Protein 1V1A (pdb70)

Structure (mmCIF, N/CA/C/O backbone):
data_1V1A
#
_entry.id   1V1A
#
_cell.length_a   84.321
_cell.length_b   84.321
_cell.length_c   168.701
_cell.angle_alpha   90.00
_cell.angle_beta   90.00
_cell.angle_gamma   120.00
#
_symmetry.space_group_name_H-M   'P 63'
#
loop_
_entity.id
_entity.type
_entity.pdbx_description
1 polymer '2-KETO-3-DEOXYGLUCONATE KINASE'
2 non-polymer 2-KETO-3-DEOXYGLUCONATE
3 non-polymer "ADENOSINE-5'-DIPHOSPHATE"
4 water water
#
loop_
_atom_site.group_PDB
_atom_site.id
_atom_site.type_symbol
_atom_site.label_atom_id
_atom_site.label_alt_id
_atom_site.label_comp_id
_atom_site.label_asym_id
_atom_site.label_entity_id
_atom_site.label_seq_id
_atom_site.pdbx_PDB_ins_code
_atom_site.Cartn_x
_atom_site.Cartn_y
_atom_site.Cartn_z
_atom_site.occupancy
_atom_site.B_iso_or_equiv
_atom_site.auth_seq_id
_atom_site.auth_comp_id
_atom_site.auth_asym_id
_atom_site.auth_atom_id
_atom_site.pdbx_PDB_model_num
ATOM 1 N N . MET A 1 1 ? 40.537 66.319 31.152 1.00 72.76 1 MET A N 1
ATOM 2 C CA . MET A 1 1 ? 39.082 66.280 30.816 1.00 74.11 1 MET A CA 1
ATOM 3 C C . MET A 1 1 ? 38.696 64.914 30.244 1.00 70.87 1 MET A C 1
ATOM 4 O O . MET A 1 1 ? 39.442 64.321 29.458 1.00 64.56 1 MET A O 1
ATOM 9 N N . LEU A 1 2 ? 37.527 64.417 30.640 1.00 64.64 2 LEU A N 1
ATOM 10 C CA . LEU A 1 2 ? 37.049 63.124 30.154 1.00 57.34 2 LEU A CA 1
ATOM 11 C C . LEU A 1 2 ? 36.756 63.150 28.647 1.00 50.13 2 LEU A C 1
ATOM 12 O O . LEU A 1 2 ? 36.207 64.119 28.112 1.00 38.59 2 LEU A O 1
ATOM 17 N N . GLU A 1 3 ? 37.119 62.061 27.977 1.00 39.84 3 GLU A N 1
ATOM 18 C CA . GLU A 1 3 ? 36.932 61.935 26.543 1.00 34.04 3 GLU A CA 1
ATOM 19 C C . GLU A 1 3 ? 35.725 61.070 26.250 1.00 24.98 3 GLU A C 1
ATOM 20 O O . GLU A 1 3 ? 35.085 61.209 25.212 1.00 29.28 3 GLU A O 1
ATOM 26 N N . VAL A 1 4 ? 35.388 60.198 27.189 1.00 27.63 4 VAL A N 1
ATOM 27 C CA . VAL A 1 4 ? 34.249 59.300 27.005 1.00 21.16 4 VAL A CA 1
ATOM 28 C C . VAL A 1 4 ? 33.518 59.122 28.326 1.00 21.49 4 VAL A C 1
ATOM 29 O O . VAL A 1 4 ? 34.135 59.151 29.382 1.00 36.55 4 VAL A O 1
ATOM 33 N N . VAL A 1 5 ? 32.203 58.977 28.277 1.00 22.27 5 VAL A N 1
ATOM 34 C CA . VAL A 1 5 ? 31.447 58.727 29.501 1.00 30.11 5 VAL A CA 1
ATOM 35 C C . VAL A 1 5 ? 30.534 57.560 29.155 1.00 38.69 5 VAL A C 1
ATOM 36 O O . VAL A 1 5 ? 29.792 57.600 28.160 1.00 38.08 5 VAL A O 1
ATOM 40 N N . THR A 1 6 ? 30.613 56.504 29.956 1.00 34.93 6 THR A N 1
ATOM 41 C CA . THR A 1 6 ? 29.795 55.328 29.718 1.00 25.16 6 THR A CA 1
ATOM 42 C C . THR A 1 6 ? 28.786 55.219 30.842 1.00 11.15 6 THR A C 1
ATOM 43 O O . THR A 1 6 ? 28.999 55.760 31.927 1.00 19.72 6 THR A O 1
ATOM 47 N N . ALA A 1 7 ? 27.680 54.523 30.597 1.00 18.48 7 ALA A N 1
ATOM 48 C CA . ALA A 1 7 ? 26.670 54.392 31.635 1.00 22.07 7 ALA A CA 1
ATOM 49 C C . ALA A 1 7 ? 25.661 53.262 31.418 1.00 31.84 7 ALA A C 1
ATOM 50 O O . ALA A 1 7 ? 25.152 53.049 30.314 1.00 33.57 7 ALA A O 1
ATOM 52 N N . GLY A 1 8 ? 25.364 52.546 32.497 1.00 39.62 8 GLY A N 1
ATOM 53 C CA . GLY A 1 8 ? 24.416 51.448 32.427 1.00 34.62 8 GLY A CA 1
ATOM 54 C C . GLY A 1 8 ? 24.384 50.701 33.744 1.00 38.93 8 GLY A C 1
ATOM 55 O O . GLY A 1 8 ? 24.705 51.272 34.790 1.00 40.00 8 GLY A O 1
ATOM 56 N N . GLU A 1 9 ? 24.000 49.429 33.698 1.00 29.13 9 GLU A N 1
ATOM 57 C CA . GLU A 1 9 ? 23.945 48.612 34.900 1.00 37.87 9 GLU A CA 1
ATOM 58 C C . GLU A 1 9 ? 25.186 47.731 35.093 1.00 50.65 9 GLU A C 1
ATOM 59 O O . GLU A 1 9 ? 25.510 46.901 34.236 1.00 49.89 9 GLU A O 1
ATOM 65 N N . PRO A 1 10 ? 25.915 47.922 36.212 1.00 54.06 10 PRO A N 1
ATOM 66 C CA . PRO A 1 10 ? 27.101 47.095 36.454 1.00 46.87 10 PRO A CA 1
ATOM 67 C C . PRO A 1 10 ? 26.591 45.689 36.786 1.00 48.35 10 PRO A C 1
ATOM 68 O O . PRO A 1 10 ? 25.457 45.527 37.240 1.00 49.25 10 PRO A O 1
ATOM 72 N N . LEU A 1 11 ? 27.411 44.673 36.553 1.00 47.91 11 LEU A N 1
ATOM 73 C CA . LEU A 1 11 ? 26.991 43.307 36.839 1.00 44.33 11 LEU A CA 1
ATOM 74 C C . LEU A 1 11 ? 28.133 42.413 37.301 1.00 35.42 11 LEU A C 1
ATOM 75 O O . LEU A 1 11 ? 29.298 42.680 37.029 1.00 30.01 11 LEU A O 1
ATOM 80 N N . VAL A 1 12 ? 27.790 41.354 38.017 1.00 35.03 12 VAL A N 1
ATOM 81 C CA . VAL A 1 12 ? 28.793 40.393 38.431 1.00 28.41 12 VAL A CA 1
ATOM 82 C C . VAL A 1 12 ? 28.466 39.119 37.675 1.00 22.82 12 VAL A C 1
ATOM 83 O O . VAL A 1 12 ? 27.343 38.605 37.748 1.00 31.26 12 VAL A O 1
ATOM 87 N N . ALA A 1 13 ? 29.451 38.623 36.942 1.00 10.14 13 ALA A N 1
ATOM 88 C CA . ALA A 1 13 ? 29.302 37.412 36.153 1.00 18.65 13 ALA A CA 1
ATOM 89 C C . ALA A 1 13 ? 29.881 36.197 36.868 1.00 22.28 13 ALA A C 1
ATOM 90 O O . ALA A 1 13 ? 30.968 36.271 37.424 1.00 25.93 13 ALA A O 1
ATOM 92 N N . LEU A 1 14 ? 29.151 35.083 36.844 1.00 32.09 14 LEU A N 1
ATOM 93 C CA . LEU A 1 14 ? 29.593 33.828 37.461 1.00 20.54 14 LEU A CA 1
ATOM 94 C C . LEU A 1 14 ? 29.854 32.840 36.325 1.00 31.18 14 LEU A C 1
ATOM 95 O O . LEU A 1 14 ? 28.984 32.628 35.478 1.00 35.87 14 LEU A O 1
ATOM 100 N N . VAL A 1 15 ? 31.038 32.231 36.302 1.00 30.07 15 VAL A N 1
ATOM 101 C CA . VAL A 1 15 ? 31.384 31.325 35.207 1.00 22.21 15 VAL A CA 1
ATOM 102 C C . VAL A 1 15 ? 32.024 29.982 35.575 1.00 23.35 15 VAL A C 1
ATOM 103 O O . VAL A 1 15 ? 32.976 29.936 36.363 1.00 28.01 15 VAL A O 1
ATOM 107 N N . PRO A 1 16 ? 31.522 28.870 34.996 1.00 17.32 16 PRO A N 1
ATOM 108 C CA . PRO A 1 16 ? 32.117 27.561 35.305 1.00 20.57 16 PRO A CA 1
ATOM 109 C C . PRO A 1 16 ? 33.537 27.672 34.764 1.00 21.73 16 PRO A C 1
ATOM 110 O O . PRO A 1 16 ? 33.790 28.445 33.839 1.00 29.11 16 PRO A O 1
ATOM 114 N N . GLN A 1 17 ? 34.473 26.929 35.324 1.00 28.73 17 GLN A N 1
ATOM 115 C CA . GLN A 1 17 ? 35.841 27.023 34.841 1.00 33.01 17 GLN A CA 1
ATOM 116 C C . GLN A 1 17 ? 36.034 26.457 33.437 1.00 37.49 17 GLN A C 1
ATOM 117 O O . GLN A 1 17 ? 36.989 26.820 32.751 1.00 49.09 17 GLN A O 1
ATOM 123 N N . GLU A 1 18 ? 35.136 25.570 33.012 1.00 40.14 18 GLU A N 1
ATOM 124 C CA . GLU A 1 18 ? 35.201 25.004 31.664 1.00 34.88 18 GLU A CA 1
ATOM 125 C C . GLU A 1 18 ? 33.797 24.692 31.162 1.00 29.08 18 GLU A C 1
ATOM 126 O O . GLU A 1 18 ? 32.827 24.767 31.906 1.00 28.13 18 GLU A O 1
ATOM 132 N N . PRO A 1 19 ? 33.671 24.339 29.883 1.00 28.33 19 PRO A N 1
ATOM 133 C CA . PRO A 1 19 ? 32.362 24.026 29.306 1.00 26.66 19 PRO A CA 1
ATOM 134 C C . PRO A 1 19 ? 31.615 22.903 30.002 1.00 22.43 19 PRO A C 1
ATOM 135 O O . PRO A 1 19 ? 32.202 22.101 30.734 1.00 22.70 19 PRO A O 1
ATOM 139 N N . GLY A 1 20 ? 30.311 22.867 29.756 1.00 16.49 20 GLY A N 1
ATOM 140 C CA . GLY A 1 20 ? 29.458 21.856 30.343 1.00 17.21 20 GLY A CA 1
ATOM 141 C C . GLY A 1 20 ? 28.205 22.499 30.896 1.00 34.52 20 GLY A C 1
ATOM 142 O O . GLY A 1 20 ? 28.065 23.728 30.894 1.00 20.32 20 GLY A O 1
ATOM 143 N N . HIS A 1 21 ? 27.289 21.659 31.363 1.00 46.38 21 HIS A N 1
ATOM 144 C CA . HIS A 1 21 ? 26.040 22.135 31.935 1.00 50.76 21 HIS A CA 1
ATOM 145 C C . HIS A 1 21 ? 26.319 22.657 33.322 1.00 39.74 21 HIS A C 1
ATOM 146 O O . HIS A 1 21 ? 26.999 22.022 34.116 1.00 40.18 21 HIS A O 1
ATOM 153 N N . LEU A 1 22 ? 25.775 23.824 33.599 1.00 35.25 22 LEU A N 1
ATOM 154 C CA . LEU A 1 22 ? 25.944 24.454 34.881 1.00 40.51 22 LEU A CA 1
ATOM 155 C C . LEU A 1 22 ? 25.494 23.558 36.040 1.00 36.23 22 LEU A C 1
ATOM 156 O O . LEU A 1 22 ? 26.156 23.506 37.074 1.00 38.18 22 LEU A O 1
ATOM 161 N N . ARG A 1 23 ? 24.390 22.836 35.864 1.00 33.44 23 ARG A N 1
ATOM 162 C CA . ARG A 1 23 ? 23.857 21.991 36.936 1.00 21.15 23 ARG A CA 1
ATOM 163 C C . ARG A 1 23 ? 24.879 21.089 37.585 1.00 20.52 23 ARG A C 1
ATOM 164 O O . ARG A 1 23 ? 24.714 20.682 38.737 1.00 38.99 23 ARG A O 1
ATOM 172 N N . GLY A 1 24 ? 25.937 20.774 36.848 1.00 21.76 24 GLY A N 1
ATOM 173 C CA . GLY A 1 24 ? 26.968 19.904 37.382 1.00 26.58 24 GLY A CA 1
ATOM 174 C C . GLY A 1 24 ? 28.191 20.615 37.922 1.00 28.41 24 GLY A C 1
ATOM 175 O O . GLY A 1 24 ? 29.052 19.988 38.535 1.00 27.90 24 GLY A O 1
ATOM 176 N N . LYS A 1 25 ? 28.267 21.923 37.702 1.00 27.13 25 LYS A N 1
ATOM 177 C CA . LYS A 1 25 ? 29.404 22.715 38.162 1.00 28.49 25 LYS A CA 1
ATOM 178 C C . LYS A 1 25 ? 29.381 22.880 39.686 1.00 39.00 25 LYS A C 1
ATOM 179 O O . LYS A 1 25 ? 28.317 23.113 40.273 1.00 35.53 25 LYS A O 1
ATOM 185 N N . ARG A 1 26 ? 30.549 22.736 40.321 1.00 30.41 26 ARG A N 1
ATOM 186 C CA . ARG A 1 26 ? 30.667 22.854 41.775 1.00 24.82 26 ARG A CA 1
ATOM 187 C C . ARG A 1 26 ? 31.425 24.116 42.174 1.00 27.76 26 ARG A C 1
ATOM 188 O O . ARG A 1 26 ? 31.458 24.474 43.353 1.00 28.55 26 ARG A O 1
ATOM 196 N N . LEU A 1 27 ? 32.042 24.767 41.188 1.00 24.28 27 LEU A N 1
ATOM 197 C CA . LEU A 1 27 ? 32.820 25.992 41.399 1.00 24.60 27 LEU A CA 1
ATOM 198 C C . LEU A 1 27 ? 32.442 27.034 40.355 1.00 16.81 27 LEU A C 1
ATOM 199 O O . LEU A 1 27 ? 32.144 26.691 39.214 1.00 12.20 27 LEU A O 1
ATOM 204 N N . LEU A 1 28 ? 32.482 28.308 40.737 1.00 18.66 28 LEU A N 1
ATOM 205 C CA . LEU A 1 28 ? 32.157 29.379 39.809 1.00 16.24 28 LEU A CA 1
ATOM 206 C C . LEU A 1 28 ? 33.178 30.484 39.884 1.00 24.56 28 LEU A C 1
ATOM 207 O O . LEU A 1 28 ? 33.517 30.926 40.971 1.00 21.63 28 LEU A O 1
ATOM 212 N N . GLU A 1 29 ? 33.671 30.918 38.729 1.00 22.23 29 GLU A N 1
ATOM 213 C CA . GLU A 1 29 ? 34.620 32.022 38.690 1.00 37.58 29 GLU A CA 1
ATOM 214 C C . GLU A 1 29 ? 33.802 33.315 38.774 1.00 32.15 29 GLU A C 1
ATOM 215 O O . GLU A 1 29 ? 32.724 33.409 38.191 1.00 34.29 29 GLU A O 1
ATOM 221 N N . VAL A 1 30 ? 34.323 34.297 39.506 1.00 30.57 30 VAL A N 1
ATOM 222 C CA . VAL A 1 30 ? 33.662 35.594 39.718 1.00 10.01 30 V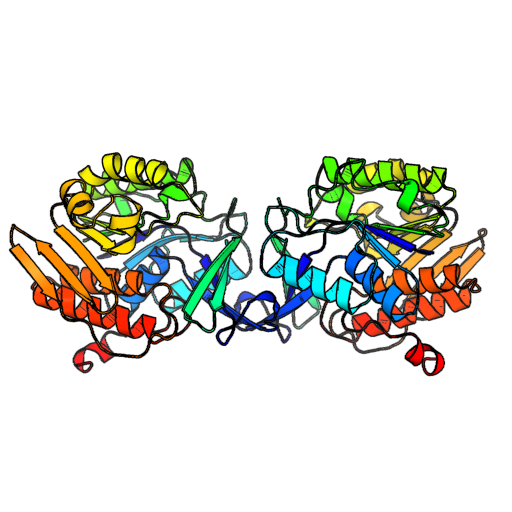AL A CA 1
ATOM 223 C C . VAL A 1 30 ? 34.320 36.696 38.893 1.00 21.49 30 VAL A C 1
ATOM 224 O O . VAL A 1 30 ? 35.523 36.926 39.013 1.00 33.17 30 VAL A O 1
ATOM 228 N N . TYR A 1 31 ? 33.531 37.384 38.066 1.00 27.97 31 TYR A N 1
ATOM 229 C CA . TYR A 1 31 ? 34.039 38.470 37.228 1.00 25.21 31 TYR A CA 1
ATOM 230 C C . TYR A 1 31 ? 33.170 39.734 37.282 1.00 34.71 31 TYR A C 1
ATOM 231 O O . TYR A 1 31 ? 31.966 39.685 37.580 1.00 27.03 31 TYR A O 1
ATOM 240 N N . VAL A 1 32 ? 33.800 40.868 36.994 1.00 29.22 32 VAL A N 1
ATOM 241 C CA . VAL A 1 32 ? 33.111 42.148 36.975 1.00 34.95 32 VAL A CA 1
ATOM 242 C C . VAL A 1 32 ? 32.703 42.374 35.520 1.00 34.38 32 VAL A C 1
ATOM 243 O O . VAL A 1 32 ? 33.557 42.408 34.622 1.00 25.90 32 VAL A O 1
ATOM 247 N N . GLY A 1 33 ? 31.396 42.512 35.306 1.00 25.81 33 GLY A N 1
ATOM 248 C CA . GLY A 1 33 ? 30.865 42.699 33.971 1.00 32.55 33 GLY A CA 1
ATOM 249 C C . GLY A 1 33 ? 30.034 43.954 33.776 1.00 39.04 33 GLY A C 1
ATOM 250 O O . GLY A 1 33 ? 30.243 44.969 34.438 1.00 40.16 33 GLY A O 1
ATOM 251 N N . GLY A 1 34 ? 29.072 43.869 32.867 1.00 35.48 34 GLY A N 1
ATOM 252 C CA . GLY A 1 34 ? 28.241 45.011 32.558 1.00 22.47 34 GLY A CA 1
ATOM 253 C C . GLY A 1 34 ? 28.789 45.538 31.247 1.00 24.42 34 GLY A C 1
ATOM 254 O O . GLY A 1 34 ? 29.973 45.870 31.154 1.00 21.16 34 GLY A O 1
ATOM 255 N N . ALA A 1 35 ? 27.936 45.600 30.232 1.00 9.80 35 ALA A N 1
ATOM 256 C CA . ALA A 1 35 ? 28.330 46.052 28.907 1.00 4.98 35 ALA A CA 1
ATOM 257 C C . ALA A 1 35 ? 29.117 47.361 28.909 1.00 15.39 35 ALA A C 1
ATOM 258 O O . ALA A 1 35 ? 30.233 47.433 28.376 1.00 23.20 35 ALA A O 1
ATOM 260 N N . GLU A 1 36 ? 28.535 48.393 29.516 1.00 25.23 36 GLU A N 1
ATOM 261 C CA . GLU A 1 36 ? 29.156 49.716 29.577 1.00 27.57 36 GLU A CA 1
ATOM 262 C C . GLU A 1 36 ? 30.379 49.728 30.489 1.00 35.47 36 GLU A C 1
ATOM 263 O O . GLU A 1 36 ? 31.292 50.543 30.310 1.00 36.15 36 GLU A O 1
ATOM 269 N N . VAL A 1 37 ? 30.389 48.827 31.471 1.00 37.89 37 VAL A N 1
ATOM 270 C CA . VAL A 1 37 ? 31.522 48.701 32.390 1.00 28.30 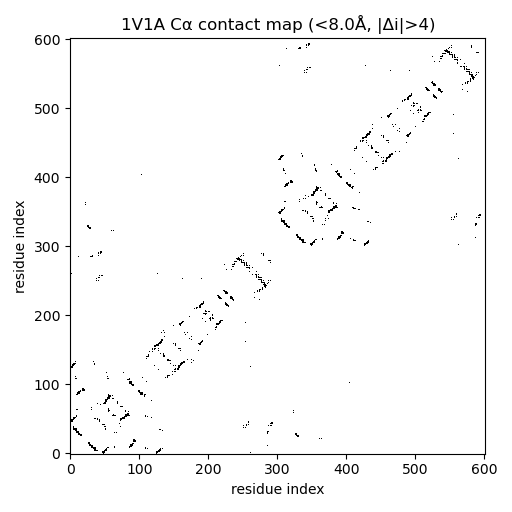37 VAL A CA 1
ATOM 271 C C . VAL A 1 37 ? 32.676 48.111 31.587 1.00 29.33 37 VAL A C 1
ATOM 272 O O . VAL A 1 37 ? 33.821 48.561 31.688 1.00 22.32 37 VAL A O 1
ATOM 276 N N . ASN A 1 38 ? 32.366 47.092 30.791 1.00 21.76 38 ASN A N 1
ATOM 277 C CA . ASN A 1 38 ? 33.380 46.463 29.958 1.00 25.88 38 ASN A CA 1
ATOM 278 C C . ASN A 1 38 ? 33.982 47.513 29.035 1.00 26.60 38 A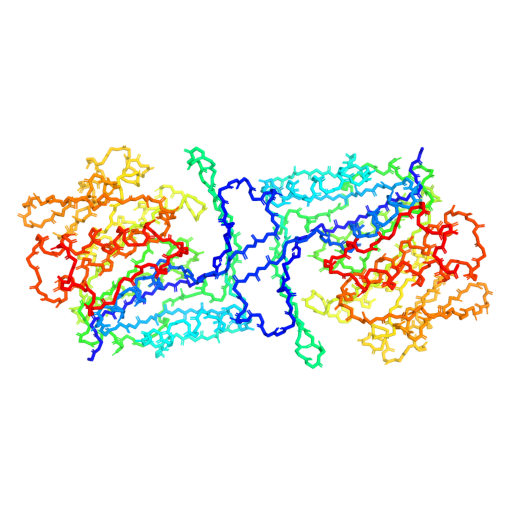SN A C 1
ATOM 279 O O . ASN A 1 38 ? 35.210 47.619 28.924 1.00 22.53 38 ASN A O 1
ATOM 284 N N . VAL A 1 39 ? 33.120 48.293 28.376 1.00 25.80 39 VAL A N 1
ATOM 285 C CA . VAL A 1 39 ? 33.595 49.338 27.460 1.00 24.75 39 VAL A CA 1
ATOM 286 C C . VAL A 1 39 ? 34.486 50.317 28.217 1.00 29.39 39 VAL A C 1
ATOM 287 O O . VAL A 1 39 ? 35.572 50.690 27.749 1.00 39.33 39 VAL A O 1
ATOM 291 N N . ALA A 1 40 ? 34.019 50.721 29.395 1.00 24.01 40 ALA A N 1
ATOM 292 C CA . ALA A 1 40 ? 34.742 51.672 30.224 1.00 12.95 40 ALA A CA 1
ATOM 293 C C . ALA A 1 40 ? 36.135 51.199 30.640 1.00 25.96 40 ALA A C 1
ATOM 294 O O . ALA A 1 40 ? 37.100 51.964 30.563 1.00 16.83 40 ALA A O 1
ATOM 296 N N . VAL A 1 41 ? 36.259 49.952 31.082 1.00 22.42 41 VAL A N 1
ATOM 297 C CA . VAL A 1 41 ? 37.575 49.457 31.476 1.00 34.95 41 VAL A CA 1
ATOM 298 C C . VAL A 1 41 ? 38.514 49.467 30.268 1.00 39.93 41 VAL A C 1
ATOM 299 O O . VAL A 1 41 ? 39.614 50.023 30.314 1.00 37.56 41 VAL A O 1
ATOM 303 N N . ALA A 1 42 ? 38.062 48.829 29.190 1.00 40.64 42 ALA A N 1
ATOM 304 C CA . ALA A 1 42 ? 38.831 48.740 27.958 1.00 31.37 42 ALA A CA 1
ATOM 305 C C . ALA A 1 42 ? 39.442 50.092 27.644 1.00 20.66 42 ALA A C 1
ATOM 306 O O . ALA A 1 42 ? 40.654 50.208 27.473 1.00 28.27 42 ALA A O 1
ATOM 308 N N . LEU A 1 43 ? 38.600 51.119 27.578 1.00 34.60 43 LEU A N 1
ATOM 309 C CA . LEU A 1 43 ? 39.082 52.475 27.288 1.00 43.02 43 LEU A CA 1
ATOM 310 C C . LEU A 1 43 ? 40.084 52.932 28.342 1.00 36.51 43 LEU A C 1
ATOM 311 O O . LEU A 1 43 ? 41.122 53.502 28.004 1.00 28.62 43 LEU A O 1
ATOM 316 N N . ALA A 1 44 ? 39.767 52.666 29.611 1.00 34.73 44 ALA A N 1
ATOM 317 C CA . ALA A 1 44 ? 40.637 53.029 30.725 1.00 30.84 44 ALA A CA 1
ATOM 318 C C . ALA A 1 44 ? 42.026 52.427 30.525 1.00 33.24 44 ALA A C 1
ATOM 319 O O . ALA A 1 44 ? 43.035 53.083 30.789 1.00 39.73 44 ALA A O 1
ATOM 321 N N . ARG A 1 45 ? 42.076 51.182 30.055 1.00 29.02 45 ARG A N 1
ATOM 322 C CA . ARG A 1 45 ? 43.353 50.505 29.840 1.00 30.66 45 ARG A CA 1
ATOM 323 C C . ARG A 1 45 ? 44.086 51.033 28.614 1.00 34.92 45 ARG A C 1
ATOM 324 O O . ARG A 1 45 ? 45.307 50.854 28.473 1.00 35.65 45 ARG A O 1
ATOM 332 N N . LEU A 1 46 ? 43.339 51.693 27.737 1.00 37.55 46 LEU A N 1
ATOM 333 C CA . LEU A 1 46 ? 43.899 52.235 26.512 1.00 38.34 46 LEU A CA 1
ATOM 334 C C . LEU A 1 46 ? 44.437 53.664 26.632 1.00 37.32 46 LEU A C 1
ATOM 335 O O . LEU A 1 46 ? 45.018 54.194 25.682 1.00 33.80 46 LEU A O 1
ATOM 340 N N . GLY A 1 47 ? 44.256 54.279 27.799 1.00 34.00 47 GLY A N 1
ATOM 341 C CA . GLY A 1 47 ? 44.760 55.630 28.007 1.00 33.27 47 GLY A CA 1
ATOM 342 C C . GLY A 1 47 ? 43.720 56.712 27.792 1.00 35.89 47 GLY A C 1
ATOM 343 O O . GLY A 1 47 ? 43.980 57.894 28.006 1.00 37.98 47 GLY A O 1
ATOM 344 N N . VAL A 1 48 ? 42.540 56.303 27.348 1.00 31.80 48 VAL A N 1
ATOM 345 C CA . VAL A 1 48 ? 41.450 57.229 27.116 1.00 22.14 48 VAL A CA 1
ATOM 346 C C . VAL A 1 48 ? 40.806 57.555 28.466 1.00 27.18 48 VAL A C 1
ATOM 347 O O . VAL A 1 48 ? 40.582 56.670 29.286 1.00 38.97 48 VAL A O 1
ATOM 351 N N . LYS A 1 49 ? 40.522 58.829 28.703 1.00 31.28 49 LYS A N 1
ATOM 352 C CA . LYS A 1 49 ? 39.905 59.251 29.953 1.00 28.44 49 LYS A CA 1
ATOM 353 C C . LYS A 1 49 ? 38.412 58.910 29.898 1.00 32.54 49 LYS A C 1
ATOM 354 O O . LYS A 1 49 ? 37.655 59.509 29.132 1.00 26.63 49 LYS A O 1
ATOM 360 N N . VAL A 1 50 ? 37.985 57.944 30.705 1.00 24.23 50 VAL A N 1
ATOM 361 C CA . VAL A 1 50 ? 36.585 57.536 30.674 1.00 35.52 50 VAL A CA 1
ATOM 362 C C . VAL A 1 50 ? 35.877 57.561 32.014 1.00 30.43 50 VAL A C 1
ATOM 363 O O . VAL A 1 50 ? 36.457 57.294 33.065 1.00 34.51 50 VAL A O 1
ATOM 367 N N . GLY A 1 51 ? 34.605 57.913 31.962 1.00 21.01 51 GLY A N 1
ATOM 368 C CA . GLY A 1 51 ? 33.828 57.977 33.173 1.00 26.08 51 GLY A CA 1
ATOM 369 C C . GLY A 1 51 ? 32.646 57.038 33.080 1.00 35.65 51 GLY A C 1
ATOM 370 O O . GLY A 1 51 ? 31.997 56.912 32.022 1.00 25.47 51 GLY A O 1
ATOM 371 N N . PHE A 1 52 ? 32.365 56.359 34.185 1.00 13.87 52 PHE A N 1
ATOM 372 C CA . PHE A 1 52 ? 31.244 55.440 34.197 1.00 23.21 52 PHE A CA 1
ATOM 373 C C . PHE A 1 52 ? 30.236 56.015 35.161 1.00 22.41 52 PHE A C 1
ATOM 374 O O . PHE A 1 52 ? 30.595 56.540 36.213 1.00 30.87 52 PHE A O 1
ATOM 382 N N . VAL A 1 53 ? 28.972 55.936 34.787 1.00 27.93 53 VAL A N 1
ATOM 383 C CA . VAL A 1 53 ? 27.916 56.438 35.630 1.00 24.71 53 VAL A CA 1
ATOM 384 C C . VAL A 1 53 ? 26.990 55.267 35.961 1.00 31.25 53 VAL A C 1
ATOM 385 O O . VAL A 1 53 ? 26.416 54.649 35.061 1.00 32.51 53 VAL A O 1
ATOM 389 N N . GLY A 1 54 ? 26.867 54.948 37.249 1.00 29.54 54 GLY A N 1
ATOM 390 C CA . GLY A 1 54 ? 26.005 53.846 37.643 1.00 34.90 54 GLY A CA 1
ATOM 391 C C . GLY A 1 54 ? 25.858 53.624 39.140 1.00 44.83 54 GLY A C 1
ATOM 392 O O . GLY A 1 54 ? 26.461 54.335 39.947 1.00 46.83 54 GLY A O 1
ATOM 393 N N . ARG A 1 55 ? 25.055 52.627 39.514 1.00 49.42 55 ARG A N 1
ATOM 394 C CA . ARG A 1 55 ? 24.827 52.311 40.923 1.00 58.23 55 ARG A CA 1
ATOM 395 C C . ARG A 1 55 ? 24.933 50.823 41.258 1.00 59.71 55 ARG A C 1
ATOM 396 O O . ARG A 1 55 ? 24.390 49.956 40.563 1.00 55.72 55 ARG A O 1
ATOM 404 N N . VAL A 1 56 ? 25.642 50.544 42.343 1.00 57.15 56 VAL A N 1
ATOM 405 C CA . VAL A 1 56 ? 25.811 49.190 42.832 1.00 49.81 56 VAL A CA 1
ATOM 406 C C . VAL A 1 56 ? 25.146 49.222 44.197 1.00 50.95 56 VAL A C 1
ATOM 407 O O . VAL A 1 56 ? 25.186 50.249 44.869 1.00 53.96 56 VAL A O 1
ATOM 411 N N . GLY A 1 57 ? 24.518 48.122 44.601 1.00 45.44 57 GLY A N 1
ATOM 412 C CA . GLY A 1 57 ? 23.887 48.099 45.907 1.00 39.51 57 GLY A CA 1
ATOM 413 C C . GLY A 1 57 ? 24.920 48.351 46.994 1.00 39.33 57 GLY A C 1
ATOM 414 O O . GLY A 1 57 ? 26.101 48.531 46.704 1.00 32.03 57 GLY A O 1
ATOM 415 N N . GLU A 1 58 ? 24.486 48.391 48.248 1.00 47.66 58 GLU A N 1
ATOM 416 C CA . GLU A 1 58 ? 25.412 48.597 49.361 1.00 53.22 58 GLU A CA 1
ATOM 417 C C . GLU A 1 58 ? 25.714 47.213 49.939 1.00 58.86 58 GLU A C 1
ATOM 418 O O . GLU A 1 58 ? 25.284 46.867 51.041 1.00 58.43 58 GLU A O 1
ATOM 424 N N . ASP A 1 59 ? 26.449 46.424 49.157 1.00 54.98 59 ASP A N 1
ATOM 425 C CA . ASP A 1 59 ? 26.821 45.070 49.529 1.00 43.79 59 ASP A CA 1
ATOM 426 C C . ASP A 1 59 ? 28.241 44.715 49.082 1.00 31.51 59 ASP A C 1
ATOM 427 O O . ASP A 1 59 ? 28.963 45.548 48.538 1.00 18.83 59 ASP A O 1
ATOM 432 N N . GLU A 1 60 ? 28.631 43.464 49.299 1.00 36.84 60 GLU A N 1
ATOM 433 C CA . GLU A 1 60 ? 29.975 43.020 48.957 1.00 34.80 60 GLU A CA 1
ATOM 434 C C . GLU A 1 60 ? 30.345 43.003 47.483 1.00 38.39 60 GLU A C 1
ATOM 435 O O . GLU A 1 60 ? 31.457 43.398 47.124 1.00 34.94 60 GLU A O 1
ATOM 441 N N . LEU A 1 61 ? 29.436 42.548 46.627 1.00 33.63 61 LEU A N 1
ATOM 442 C CA . LEU A 1 61 ? 29.723 42.527 45.193 1.00 36.72 61 LEU A CA 1
ATOM 443 C C . LEU A 1 61 ? 29.778 43.958 44.637 1.00 39.53 61 LEU A C 1
ATOM 444 O O . LEU A 1 61 ? 30.611 44.256 43.766 1.00 27.12 61 LEU A O 1
ATOM 449 N N . GLY A 1 62 ? 28.898 44.833 45.142 1.00 31.07 62 GLY A N 1
ATOM 450 C CA . GLY A 1 62 ? 28.882 46.220 44.696 1.00 28.87 62 GLY A CA 1
ATOM 451 C C . GLY A 1 62 ? 30.253 46.819 44.970 1.00 33.81 62 GLY A C 1
ATOM 452 O O . GLY A 1 62 ? 30.826 47.551 44.153 1.00 31.76 62 GLY A O 1
ATOM 453 N N . ALA A 1 63 ? 30.792 46.484 46.137 1.00 38.07 63 ALA A N 1
ATOM 454 C CA . ALA A 1 63 ? 32.112 46.951 46.536 1.00 33.55 63 ALA A CA 1
ATOM 455 C C . ALA A 1 63 ? 33.160 46.395 45.564 1.00 37.65 63 ALA A C 1
ATOM 456 O O . ALA A 1 63 ? 34.160 47.055 45.262 1.00 31.77 63 ALA A O 1
ATOM 458 N N . MET A 1 64 ? 32.917 45.178 45.074 1.00 35.89 64 MET A N 1
ATOM 459 C CA . MET A 1 64 ? 33.821 44.521 44.128 1.00 34.35 64 MET A CA 1
ATOM 460 C C . MET A 1 64 ? 33.794 45.190 42.766 1.00 31.11 64 MET A C 1
ATOM 461 O O . MET A 1 64 ? 34.808 45.228 42.047 1.00 14.73 64 MET A O 1
ATOM 466 N N . VAL A 1 65 ? 32.614 45.682 42.405 1.00 30.42 65 VAL A N 1
ATOM 467 C CA . VAL A 1 65 ? 32.432 46.396 41.145 1.00 38.40 65 VAL A CA 1
ATOM 468 C C . VAL A 1 65 ? 33.208 47.694 41.316 1.00 40.91 65 VAL A C 1
ATOM 469 O O . VAL A 1 65 ? 34.049 48.057 40.484 1.00 43.41 65 VAL A O 1
ATOM 473 N N . GLU A 1 66 ? 32.929 48.373 42.424 1.00 31.04 66 GLU A N 1
ATOM 474 C CA . GLU A 1 66 ? 33.574 49.631 42.721 1.00 28.00 66 GLU A CA 1
ATOM 475 C C . GLU A 1 66 ? 35.098 49.512 42.770 1.00 38.76 66 GLU A C 1
ATOM 476 O O . GLU A 1 66 ? 35.814 50.369 42.233 1.00 31.34 66 GLU A O 1
ATOM 482 N N . GLU A 1 67 ? 35.599 48.451 43.403 1.00 42.78 67 GLU A N 1
ATOM 483 C CA . GLU A 1 67 ? 37.047 48.263 43.505 1.00 42.14 67 GLU A CA 1
ATOM 484 C C . GLU A 1 67 ? 37.705 47.939 42.172 1.00 39.33 67 GLU A C 1
ATOM 485 O O . GLU A 1 67 ? 38.868 48.302 41.956 1.00 24.99 67 GLU A O 1
ATOM 491 N N . ARG A 1 68 ? 36.990 47.254 41.277 1.00 33.73 68 ARG A N 1
ATOM 492 C CA . ARG A 1 68 ? 37.577 46.965 39.970 1.00 38.36 68 ARG A CA 1
ATOM 493 C C . ARG A 1 68 ? 37.656 48.264 39.187 1.00 32.50 68 ARG A C 1
ATOM 494 O O . ARG A 1 68 ? 38.676 48.570 38.569 1.00 15.84 68 ARG A O 1
ATOM 502 N N . LEU A 1 69 ? 36.564 49.026 39.223 1.00 33.71 69 LEU A N 1
ATOM 503 C CA . LEU A 1 69 ? 36.502 50.317 38.536 1.00 31.45 69 LEU A CA 1
ATOM 504 C C . LEU A 1 69 ? 37.661 51.204 38.970 1.00 37.02 69 LEU A C 1
ATOM 505 O O . LEU A 1 69 ? 38.378 51.770 38.137 1.00 30.59 69 LEU A O 1
ATOM 510 N N . ARG A 1 70 ? 37.844 51.325 40.280 1.00 35.87 70 ARG A N 1
ATOM 511 C CA . ARG A 1 70 ? 38.914 52.159 40.791 1.00 32.32 70 ARG A CA 1
ATOM 512 C C . ARG A 1 70 ? 40.254 51.601 40.346 1.00 31.04 70 ARG A C 1
ATOM 513 O O . ARG A 1 70 ? 41.142 52.338 39.926 1.00 36.17 70 ARG A O 1
ATOM 521 N N . ALA A 1 71 ? 40.401 50.289 40.425 1.00 34.30 71 ALA A N 1
ATOM 522 C CA . ALA A 1 71 ? 41.649 49.668 40.027 1.00 35.60 71 ALA A CA 1
ATOM 523 C C . ALA A 1 71 ? 42.032 50.082 38.612 1.00 46.17 71 ALA A C 1
ATOM 524 O O . ALA A 1 71 ? 43.197 50.389 38.352 1.00 45.22 71 ALA A O 1
ATOM 526 N N . GLU A 1 72 ? 41.058 50.107 37.702 1.00 44.34 72 GLU A N 1
ATOM 527 C CA . GLU A 1 72 ? 41.327 50.460 36.305 1.00 39.69 72 GLU A CA 1
ATOM 528 C C . GLU A 1 72 ? 41.596 51.951 36.098 1.00 45.23 72 GLU A C 1
ATOM 529 O O . GLU A 1 72 ? 42.497 52.345 35.344 1.00 31.56 72 GLU A O 1
ATOM 535 N N . GLY A 1 73 ? 40.826 52.783 36.787 1.00 38.03 73 GLY A N 1
ATOM 536 C CA . GLY A 1 73 ? 41.015 54.211 36.648 1.00 34.01 73 GLY A CA 1
ATOM 537 C C . GLY A 1 73 ? 39.806 54.889 36.044 1.00 31.31 73 GLY A C 1
ATOM 538 O O . GLY A 1 73 ? 39.905 56.013 35.565 1.00 24.04 73 GLY A O 1
ATOM 539 N N . VAL A 1 74 ? 38.670 54.197 36.059 1.00 37.50 74 VAL A N 1
ATOM 540 C CA . VAL A 1 74 ? 37.410 54.733 35.535 1.00 33.50 74 VAL A CA 1
ATOM 541 C C . VAL A 1 74 ? 36.867 55.731 36.576 1.00 39.12 74 VAL A C 1
ATOM 542 O O . VAL A 1 74 ? 36.685 55.377 37.750 1.00 39.42 74 VAL A O 1
ATOM 546 N N . ASP A 1 75 ? 36.630 56.972 36.144 1.00 34.77 75 ASP A N 1
ATOM 547 C CA . ASP A 1 75 ? 36.114 58.026 37.014 1.00 15.73 75 ASP A CA 1
ATOM 548 C C . ASP A 1 75 ? 34.740 57.638 37.520 1.00 28.99 75 ASP A C 1
ATOM 549 O O . ASP A 1 75 ? 33.826 57.391 36.728 1.00 41.83 75 ASP A O 1
ATOM 554 N N . LEU A 1 76 ? 34.584 57.577 38.840 1.00 42.02 76 LEU A N 1
ATOM 555 C CA . LEU A 1 76 ? 33.298 57.186 39.427 1.00 42.85 76 LEU A CA 1
ATOM 556 C C . LEU A 1 76 ? 32.573 58.363 40.043 1.00 39.80 76 LEU A C 1
ATOM 557 O O . LEU A 1 76 ? 31.699 58.178 40.890 1.00 39.41 76 LEU A O 1
ATOM 562 N N . THR A 1 77 ? 32.946 59.567 39.614 1.00 33.33 77 THR A N 1
ATOM 563 C CA . THR A 1 77 ? 32.350 60.793 40.115 1.00 33.91 77 THR A CA 1
ATOM 564 C C . THR A 1 77 ? 30.856 60.615 40.320 1.00 35.07 77 THR A C 1
ATOM 565 O O . THR A 1 77 ? 30.322 60.938 41.383 1.00 29.52 77 THR A O 1
ATOM 569 N N . HIS A 1 78 ? 30.198 60.065 39.304 1.00 30.98 78 HIS A N 1
ATOM 570 C CA . HIS A 1 78 ? 28.764 59.834 39.342 1.00 32.09 78 HIS A CA 1
ATOM 571 C C . HIS A 1 78 ? 28.372 58.359 39.521 1.00 35.27 78 HIS A C 1
ATOM 572 O O . HIS A 1 78 ? 27.244 57.970 39.217 1.00 29.63 78 HIS A O 1
ATOM 579 N N . PHE A 1 79 ? 29.315 57.547 40.001 1.00 43.20 79 PHE A N 1
ATOM 580 C CA . PHE A 1 79 ? 29.074 56.130 40.284 1.00 47.39 79 PHE A CA 1
ATOM 581 C C . PHE A 1 79 ? 29.185 55.977 41.786 1.00 56.91 79 PHE A C 1
ATOM 582 O O . PHE A 1 79 ? 30.157 56.446 42.392 1.00 42.43 79 PHE A O 1
ATOM 590 N N . ARG A 1 80 ? 28.213 55.304 42.392 1.00 63.67 80 ARG A N 1
ATOM 591 C CA . ARG A 1 80 ? 28.260 55.130 43.828 1.00 67.39 80 ARG A CA 1
ATOM 592 C C . ARG A 1 80 ? 27.298 54.066 44.333 1.00 64.38 80 ARG A C 1
ATOM 593 O O . ARG A 1 80 ? 26.288 53.765 43.691 1.00 45.48 80 ARG A O 1
ATOM 601 N N . ARG A 1 81 ? 27.651 53.493 45.484 1.00 70.93 81 ARG A N 1
ATOM 602 C CA . ARG A 1 81 ? 26.864 52.458 46.141 1.00 70.84 81 ARG A CA 1
ATOM 603 C C . ARG A 1 81 ? 25.646 53.097 46.773 1.00 63.60 81 ARG A C 1
ATOM 604 O O . ARG A 1 81 ? 25.749 54.096 47.486 1.00 67.01 81 ARG A O 1
ATOM 612 N N . ALA A 1 82 ? 24.488 52.515 46.500 1.00 55.35 82 ALA A N 1
ATOM 613 C CA . ALA A 1 82 ? 23.240 53.018 47.040 1.00 53.23 82 ALA A CA 1
ATOM 614 C C . ALA A 1 82 ? 22.428 51.840 47.538 1.00 48.39 82 ALA A C 1
ATOM 615 O O . ALA A 1 82 ? 22.513 50.751 46.986 1.00 47.50 82 ALA A O 1
ATOM 617 N N . PRO A 1 83 ? 21.633 52.044 48.599 1.00 55.94 83 PRO A N 1
ATOM 618 C CA . PRO A 1 83 ? 20.812 50.964 49.145 1.00 52.89 83 PRO A CA 1
ATOM 619 C C . PRO A 1 83 ? 20.355 50.005 48.058 1.00 51.35 83 PRO A C 1
ATOM 620 O O . PRO A 1 83 ? 20.163 50.403 46.910 1.00 48.77 83 PRO A O 1
ATOM 624 N N . GLY A 1 84 ? 20.187 48.742 48.430 1.00 54.80 84 GLY A N 1
ATOM 625 C CA . GLY A 1 84 ? 19.769 47.734 47.472 1.00 52.04 84 GLY A CA 1
ATOM 626 C C . GLY A 1 84 ? 20.918 46.794 47.150 1.00 49.83 84 GLY A C 1
ATOM 627 O O . GLY A 1 84 ? 22.011 46.911 47.718 1.00 37.89 84 GLY A O 1
ATOM 628 N N . PHE A 1 85 ? 20.686 45.871 46.222 1.00 48.51 85 PHE A N 1
ATOM 629 C CA . PHE A 1 85 ? 21.714 44.905 45.863 1.00 36.87 85 PHE A CA 1
ATOM 630 C C . PHE A 1 85 ? 22.289 45.090 44.480 1.00 42.36 85 PHE A C 1
ATOM 631 O O . PHE A 1 85 ? 21.702 45.749 43.622 1.00 50.62 85 PHE A O 1
ATOM 639 N N . THR A 1 86 ? 23.457 44.497 44.275 1.00 37.63 86 THR A N 1
ATOM 640 C CA . THR A 1 86 ? 24.122 44.552 42.988 1.00 33.43 86 THR A CA 1
ATOM 641 C C . THR A 1 86 ? 23.619 43.324 42.215 1.00 37.07 86 THR A C 1
ATOM 642 O O . THR A 1 86 ? 23.551 42.223 42.764 1.00 42.10 86 THR A O 1
ATOM 646 N N . GLY A 1 87 ? 23.240 43.520 40.956 1.00 40.63 87 GLY A N 1
ATOM 647 C CA . GLY A 1 87 ? 22.747 42.415 40.153 1.00 37.61 87 GLY A CA 1
ATOM 648 C C . GLY A 1 87 ? 23.864 41.493 39.713 1.00 32.45 87 GLY A C 1
ATOM 649 O O . GLY A 1 87 ? 25.017 41.915 39.560 1.00 25.44 87 GLY A O 1
ATOM 650 N N . LEU A 1 88 ? 23.524 40.227 39.510 1.00 28.72 88 LEU A N 1
ATOM 651 C CA . LEU A 1 88 ? 24.518 39.251 39.091 1.00 39.07 88 LEU A CA 1
ATOM 652 C C . LEU A 1 88 ? 23.896 38.281 38.097 1.00 47.94 88 LEU A C 1
ATOM 653 O O . LEU A 1 88 ? 22.673 38.112 38.074 1.00 41.72 88 LEU A O 1
ATOM 658 N N . TYR A 1 89 ? 24.733 37.641 37.280 1.00 46.34 89 TYR A N 1
ATOM 659 C CA . TYR A 1 89 ? 24.231 36.674 36.305 1.00 35.04 89 TYR A CA 1
ATOM 660 C C . TYR A 1 89 ? 25.177 35.503 36.119 1.00 35.62 89 TYR A C 1
ATOM 661 O O . TYR A 1 89 ? 26.396 35.673 36.170 1.00 28.43 89 TYR A O 1
ATOM 670 N N . LEU A 1 90 ? 24.603 34.317 35.917 1.00 33.72 90 LEU A N 1
ATOM 671 C CA . LEU A 1 90 ? 25.386 33.112 35.697 1.00 37.00 90 LEU A CA 1
ATOM 672 C C . LEU A 1 90 ? 25.526 32.864 34.198 1.00 46.24 90 LEU A C 1
ATOM 673 O O . LEU A 1 90 ? 24.798 33.446 33.395 1.00 53.21 90 LEU A O 1
ATOM 678 N N . ARG A 1 91 ? 26.463 31.996 33.828 1.00 48.65 91 ARG A N 1
ATOM 679 C CA . ARG A 1 91 ? 26.765 31.739 32.426 1.00 41.73 91 ARG A CA 1
ATOM 680 C C . ARG A 1 91 ? 27.093 30.283 32.164 1.00 35.29 91 ARG A C 1
ATOM 681 O O . ARG A 1 91 ? 27.958 29.713 32.821 1.00 36.55 91 ARG A O 1
ATOM 689 N N . GLU A 1 92 ? 26.420 29.700 31.179 1.00 32.88 92 GLU A N 1
ATOM 690 C CA . GLU A 1 92 ? 26.620 28.300 30.808 1.00 32.15 92 GLU A CA 1
ATOM 691 C C . GLU A 1 92 ? 27.129 28.197 29.358 1.00 35.50 92 GLU A C 1
ATOM 692 O O . GLU A 1 92 ? 26.501 28.722 28.444 1.00 34.17 92 GLU A O 1
ATOM 698 N N . TYR A 1 93 ? 28.271 27.551 29.138 1.00 41.68 93 TYR A N 1
ATOM 699 C CA . TYR A 1 93 ? 28.759 27.374 27.769 1.00 41.46 93 TYR A CA 1
ATOM 700 C C . TYR A 1 93 ? 28.921 25.893 27.473 1.00 43.64 93 TYR A C 1
ATOM 701 O O . TYR A 1 93 ? 29.902 25.274 27.883 1.00 55.01 93 TYR A O 1
ATOM 710 N N . LEU A 1 94 ? 27.942 25.336 26.762 1.00 42.80 94 LEU A N 1
ATOM 711 C CA . LEU A 1 94 ? 27.903 23.909 26.427 1.00 56.22 94 LEU A CA 1
ATOM 712 C C . LEU A 1 94 ? 28.973 23.299 25.520 1.00 67.12 94 LEU A C 1
ATOM 713 O O . LEU A 1 94 ? 29.488 23.958 24.615 1.00 66.65 94 LEU A O 1
ATOM 718 N N . PRO A 1 95 ? 29.298 22.005 25.752 1.00 76.39 95 PRO A N 1
ATOM 719 C CA . PRO A 1 95 ? 30.300 21.247 24.994 1.00 75.59 95 PRO A CA 1
ATOM 720 C C . PRO A 1 95 ? 30.276 21.523 23.497 1.00 77.50 95 PRO A C 1
ATOM 721 O O . PRO A 1 95 ? 31.328 21.709 22.887 1.00 81.02 95 PRO A O 1
ATOM 725 N N . LEU A 1 96 ? 29.081 21.560 22.912 1.00 75.48 96 LEU A N 1
ATOM 726 C CA . LEU A 1 96 ? 28.951 21.803 21.481 1.00 72.21 96 LEU A CA 1
ATOM 727 C C . LEU A 1 96 ? 28.720 23.264 21.119 1.00 71.74 96 LEU A C 1
ATOM 728 O O . LEU A 1 96 ? 28.001 23.579 20.170 1.00 67.69 96 LEU A O 1
ATOM 733 N N . GLY A 1 97 ? 29.333 24.152 21.890 1.00 78.61 97 GLY A N 1
ATOM 734 C CA . GLY A 1 97 ? 29.217 25.570 21.617 1.00 84.66 97 GLY A CA 1
ATOM 735 C C . GLY A 1 97 ? 28.139 26.370 22.323 1.00 86.43 97 GLY A C 1
ATOM 736 O O . GLY A 1 97 ? 28.373 26.934 23.393 1.00 87.77 97 GLY A O 1
ATOM 737 N N . GLN A 1 98 ? 26.955 26.420 21.720 1.00 88.11 98 GLN A N 1
ATOM 738 C CA . GLN A 1 98 ? 25.850 27.198 22.258 1.00 92.33 98 GLN A CA 1
ATOM 739 C C . GLN A 1 98 ? 25.574 27.015 23.746 1.00 89.15 98 GLN A C 1
ATOM 740 O O . GLN A 1 98 ? 25.447 25.892 24.238 1.00 94.03 98 GLN A O 1
ATOM 746 N N . GLY A 1 99 ? 25.485 28.141 24.452 1.00 76.41 99 GLY A N 1
ATOM 747 C CA . GLY A 1 99 ? 25.226 28.117 25.877 1.00 69.85 99 GLY A CA 1
ATOM 748 C C . GLY A 1 99 ? 24.097 29.049 26.269 1.00 66.95 99 GLY A C 1
ATOM 749 O O . GLY A 1 99 ? 23.575 29.785 25.432 1.00 70.08 99 GLY A O 1
ATOM 750 N N . ARG A 1 100 ? 23.734 29.027 27.550 1.00 62.69 100 ARG A N 1
ATOM 751 C CA . ARG A 1 100 ? 22.645 29.853 28.073 1.00 45.91 100 ARG A CA 1
ATOM 752 C C . ARG A 1 100 ? 23.049 30.769 29.240 1.00 43.62 100 ARG A C 1
ATOM 753 O O . ARG A 1 100 ? 24.070 30.547 29.901 1.00 33.18 100 ARG A O 1
ATOM 761 N N . VAL A 1 101 ? 22.241 31.800 29.486 1.00 44.69 101 VAL A N 1
ATOM 762 C CA . VAL A 1 101 ? 22.499 32.765 30.566 1.00 44.81 101 VAL A CA 1
ATOM 763 C C . VAL A 1 101 ? 21.319 32.883 31.527 1.00 42.12 101 VAL A C 1
ATOM 764 O O . VAL A 1 101 ? 20.164 32.702 31.134 1.00 39.16 101 VAL A O 1
ATOM 768 N N . PHE A 1 102 ? 21.613 33.199 32.786 1.00 37.56 102 PHE A N 1
ATOM 769 C CA . PHE A 1 102 ? 20.567 33.334 33.792 1.00 31.59 102 PHE A CA 1
ATOM 770 C C . PHE A 1 102 ? 20.770 34.562 34.674 1.00 30.91 102 PHE A C 1
ATOM 771 O O . PHE A 1 102 ? 21.733 34.626 35.435 1.00 24.02 102 PHE A O 1
ATOM 779 N N . TYR A 1 103 ? 19.850 35.524 34.580 1.00 36.52 103 TYR A N 1
ATOM 780 C CA . TYR A 1 103 ? 19.931 36.767 35.360 1.00 41.79 103 TYR A CA 1
ATOM 781 C C . TYR A 1 103 ? 19.315 36.731 36.766 1.00 38.79 103 TYR A C 1
ATOM 782 O O . TYR A 1 103 ? 18.372 35.981 37.040 1.00 31.81 103 TYR A O 1
ATOM 791 N N . TYR A 1 104 ? 19.875 37.582 37.627 1.00 33.08 104 TYR A N 1
ATOM 792 C CA . TYR A 1 104 ? 19.483 37.786 39.022 1.00 32.40 104 TYR A CA 1
ATOM 793 C C . TYR A 1 104 ? 19.806 39.260 39.187 1.00 24.68 104 TYR A C 1
ATOM 794 O O . TYR A 1 104 ? 20.755 39.634 39.880 1.00 28.50 104 TYR A O 1
ATOM 803 N N . ARG A 1 105 ? 19.011 40.093 38.524 1.00 38.06 105 ARG A N 1
ATOM 804 C CA . ARG A 1 105 ? 19.234 41.532 38.529 1.00 40.34 105 ARG A CA 1
ATOM 805 C C . ARG A 1 105 ? 17.949 42.352 38.645 1.00 51.72 105 ARG A C 1
ATOM 806 O O . ARG A 1 105 ? 18.004 43.561 38.890 1.00 51.64 105 ARG A O 1
ATOM 814 N N . LYS A 1 106 ? 16.800 41.707 38.456 1.00 46.44 106 LYS A N 1
ATOM 815 C CA . LYS A 1 106 ? 15.533 42.420 38.528 1.00 45.35 106 LYS A CA 1
ATOM 816 C C . LYS A 1 106 ? 15.291 43.022 39.911 1.00 51.94 106 LYS A C 1
ATOM 817 O O . LYS A 1 106 ? 15.208 42.303 40.915 1.00 58.57 106 LYS A O 1
ATOM 823 N N . GLY A 1 107 ? 15.184 44.349 39.951 1.00 48.53 107 GLY A N 1
ATOM 824 C CA . GLY A 1 107 ? 14.948 45.049 41.200 1.00 49.18 107 GLY A CA 1
ATOM 825 C C . GLY A 1 107 ? 16.239 45.468 41.873 1.00 52.80 107 GLY A C 1
ATOM 826 O O . GLY A 1 107 ? 16.252 45.913 43.020 1.00 53.43 107 GLY A O 1
ATOM 827 N N . SER A 1 108 ? 17.337 45.324 41.144 1.00 51.12 108 SER A N 1
ATOM 828 C CA . SER A 1 108 ? 18.649 45.669 41.661 1.00 44.23 108 SER A CA 1
ATOM 829 C C . SER A 1 108 ? 18.803 47.167 41.842 1.00 45.52 108 SER A C 1
ATOM 830 O O . SER A 1 108 ? 17.960 47.949 41.403 1.00 41.77 108 SER A O 1
ATOM 833 N N . ALA A 1 109 ? 19.900 47.556 42.480 1.00 46.05 109 ALA A N 1
ATOM 834 C CA . ALA A 1 109 ? 20.196 48.956 42.726 1.00 49.50 109 ALA A CA 1
ATOM 835 C C . ALA A 1 109 ? 20.619 49.659 41.436 1.00 55.33 109 ALA A C 1
ATOM 836 O O . ALA A 1 109 ? 20.426 50.868 41.278 1.00 52.99 109 ALA A O 1
ATOM 838 N N . GLY A 1 110 ? 21.191 48.895 40.511 1.00 58.87 110 GLY A N 1
ATOM 839 C CA . GLY A 1 110 ? 21.642 49.474 39.257 1.00 60.89 110 GLY A CA 1
ATOM 840 C C . GLY A 1 110 ? 20.569 49.726 38.210 1.00 60.96 110 GLY A C 1
ATOM 841 O O . GLY A 1 110 ? 20.689 50.670 37.418 1.00 53.85 110 GLY A O 1
ATOM 842 N N . SER A 1 111 ? 19.525 48.896 38.205 1.00 57.91 111 SER A N 1
ATOM 843 C CA . SER A 1 111 ? 18.440 49.017 37.232 1.00 48.72 111 SER A CA 1
ATOM 844 C C . SER A 1 111 ? 17.461 50.121 37.589 1.00 51.09 111 SER A C 1
ATOM 845 O O . SER A 1 111 ? 16.327 50.149 37.101 1.00 36.25 111 SER A O 1
ATOM 848 N N . ALA A 1 112 ? 17.901 51.020 38.457 1.00 57.04 112 ALA A N 1
ATOM 849 C CA . ALA A 1 112 ? 17.080 52.136 38.881 1.00 59.87 112 ALA A CA 1
ATOM 850 C C . ALA A 1 112 ? 17.264 53.229 37.843 1.00 61.03 112 ALA A C 1
ATOM 851 O O . ALA A 1 112 ? 16.289 53.746 37.286 1.00 68.74 112 ALA A O 1
ATOM 853 N N . LEU A 1 113 ? 18.527 53.555 37.583 1.00 53.20 113 LEU A N 1
ATOM 854 C CA . LEU A 1 113 ? 18.900 54.575 36.609 1.00 55.56 113 LEU A CA 1
ATOM 855 C C . LEU A 1 113 ? 17.746 55.312 35.911 1.00 53.97 113 LEU A C 1
ATOM 856 O O . LEU A 1 113 ? 17.166 54.819 34.940 1.00 54.70 113 LEU A O 1
ATOM 861 N N . ALA A 1 114 ? 17.424 56.502 36.404 1.00 47.65 114 ALA A N 1
ATOM 862 C CA . ALA A 1 114 ? 16.362 57.297 35.812 1.00 44.50 114 ALA A CA 1
ATOM 863 C C . ALA A 1 114 ? 16.935 58.659 35.433 1.00 45.26 114 ALA A C 1
ATOM 864 O O . ALA A 1 114 ? 18.083 58.970 35.775 1.00 38.46 114 ALA A O 1
ATOM 866 N N . PRO A 1 115 ? 16.149 59.489 34.719 1.00 42.60 115 PRO A N 1
ATOM 867 C CA . PRO A 1 115 ? 16.587 60.823 34.289 1.00 42.35 115 PRO A CA 1
ATOM 868 C C . PRO A 1 115 ? 17.181 61.693 35.397 1.00 43.80 115 PRO A C 1
ATOM 869 O O . PRO A 1 115 ? 16.717 61.668 36.533 1.00 42.64 115 PRO A O 1
ATOM 873 N N . GLY A 1 116 ? 18.215 62.459 35.053 1.00 45.91 116 GLY A N 1
ATOM 874 C CA . GLY A 1 116 ? 18.861 63.306 36.035 1.00 46.42 116 GLY A CA 1
ATOM 875 C C . GLY A 1 116 ? 19.654 62.444 36.991 1.00 59.22 116 GLY A C 1
ATOM 876 O O . GLY A 1 116 ? 19.916 62.835 38.131 1.00 63.05 116 GLY A O 1
ATOM 877 N N . ALA A 1 117 ? 20.029 61.255 36.521 1.00 62.26 117 ALA A N 1
ATOM 878 C CA . ALA A 1 117 ? 20.796 60.313 37.328 1.00 58.77 117 ALA A CA 1
ATOM 879 C C . ALA A 1 117 ? 22.113 60.947 37.743 1.00 56.82 117 ALA A C 1
ATOM 880 O O . ALA A 1 117 ? 22.615 60.706 38.839 1.00 59.98 117 ALA A O 1
ATOM 882 N N . PHE A 1 118 ? 22.670 61.764 36.857 1.00 52.54 118 PHE A N 1
ATOM 883 C CA . PHE A 1 118 ? 23.922 62.444 37.137 1.00 44.02 118 PHE A CA 1
ATOM 884 C C . PHE A 1 118 ? 23.777 63.886 36.681 1.00 45.25 118 PHE A C 1
ATOM 885 O O . PHE A 1 118 ? 22.807 64.236 36.008 1.00 38.46 118 PHE A O 1
ATOM 893 N N . ASP A 1 119 ? 24.729 64.726 37.066 1.00 52.40 119 ASP A N 1
ATOM 894 C CA . ASP A 1 119 ? 24.692 66.122 36.667 1.00 56.43 119 ASP A CA 1
ATOM 895 C C . ASP A 1 119 ? 25.237 66.204 35.241 1.00 59.57 119 ASP A C 1
ATOM 896 O O . ASP A 1 119 ? 26.419 65.926 34.997 1.00 61.69 119 ASP A O 1
ATOM 901 N N . PRO A 1 120 ? 24.373 66.580 34.278 1.00 52.10 120 PRO A N 1
ATOM 902 C CA . PRO A 1 120 ? 24.681 66.722 32.853 1.00 42.21 120 PRO A CA 1
ATOM 903 C C . PRO A 1 120 ? 25.962 67.485 32.549 1.00 42.33 120 PRO A C 1
ATOM 904 O O . PRO A 1 120 ? 26.700 67.125 31.632 1.00 47.03 120 PRO A O 1
ATOM 908 N N . ASP A 1 121 ? 26.221 68.540 33.313 1.00 34.05 121 ASP A N 1
ATOM 909 C CA . ASP A 1 121 ? 27.413 69.348 33.102 1.00 48.06 121 ASP A CA 1
ATOM 910 C C . ASP A 1 121 ? 28.650 68.472 33.016 1.00 51.21 121 ASP A C 1
ATOM 911 O O . ASP A 1 121 ? 29.714 68.919 32.564 1.00 44.40 121 ASP A O 1
ATOM 916 N N . TYR A 1 122 ? 28.485 67.222 33.447 1.00 51.84 122 TYR A N 1
ATOM 917 C CA . TYR A 1 122 ? 29.541 66.210 33.436 1.00 54.13 122 TYR A CA 1
ATOM 918 C C . TYR A 1 122 ? 30.028 66.005 31.991 1.00 53.95 122 TYR A C 1
ATOM 919 O O . TYR A 1 122 ? 31.231 66.013 31.708 1.00 43.66 122 TYR A O 1
ATOM 928 N N . LEU A 1 123 ? 29.061 65.849 31.090 1.00 56.65 123 LEU A N 1
ATOM 929 C CA . LEU A 1 123 ? 29.284 65.628 29.662 1.00 51.54 123 LEU A CA 1
ATOM 930 C C . LEU A 1 123 ? 29.969 66.768 28.921 1.00 54.20 123 LEU A C 1
ATOM 931 O O . LEU A 1 123 ? 30.274 66.641 27.731 1.00 42.42 123 LEU A O 1
ATOM 936 N N . GLU A 1 124 ? 30.200 67.881 29.609 1.00 61.40 124 GLU A N 1
ATOM 937 C CA . GLU A 1 124 ? 30.813 69.033 28.965 1.00 66.45 124 GLU A CA 1
ATOM 938 C C . GLU A 1 124 ? 32.221 68.794 28.422 1.00 62.59 124 GLU A C 1
ATOM 939 O O . GLU A 1 124 ? 33.161 68.536 29.176 1.00 61.88 124 GLU A O 1
ATOM 945 N N . GLY A 1 125 ? 32.351 68.891 27.101 1.00 60.51 125 GLY A N 1
ATOM 946 C CA . GLY A 1 125 ? 33.636 68.707 26.455 1.00 51.39 125 GLY A CA 1
ATOM 947 C C . GLY A 1 125 ? 33.963 67.256 26.200 1.00 44.65 125 GLY A C 1
ATOM 948 O O . GLY A 1 125 ? 35.045 66.928 25.720 1.00 44.88 125 GLY A O 1
ATOM 949 N N . VAL A 1 126 ? 33.016 66.384 26.519 1.00 42.86 126 VAL A N 1
ATOM 950 C CA . VAL A 1 126 ? 33.196 64.948 26.346 1.00 38.38 126 VAL A CA 1
ATOM 951 C C . VAL A 1 126 ? 32.979 64.480 24.900 1.00 39.32 126 VAL A C 1
ATOM 952 O O . VAL A 1 126 ? 31.898 64.656 24.324 1.00 29.75 126 VAL A O 1
ATOM 956 N N . ARG A 1 127 ? 34.026 63.883 24.327 1.00 38.55 127 ARG A N 1
ATOM 957 C CA . ARG A 1 127 ? 33.995 63.368 22.956 1.00 46.19 127 ARG A CA 1
ATOM 958 C C . ARG A 1 127 ? 32.802 62.448 22.715 1.00 47.77 127 ARG A C 1
ATOM 959 O O . ARG A 1 127 ? 32.101 62.581 21.705 1.00 48.87 127 ARG A O 1
ATOM 967 N N . PHE A 1 128 ? 32.577 61.504 23.626 1.00 33.34 128 PHE A N 1
ATOM 968 C CA . PHE A 1 128 ? 31.474 60.577 23.436 1.00 27.87 128 PHE A CA 1
ATOM 969 C C . PHE A 1 128 ? 30.668 60.225 24.668 1.00 17.99 128 PHE A C 1
ATOM 970 O O . PHE A 1 128 ? 31.143 60.321 25.793 1.00 31.80 128 PHE A O 1
ATOM 978 N N . LEU A 1 129 ? 29.432 59.809 24.429 1.00 21.81 129 LEU A N 1
ATOM 979 C CA . LEU A 1 129 ? 28.530 59.353 25.481 1.00 34.61 129 LEU A CA 1
ATOM 980 C C . LEU A 1 129 ? 28.108 57.952 25.032 1.00 39.02 129 LEU A C 1
ATOM 981 O O . LEU A 1 129 ? 27.345 57.810 24.077 1.00 30.78 129 LEU A O 1
ATOM 986 N N . HIS A 1 130 ? 28.605 56.916 25.703 1.00 41.65 130 HIS A N 1
ATOM 987 C CA . HIS A 1 130 ? 28.252 55.568 25.298 1.00 28.21 130 HIS A CA 1
ATOM 988 C C . HIS A 1 130 ? 27.114 54.933 26.089 1.00 31.85 130 HIS A C 1
ATOM 989 O O . HIS A 1 130 ? 27.039 55.030 27.321 1.00 19.30 130 HIS A O 1
ATOM 996 N N . LEU A 1 131 ? 26.224 54.278 25.355 1.00 24.12 131 LEU A N 1
ATOM 997 C CA . LEU A 1 131 ? 25.095 53.597 25.956 1.00 27.61 131 LEU A CA 1
ATOM 998 C C . LEU A 1 131 ? 24.959 52.255 25.278 1.00 23.97 131 LEU A C 1
ATOM 999 O O . LEU A 1 131 ? 25.680 51.955 24.336 1.00 34.53 131 LEU A O 1
ATOM 1004 N N . SER A 1 132 ? 24.040 51.443 25.763 1.00 25.82 132 SER A N 1
ATOM 1005 C CA . SER A 1 132 ? 23.842 50.126 25.191 1.00 32.33 132 SER A CA 1
ATOM 1006 C C . SER A 1 132 ? 22.361 49.805 25.262 1.00 27.55 132 SER A C 1
ATOM 1007 O O . SER A 1 132 ? 21.684 50.179 26.216 1.00 30.67 132 SER A O 1
ATOM 1010 N N . GLY A 1 133 ? 21.861 49.114 24.249 1.00 25.14 133 GLY A N 1
ATOM 1011 C CA . GLY A 1 133 ? 20.456 48.764 24.227 1.00 33.96 133 GLY A CA 1
ATOM 1012 C C . GLY A 1 133 ? 20.022 47.936 25.420 1.00 42.25 133 GLY A C 1
ATOM 1013 O O . GLY A 1 133 ? 18.845 47.584 25.551 1.00 49.39 133 GLY A O 1
ATOM 1014 N N . ILE A 1 134 ? 20.963 47.616 26.298 1.00 42.28 134 ILE A N 1
ATOM 1015 C CA . ILE A 1 134 ? 20.643 46.825 27.478 1.00 47.39 134 ILE A CA 1
ATOM 1016 C C . ILE A 1 134 ? 19.994 47.734 28.518 1.00 41.61 134 ILE A C 1
ATOM 1017 O O . ILE A 1 134 ? 18.967 47.390 29.115 1.00 36.18 134 ILE A O 1
ATOM 1022 N N . THR A 1 135 ? 20.585 48.911 28.702 1.00 34.49 135 THR A N 1
ATOM 1023 C CA . THR A 1 135 ? 20.109 49.880 29.680 1.00 30.78 135 THR A CA 1
ATOM 1024 C C . THR A 1 135 ? 18.597 50.204 29.677 1.00 37.60 135 THR A C 1
ATOM 1025 O O . THR A 1 135 ? 17.922 50.035 30.700 1.00 40.54 135 THR A O 1
ATOM 1029 N N . PRO A 1 136 ? 18.048 50.679 28.541 1.00 28.63 136 PRO A N 1
ATOM 1030 C CA . PRO A 1 136 ? 16.622 51.015 28.440 1.00 33.32 136 PRO A CA 1
ATOM 1031 C C . PRO A 1 136 ? 15.686 49.817 28.525 1.00 33.65 136 PRO A C 1
ATOM 1032 O O . PRO A 1 136 ? 14.471 49.966 28.647 1.00 33.22 136 PRO A O 1
ATOM 1036 N N . ALA A 1 137 ? 16.260 48.626 28.458 1.00 45.16 137 ALA A N 1
ATOM 1037 C CA . ALA A 1 137 ? 15.477 47.399 28.527 1.00 47.38 137 ALA A CA 1
ATOM 1038 C C . ALA A 1 137 ? 15.228 46.994 29.965 1.00 50.04 137 ALA A C 1
ATOM 1039 O O . ALA A 1 137 ? 14.346 46.179 30.239 1.00 50.29 137 ALA A O 1
ATOM 1041 N N . LEU A 1 138 ? 15.998 47.571 30.883 1.00 40.64 138 LEU A N 1
ATOM 1042 C CA . LEU A 1 138 ? 15.885 47.212 32.289 1.00 42.61 138 LEU A CA 1
ATOM 1043 C C . LEU A 1 138 ? 14.661 47.762 33.031 1.00 53.42 138 LEU A C 1
ATOM 1044 O O . LEU A 1 138 ? 14.203 47.153 33.998 1.00 56.19 138 LEU A O 1
ATOM 1049 N N . SER A 1 139 ? 14.125 48.899 32.594 1.00 54.41 139 SER A N 1
ATOM 1050 C CA . SER A 1 139 ? 12.934 49.455 33.236 1.00 50.84 139 SER A CA 1
ATOM 1051 C C . SER A 1 139 ? 12.543 50.776 32.614 1.00 55.26 139 SER A C 1
ATOM 1052 O O . SER A 1 139 ? 13.378 51.459 32.022 1.00 58.66 139 SER A O 1
ATOM 1055 N N . PRO A 1 140 ? 11.260 51.154 32.736 1.00 54.13 140 PRO A N 1
ATOM 1056 C CA . PRO A 1 140 ? 10.776 52.418 32.173 1.00 51.96 140 PRO A CA 1
ATOM 1057 C C . PRO A 1 140 ? 11.614 53.562 32.725 1.00 42.66 140 PRO A C 1
ATOM 1058 O O . PRO A 1 140 ? 11.856 54.553 32.046 1.00 42.17 140 PRO A O 1
ATOM 1062 N N . GLU A 1 141 ? 12.057 53.393 33.968 1.00 47.80 141 GLU A N 1
ATOM 1063 C CA . GLU A 1 141 ? 12.891 54.372 34.661 1.00 45.34 141 GLU A CA 1
ATOM 1064 C C . GLU A 1 141 ? 14.221 54.520 33.937 1.00 47.11 141 GLU A C 1
ATOM 1065 O O . GLU A 1 141 ? 14.707 55.631 33.735 1.00 38.92 141 GLU A O 1
ATOM 1071 N N . ALA A 1 142 ? 14.802 53.383 33.558 1.00 50.43 142 ALA A N 1
ATOM 1072 C CA . ALA A 1 142 ? 16.078 53.345 32.848 1.00 49.13 142 ALA A CA 1
ATOM 1073 C C . ALA A 1 142 ? 15.915 53.699 31.373 1.00 46.89 142 ALA A C 1
ATOM 1074 O O . ALA A 1 142 ? 16.799 54.315 30.770 1.00 42.46 142 ALA A O 1
ATOM 1076 N N . ARG A 1 143 ? 14.787 53.301 30.794 1.00 47.23 143 ARG A N 1
ATOM 1077 C CA . ARG A 1 143 ? 14.518 53.589 29.392 1.00 48.06 143 ARG A CA 1
ATOM 1078 C C . ARG A 1 143 ? 14.528 55.092 29.180 1.00 47.35 143 ARG A C 1
ATOM 1079 O O . ARG A 1 143 ? 15.079 55.590 28.190 1.00 50.84 143 ARG A O 1
ATOM 1087 N N . ALA A 1 144 ? 13.919 55.813 30.120 1.00 43.50 144 ALA A N 1
ATOM 1088 C CA . ALA A 1 144 ? 13.857 57.270 30.043 1.00 44.86 144 ALA A CA 1
ATOM 1089 C C . ALA A 1 144 ? 15.250 57.870 30.229 1.00 45.35 144 ALA A C 1
ATOM 1090 O O . ALA A 1 144 ? 15.640 58.794 29.507 1.00 48.86 144 ALA A O 1
ATOM 1092 N N . PHE A 1 145 ? 15.994 57.333 31.194 1.00 45.40 145 PHE A N 1
ATOM 1093 C CA . PHE A 1 145 ? 17.345 57.806 31.470 1.00 33.43 145 PHE A CA 1
ATOM 1094 C C . PHE A 1 145 ? 18.125 57.851 30.171 1.00 39.69 145 PHE A C 1
ATOM 1095 O O . PHE A 1 145 ? 18.759 58.853 29.836 1.00 40.23 145 PHE A O 1
ATOM 1103 N N . SER A 1 146 ? 18.082 56.735 29.454 1.00 41.04 146 SER A N 1
ATOM 1104 C CA . SER A 1 146 ? 18.774 56.601 28.185 1.00 37.85 146 SER A CA 1
ATOM 1105 C C . SER A 1 146 ? 18.461 57.810 27.322 1.00 38.34 146 SER A C 1
ATOM 1106 O O . SER A 1 146 ? 19.359 58.553 26.929 1.00 40.85 146 SER A O 1
ATOM 1109 N N . LEU A 1 147 ? 17.177 58.011 27.047 1.00 38.50 147 LEU A N 1
ATOM 1110 C CA . LEU A 1 147 ? 16.726 59.134 26.227 1.00 36.85 147 LEU A CA 1
ATOM 1111 C C . LEU A 1 147 ? 17.248 60.471 26.742 1.00 36.31 147 LEU A C 1
ATOM 1112 O O . LEU A 1 147 ? 17.879 61.214 25.988 1.00 40.47 147 LEU A O 1
ATOM 1117 N N . TRP A 1 148 ? 16.985 60.768 28.020 1.00 32.05 148 TRP A N 1
ATOM 1118 C CA . TRP A 1 148 ? 17.442 62.007 28.655 1.00 32.16 148 TRP A CA 1
ATOM 1119 C C . TRP A 1 148 ? 18.942 62.141 28.496 1.00 31.36 148 TRP A C 1
ATOM 1120 O O . TRP A 1 148 ? 19.458 63.188 28.121 1.00 35.84 148 TRP A O 1
ATOM 1131 N N . ALA A 1 149 ? 19.636 61.054 28.799 1.00 35.11 149 ALA A N 1
ATOM 1132 C CA . ALA A 1 149 ? 21.083 61.003 28.722 1.00 35.16 149 ALA A CA 1
ATOM 1133 C C . ALA A 1 149 ? 21.665 61.569 27.430 1.00 34.70 149 ALA A C 1
ATOM 1134 O O . ALA A 1 149 ? 22.445 62.516 27.465 1.00 46.14 149 ALA A O 1
ATOM 1136 N N . MET A 1 150 ? 21.291 60.983 26.294 1.00 43.60 150 MET A N 1
ATOM 1137 C CA . MET A 1 150 ? 21.814 61.411 24.991 1.00 51.71 150 MET A CA 1
ATOM 1138 C C . MET A 1 150 ? 21.324 62.769 24.515 1.00 48.63 150 MET A C 1
ATOM 1139 O O . MET A 1 150 ? 22.012 63.458 23.763 1.00 48.34 150 MET A O 1
ATOM 1144 N N . GLU A 1 151 ? 20.128 63.140 24.953 1.00 53.10 151 GLU A N 1
ATOM 1145 C CA . GLU A 1 151 ? 19.535 64.428 24.617 1.00 52.31 151 GLU A CA 1
ATOM 1146 C C . GLU A 1 151 ? 20.361 65.507 25.332 1.00 52.33 151 GLU A C 1
ATOM 1147 O O . GLU A 1 151 ? 20.521 66.635 24.849 1.00 40.74 151 GLU A O 1
ATOM 1153 N N . GLU A 1 152 ? 20.904 65.123 26.484 1.00 50.98 152 GLU A N 1
ATOM 1154 C CA . GLU A 1 152 ? 21.724 66.000 27.308 1.00 46.43 152 GLU A CA 1
ATOM 1155 C C . GLU A 1 152 ? 23.162 66.097 26.788 1.00 45.71 152 GLU A C 1
ATOM 1156 O O . GLU A 1 152 ? 23.847 67.100 26.999 1.00 43.94 152 GLU A O 1
ATOM 1162 N N . ALA A 1 153 ? 23.624 65.042 26.124 1.00 58.18 153 ALA A N 1
ATOM 1163 C CA . ALA A 1 153 ? 24.973 65.022 25.559 1.00 56.49 153 ALA A CA 1
ATOM 1164 C C . ALA A 1 153 ? 24.900 65.728 24.217 1.00 55.20 153 ALA A C 1
ATOM 1165 O O . ALA A 1 153 ? 25.794 66.482 23.843 1.00 47.34 153 ALA A O 1
ATOM 1167 N N . LYS A 1 154 ? 23.825 65.461 23.485 1.00 56.15 154 LYS A N 1
ATOM 1168 C CA . LYS A 1 154 ? 23.635 66.098 22.198 1.00 60.38 154 LYS A CA 1
ATOM 1169 C C . LYS A 1 154 ? 23.615 67.596 22.452 1.00 54.85 154 LYS A C 1
ATOM 1170 O O . LYS A 1 154 ? 24.219 68.371 21.718 1.00 50.96 154 LYS A O 1
ATOM 1176 N N . ARG A 1 155 ? 22.922 67.983 23.516 1.00 50.13 155 ARG A N 1
ATOM 1177 C CA . ARG A 1 155 ? 22.802 69.377 23.892 1.00 45.75 155 ARG A CA 1
ATOM 1178 C C . ARG A 1 155 ? 24.159 69.937 24.290 1.00 46.10 155 ARG A C 1
ATOM 1179 O O . ARG A 1 155 ? 24.328 71.152 24.386 1.00 46.69 155 ARG A O 1
ATOM 1187 N N . ARG A 1 156 ? 25.130 69.058 24.524 1.00 46.97 156 ARG A N 1
ATOM 1188 C CA . ARG A 1 156 ? 26.469 69.500 24.931 1.00 43.76 156 ARG A CA 1
ATOM 1189 C C . ARG A 1 156 ? 27.482 69.339 23.803 1.00 40.63 156 ARG A C 1
ATOM 1190 O O . ARG A 1 156 ? 28.674 69.596 23.983 1.00 28.88 156 ARG A O 1
ATOM 1198 N N . GLY A 1 157 ? 26.993 68.919 22.639 1.00 47.14 157 GLY A N 1
ATOM 1199 C CA . GLY A 1 157 ? 27.858 68.721 21.492 1.00 45.67 157 GLY A CA 1
ATOM 1200 C C . GLY A 1 157 ? 28.651 67.439 21.635 1.00 51.92 157 GLY A C 1
ATOM 1201 O O . GLY A 1 157 ? 29.699 67.268 21.006 1.00 52.30 157 GLY A O 1
ATOM 1202 N N . VAL A 1 158 ? 28.157 66.533 22.472 1.00 49.68 158 VAL A N 1
ATOM 1203 C CA . VAL A 1 158 ? 28.837 65.264 22.686 1.00 42.03 158 VAL A CA 1
ATOM 1204 C C . VAL A 1 158 ? 28.272 64.209 21.750 1.00 37.96 158 VAL A C 1
ATOM 1205 O O . VAL A 1 158 ? 27.068 64.145 21.546 1.00 35.93 158 VAL A O 1
ATOM 1209 N N . ARG A 1 159 ? 29.156 63.397 21.175 1.00 47.04 159 ARG A N 1
ATOM 1210 C CA . ARG A 1 159 ? 28.774 62.317 20.266 1.00 44.69 159 ARG A CA 1
ATOM 1211 C C . ARG A 1 159 ? 28.090 61.209 21.078 1.00 39.52 159 ARG A C 1
ATOM 1212 O O . ARG A 1 159 ? 28.568 60.844 22.149 1.00 49.23 159 ARG A O 1
ATOM 1220 N N . VAL A 1 160 ? 26.981 60.681 20.566 1.00 30.80 160 VAL A N 1
ATOM 1221 C CA . VAL A 1 160 ? 26.207 59.635 21.252 1.00 29.88 160 VAL A CA 1
ATOM 1222 C C . VAL A 1 160 ? 26.378 58.264 20.620 1.00 23.98 160 VAL A C 1
ATOM 1223 O O . VAL A 1 160 ? 25.857 58.021 19.535 1.00 35.13 160 VAL A O 1
ATOM 1227 N N . SER A 1 161 ? 27.094 57.366 21.296 1.00 27.26 161 SER A N 1
ATOM 1228 C CA . SER A 1 161 ? 27.319 56.015 20.770 1.00 20.25 161 SER A CA 1
ATOM 1229 C C . SER A 1 161 ? 26.416 54.982 21.427 1.00 27.06 161 SER A C 1
ATOM 1230 O O . SER A 1 161 ? 26.303 54.924 22.649 1.00 35.51 161 SER A O 1
ATOM 1233 N N . LEU A 1 162 ? 25.784 54.151 20.611 1.00 25.12 162 LEU A N 1
ATOM 1234 C CA . LEU A 1 162 ? 24.879 53.148 21.132 1.00 24.37 162 LEU A CA 1
ATOM 1235 C C . LEU A 1 162 ? 25.114 51.790 20.497 1.00 32.38 162 LEU A C 1
ATOM 1236 O O . LEU A 1 162 ? 25.266 51.684 19.276 1.00 31.53 162 LEU A O 1
ATOM 1241 N N . ASP A 1 163 ? 25.131 50.762 21.349 1.00 26.73 163 ASP A N 1
ATOM 1242 C CA . ASP A 1 163 ? 25.337 49.382 20.940 1.00 27.10 163 ASP A CA 1
ATOM 1243 C C . ASP A 1 163 ? 24.052 48.622 21.258 1.00 22.08 163 ASP A C 1
ATOM 1244 O O . ASP A 1 163 ? 23.701 48.399 22.409 1.00 20.81 163 ASP A O 1
ATOM 1249 N N . VAL A 1 164 ? 23.332 48.247 20.218 1.00 30.80 164 VAL A N 1
ATOM 1250 C CA . VAL A 1 164 ? 22.088 47.539 20.402 1.00 31.53 164 VAL A CA 1
ATOM 1251 C C . VAL A 1 164 ? 22.118 46.533 21.541 1.00 34.87 164 VAL A C 1
ATOM 1252 O O . VAL A 1 164 ? 21.241 46.548 22.403 1.00 32.92 164 VAL A O 1
ATOM 1256 N N . ASN A 1 165 ? 23.133 45.676 21.565 1.00 37.38 165 ASN A N 1
ATOM 1257 C CA . ASN A 1 165 ? 23.212 44.671 22.613 1.00 32.06 165 ASN A CA 1
ATOM 1258 C C . ASN A 1 165 ? 21.800 44.270 23.014 1.00 31.51 165 ASN A C 1
ATOM 1259 O O . ASN A 1 165 ? 21.368 44.514 24.136 1.00 31.73 165 ASN A O 1
ATOM 1264 N N . TYR A 1 166 ? 21.067 43.684 22.075 1.00 36.12 166 TYR A N 1
ATOM 1265 C CA . TYR A 1 166 ? 19.705 43.246 22.361 1.00 52.11 166 TYR A CA 1
ATOM 1266 C C . TYR A 1 166 ? 19.712 41.917 23.113 1.00 54.23 166 TYR A C 1
ATOM 1267 O O . TYR A 1 166 ? 20.395 40.965 22.722 1.00 57.69 166 TYR A O 1
ATOM 1276 N N . ARG A 1 167 ? 18.945 41.863 24.196 1.00 56.35 167 ARG A N 1
ATOM 1277 C CA . ARG A 1 167 ? 18.843 40.659 25.009 1.00 55.02 167 ARG A CA 1
ATOM 1278 C C . ARG A 1 167 ? 17.372 40.269 25.123 1.00 55.38 167 ARG A C 1
ATOM 1279 O O . ARG A 1 167 ? 16.580 40.964 25.759 1.00 50.01 167 ARG A O 1
ATOM 1287 N N . GLN A 1 168 ? 17.015 39.157 24.492 1.00 56.81 168 GLN A N 1
ATOM 1288 C CA . GLN A 1 168 ? 15.645 38.666 24.495 1.00 63.39 168 GLN A CA 1
ATOM 1289 C C . GLN A 1 168 ? 15.050 38.429 25.877 1.00 66.32 168 GLN A C 1
ATOM 1290 O O . GLN A 1 168 ? 13.850 38.614 26.082 1.00 68.72 168 GLN A O 1
ATOM 1296 N N . THR A 1 169 ? 15.882 38.004 26.822 1.00 64.97 169 THR A N 1
ATOM 1297 C CA . THR A 1 169 ? 15.415 37.748 28.178 1.00 55.75 169 THR A CA 1
ATOM 1298 C C . THR A 1 169 ? 14.834 39.014 28.776 1.00 53.39 169 THR A C 1
ATOM 1299 O O . THR A 1 169 ? 13.922 38.956 29.596 1.00 53.25 169 THR A O 1
ATOM 1303 N N . LEU A 1 170 ? 15.366 40.156 28.347 1.00 55.95 170 LEU A N 1
ATOM 1304 C CA . LEU A 1 170 ? 14.934 41.457 28.852 1.00 54.67 170 LEU A CA 1
ATOM 1305 C C . LEU A 1 170 ? 13.656 42.011 28.224 1.00 52.19 170 LEU A C 1
ATOM 1306 O O . LEU A 1 170 ? 12.686 42.300 28.927 1.00 50.93 170 LEU A O 1
ATOM 1311 N N . TRP A 1 171 ? 13.659 42.178 26.908 1.00 52.58 171 TRP A N 1
ATOM 1312 C CA . TRP A 1 171 ? 12.485 42.690 26.212 1.00 56.04 171 TRP A CA 1
ATOM 1313 C C . TRP A 1 171 ? 12.347 42.059 24.836 1.00 58.90 171 TRP A C 1
ATOM 1314 O O . TRP A 1 171 ? 13.295 41.464 24.325 1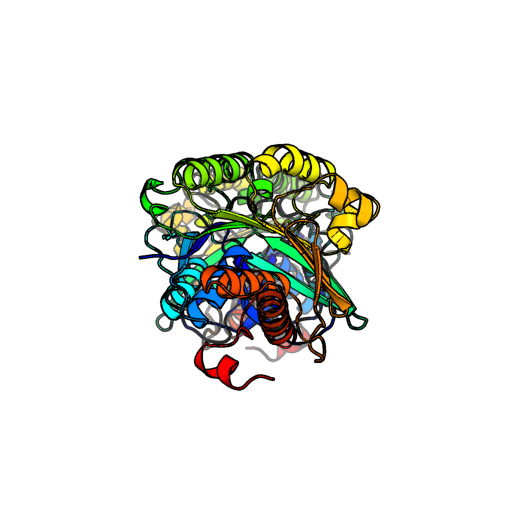.00 59.72 171 TRP A O 1
ATOM 1325 N N . SER A 1 172 ? 11.165 42.190 24.243 1.00 61.70 172 SER A N 1
ATOM 1326 C CA . SER A 1 172 ? 10.897 41.609 22.931 1.00 62.81 172 SER A CA 1
ATOM 1327 C C . SER A 1 172 ? 11.531 42.416 21.812 1.00 55.60 172 SER A C 1
ATOM 1328 O O . SER A 1 172 ? 11.904 43.575 22.005 1.00 55.95 172 SER A O 1
ATOM 1331 N N . PRO A 1 173 ? 11.660 41.808 20.619 1.00 51.81 173 PRO A N 1
ATOM 1332 C CA . PRO A 1 173 ? 12.253 42.502 19.474 1.00 42.89 173 PRO A CA 1
ATOM 1333 C C . PRO A 1 173 ? 11.463 43.780 19.245 1.00 49.00 173 PRO A C 1
ATOM 1334 O O . PRO A 1 173 ? 12.033 44.837 18.978 1.00 50.06 173 PRO A O 1
ATOM 1338 N N . GLU A 1 174 ? 10.141 43.668 19.363 1.00 50.00 174 GLU A N 1
ATOM 1339 C CA . GLU A 1 174 ? 9.241 44.804 19.189 1.00 52.27 174 GLU A CA 1
ATOM 1340 C C . GLU A 1 174 ? 9.608 45.874 20.210 1.00 57.00 174 GLU A C 1
ATOM 1341 O O . GLU A 1 174 ? 9.959 46.998 19.838 1.00 55.25 174 GLU A O 1
ATOM 1347 N N . GLU A 1 175 ? 9.535 45.510 21.493 1.00 52.20 175 GLU A N 1
ATOM 1348 C CA . GLU A 1 175 ? 9.871 46.421 22.587 1.00 51.07 175 GLU A CA 1
ATOM 1349 C C . GLU A 1 175 ? 11.236 47.060 22.332 1.00 49.23 175 GLU A C 1
ATOM 1350 O O . GLU A 1 175 ? 11.500 48.182 22.764 1.00 44.37 175 GLU A O 1
ATOM 1356 N N . ALA A 1 176 ? 12.095 46.323 21.630 1.00 49.19 176 ALA A N 1
ATOM 1357 C CA . ALA A 1 176 ? 13.438 46.776 21.284 1.00 51.63 176 ALA A CA 1
ATOM 1358 C C . ALA A 1 176 ? 13.407 47.688 20.061 1.00 51.25 176 ALA A C 1
ATOM 1359 O O . ALA A 1 176 ? 13.969 48.784 20.091 1.00 45.38 176 ALA A O 1
ATOM 1361 N N . ARG A 1 177 ? 12.763 47.225 18.986 1.00 49.03 177 ARG A N 1
ATOM 1362 C CA . ARG A 1 177 ? 12.647 48.014 17.761 1.00 50.19 177 ARG A CA 1
ATOM 1363 C C . ARG A 1 177 ? 12.088 49.357 18.145 1.00 55.64 177 ARG A C 1
ATOM 1364 O O . ARG A 1 177 ? 12.621 50.398 17.761 1.00 66.37 177 ARG A O 1
ATOM 1372 N N . GLY A 1 178 ? 10.996 49.317 18.904 1.00 54.13 178 GLY A N 1
ATOM 1373 C CA . GLY A 1 178 ? 10.352 50.536 19.353 1.00 50.12 178 GLY A CA 1
ATOM 1374 C C . GLY A 1 178 ? 11.352 51.504 19.950 1.00 55.75 178 GLY A C 1
ATOM 1375 O O . GLY A 1 178 ? 11.432 52.664 19.536 1.00 59.55 178 GLY A O 1
ATOM 1376 N N . PHE A 1 179 ? 12.134 51.031 20.916 1.00 56.94 179 PHE A N 1
ATOM 1377 C CA . PHE A 1 179 ? 13.121 51.893 21.547 1.00 53.67 179 PHE A CA 1
ATOM 1378 C C . PHE A 1 179 ? 14.141 52.413 20.532 1.00 49.71 179 PHE A C 1
ATOM 1379 O O . PHE A 1 179 ? 14.667 53.524 20.657 1.00 40.43 179 PHE A O 1
ATOM 1387 N N . LEU A 1 180 ? 14.418 51.599 19.526 1.00 49.24 180 LEU A N 1
ATOM 1388 C CA . LEU A 1 180 ? 15.374 51.958 18.496 1.00 51.34 180 LEU A CA 1
ATOM 1389 C C . LEU A 1 180 ? 14.903 53.098 17.595 1.00 55.71 180 LEU A C 1
ATOM 1390 O O . LEU A 1 180 ? 15.660 54.040 17.328 1.00 49.90 180 LEU A O 1
ATOM 1395 N N . GLU A 1 181 ? 13.656 53.012 17.130 1.00 64.59 181 GLU A N 1
ATOM 1396 C CA . GLU A 1 181 ? 13.093 54.035 16.245 1.00 69.60 181 GLU A CA 1
ATOM 1397 C C . GLU A 1 181 ? 13.074 55.410 16.905 1.00 65.03 181 GLU A C 1
ATOM 1398 O O . GLU A 1 181 ? 13.294 56.430 16.244 1.00 65.28 181 GLU A O 1
ATOM 1404 N N . ARG A 1 182 ? 12.823 55.419 18.212 1.00 56.08 182 ARG A N 1
ATOM 1405 C CA . ARG A 1 182 ? 12.759 56.642 18.998 1.00 35.01 182 ARG A CA 1
ATOM 1406 C C . ARG A 1 182 ? 14.115 57.149 19.457 1.00 40.15 182 ARG A C 1
ATOM 1407 O O . ARG A 1 182 ? 14.300 58.353 19.669 1.00 35.34 182 ARG A O 1
ATOM 1415 N N . ALA A 1 183 ? 15.057 56.227 19.625 1.00 37.78 183 ALA A N 1
ATOM 1416 C CA . ALA A 1 183 ? 16.399 56.579 20.072 1.00 37.32 183 ALA A CA 1
ATOM 1417 C C . ALA A 1 183 ? 17.251 57.085 18.920 1.00 37.86 183 ALA A C 1
ATOM 1418 O O . ALA A 1 183 ? 17.845 58.161 19.001 1.00 38.38 183 ALA A O 1
ATOM 1420 N N . LEU A 1 184 ? 17.268 56.301 17.842 1.00 40.15 184 LEU A N 1
ATOM 1421 C CA . LEU A 1 184 ? 18.055 56.562 16.629 1.00 42.26 184 LEU A CA 1
ATOM 1422 C C . LEU A 1 184 ? 18.335 58.009 16.211 1.00 46.75 184 LEU A C 1
ATOM 1423 O O . LEU A 1 184 ? 19.450 58.334 15.793 1.00 45.22 184 LEU A O 1
ATOM 1428 N N . PRO A 1 185 ? 17.329 58.893 16.287 1.00 53.63 185 PRO A N 1
ATOM 1429 C CA . PRO A 1 185 ? 17.580 60.282 15.892 1.00 46.48 185 PRO A CA 1
ATOM 1430 C C . PRO A 1 185 ? 18.701 60.925 16.705 1.00 50.89 185 PRO A C 1
ATOM 1431 O O . PRO A 1 185 ? 19.395 61.828 16.225 1.00 53.79 185 PRO A O 1
ATOM 1435 N N . GLY A 1 186 ? 18.878 60.450 17.935 1.00 47.67 186 GLY A N 1
ATOM 1436 C CA . GLY A 1 186 ? 19.910 61.007 18.791 1.00 44.27 186 GLY A CA 1
ATOM 1437 C C . GLY A 1 186 ? 21.252 60.316 18.669 1.00 42.13 186 GLY A C 1
ATOM 1438 O O . GLY A 1 186 ? 22.245 60.776 19.248 1.00 30.62 186 GLY A O 1
ATOM 1439 N N . VAL A 1 187 ? 21.284 59.229 17.895 1.00 38.29 187 VAL A N 1
ATOM 1440 C CA . VAL A 1 187 ? 22.492 58.418 17.697 1.00 32.16 187 VAL A CA 1
ATOM 1441 C C . VAL A 1 187 ? 23.381 58.784 16.512 1.00 40.07 187 VAL A C 1
ATOM 1442 O O . VAL A 1 187 ? 22.905 58.880 15.375 1.00 42.83 187 VAL A O 1
ATOM 1446 N N . ASP A 1 188 ? 24.677 58.949 16.785 1.00 42.68 188 ASP A N 1
ATOM 1447 C CA . ASP A 1 188 ? 25.666 59.293 15.761 1.00 41.13 188 ASP A CA 1
ATOM 1448 C C . ASP A 1 188 ? 26.404 58.056 15.269 1.00 42.51 188 ASP A C 1
ATOM 1449 O O . ASP A 1 188 ? 26.700 57.934 14.082 1.00 43.74 188 ASP A O 1
ATOM 1454 N N . LEU A 1 189 ? 26.714 57.151 16.195 1.00 42.58 189 LEU A N 1
ATOM 1455 C CA . LEU A 1 189 ? 27.425 55.911 15.879 1.00 32.09 189 LEU A CA 1
ATOM 1456 C C . LEU A 1 189 ? 26.628 54.726 16.398 1.00 33.87 189 LEU A C 1
ATOM 1457 O O . LEU A 1 189 ? 26.181 54.723 17.541 1.00 37.67 189 LEU A O 1
ATOM 1462 N N . LEU A 1 190 ? 26.456 53.717 15.556 1.00 29.77 190 LEU A N 1
ATOM 1463 C CA . LEU A 1 190 ? 25.680 52.560 15.939 1.00 21.17 190 LEU A CA 1
ATOM 1464 C C . LEU A 1 190 ? 26.460 51.269 15.742 1.00 26.59 190 LEU A C 1
ATOM 1465 O O . LEU A 1 190 ? 27.041 51.064 14.680 1.00 27.17 190 LEU A O 1
ATOM 1470 N N . PHE A 1 191 ? 26.493 50.412 16.768 1.00 21.77 191 PHE A N 1
ATOM 1471 C CA . PHE A 1 191 ? 27.175 49.116 16.665 1.00 24.98 191 PHE A CA 1
ATOM 1472 C C . PHE A 1 191 ? 26.101 48.042 16.635 1.00 23.11 191 PHE A C 1
ATOM 1473 O O . PHE A 1 191 ? 25.149 48.082 17.413 1.00 32.27 191 PHE A O 1
ATOM 1481 N N . LEU A 1 192 ? 26.253 47.076 15.743 1.00 41.35 192 LEU A N 1
ATOM 1482 C CA . LEU A 1 192 ? 25.265 46.019 15.628 1.00 46.14 192 LEU A CA 1
ATOM 1483 C C . LEU A 1 192 ? 25.924 44.703 15.247 1.00 45.87 192 LEU A C 1
ATOM 1484 O O . LEU A 1 192 ? 26.933 44.698 14.551 1.00 45.87 192 LEU A O 1
ATOM 1489 N N . SER A 1 193 ? 25.363 43.593 15.719 1.00 52.15 193 SER A N 1
ATOM 1490 C CA . SER A 1 193 ? 25.892 42.273 15.384 1.00 49.25 193 SER A CA 1
ATOM 1491 C C . SER A 1 193 ? 24.886 41.592 14.469 1.00 51.89 193 SER A C 1
ATOM 1492 O O . SER A 1 193 ? 23.724 41.426 14.829 1.00 53.29 193 SER A O 1
ATOM 1495 N N . GLU A 1 194 ? 25.339 41.211 13.282 1.00 57.33 194 GLU A N 1
ATOM 1496 C CA . GLU A 1 194 ? 24.487 40.548 12.306 1.00 64.39 194 GLU A CA 1
ATOM 1497 C C . GLU A 1 194 ? 23.271 39.843 12.929 1.00 70.29 194 GLU A C 1
ATOM 1498 O O . GLU A 1 194 ? 22.132 40.097 12.533 1.00 79.93 194 GLU A O 1
ATOM 1504 N N . GLU A 1 195 ? 23.510 38.966 13.903 1.00 73.94 195 GLU A N 1
ATOM 1505 C CA . GLU A 1 195 ? 22.428 38.220 14.557 1.00 76.48 195 GLU A CA 1
ATOM 1506 C C . GLU A 1 195 ? 21.269 39.115 14.952 1.00 71.34 195 GLU A C 1
ATOM 1507 O O . GLU A 1 195 ? 20.138 38.941 14.491 1.00 66.32 195 GLU A O 1
ATOM 1513 N N . GLU A 1 196 ? 21.582 40.061 15.833 1.00 69.51 196 GLU A N 1
ATOM 1514 C CA . GLU A 1 196 ? 20.625 41.029 16.358 1.00 74.34 196 GLU A CA 1
ATOM 1515 C C . GLU A 1 196 ? 19.850 41.733 15.246 1.00 73.90 196 GLU A C 1
ATOM 1516 O O . GLU A 1 196 ? 18.671 42.060 15.400 1.00 71.84 196 GLU A O 1
ATOM 1522 N N . ALA A 1 197 ? 20.525 41.971 14.128 1.00 70.31 197 ALA A N 1
ATOM 1523 C CA . ALA A 1 197 ? 19.906 42.632 12.995 1.00 69.23 197 ALA A CA 1
ATOM 1524 C C . ALA A 1 197 ? 18.885 41.712 12.344 1.00 73.01 197 ALA A C 1
ATOM 1525 O O . ALA A 1 197 ? 17.800 42.151 11.963 1.00 71.28 197 ALA A O 1
ATOM 1527 N N . GLU A 1 198 ? 19.241 40.435 12.224 1.00 77.72 198 GLU A N 1
ATOM 1528 C CA . GLU A 1 198 ? 18.365 39.443 11.611 1.00 85.42 198 GLU A CA 1
ATOM 1529 C C . GLU A 1 198 ? 17.273 38.998 12.568 1.00 87.24 198 GLU A C 1
ATOM 1530 O O . GLU A 1 198 ? 16.165 38.649 12.155 1.00 92.80 198 GLU A O 1
ATOM 1536 N N . LEU A 1 199 ? 17.594 39.019 13.853 1.00 85.63 199 LEU A N 1
ATOM 1537 C CA . LEU A 1 199 ? 16.656 38.613 14.886 1.00 80.04 199 LEU A CA 1
ATOM 1538 C C . LEU A 1 199 ? 15.690 39.755 15.207 1.00 76.07 199 LEU A C 1
ATOM 1539 O O . LEU A 1 199 ? 14.696 39.569 15.913 1.00 73.75 199 LEU A O 1
ATOM 1544 N N . LEU A 1 200 ? 15.984 40.935 14.671 1.00 72.33 200 LEU A N 1
ATOM 1545 C CA . LEU A 1 200 ? 15.155 42.109 14.908 1.00 72.16 200 LEU A CA 1
ATOM 1546 C C . LEU A 1 200 ? 14.647 42.744 13.627 1.00 74.87 200 LEU A C 1
ATOM 1547 O O . LEU A 1 200 ? 13.588 43.363 13.620 1.00 80.99 200 LEU A O 1
ATOM 1552 N N . PHE A 1 201 ? 15.412 42.610 12.549 1.00 75.40 201 PHE A N 1
ATOM 1553 C CA . PHE A 1 201 ? 15.020 43.195 11.277 1.00 79.93 201 PHE A CA 1
ATOM 1554 C C . PHE A 1 201 ? 15.056 42.224 10.105 1.00 81.01 201 PHE A C 1
ATOM 1555 O O . PHE A 1 201 ? 15.413 42.598 8.985 1.00 79.22 201 PHE A O 1
ATOM 1563 N N . GLY A 1 202 ? 14.674 40.980 10.376 1.00 82.58 202 GLY A N 1
ATOM 1564 C CA . GLY A 1 202 ? 14.641 39.956 9.347 1.00 88.61 202 GLY A CA 1
ATOM 1565 C C . GLY A 1 202 ? 15.978 39.598 8.723 1.00 89.37 202 GLY A C 1
ATOM 1566 O O . GLY A 1 202 ? 16.480 38.485 8.896 1.00 92.96 202 GLY A O 1
ATOM 1567 N N . ARG A 1 203 ? 16.546 40.540 7.979 1.00 85.25 203 ARG A N 1
ATOM 1568 C CA . ARG A 1 203 ? 17.824 40.331 7.324 1.00 74.07 203 ARG A CA 1
ATOM 1569 C C . ARG A 1 203 ? 18.686 41.551 7.581 1.00 71.62 203 ARG A C 1
ATOM 1570 O O . ARG A 1 203 ? 18.190 42.676 7.681 1.00 78.80 203 ARG A O 1
ATOM 1578 N N . VAL A 1 204 ? 19.983 41.316 7.676 1.00 67.07 204 VAL A N 1
ATOM 1579 C CA . VAL A 1 204 ? 20.938 42.377 7.932 1.00 66.43 204 VAL A CA 1
ATOM 1580 C C . VAL A 1 204 ? 20.623 43.645 7.148 1.00 74.13 204 VAL A C 1
ATOM 1581 O O . VAL A 1 204 ? 20.463 44.718 7.725 1.00 77.54 204 VAL A O 1
ATOM 1585 N N . GLU A 1 205 ? 20.527 43.509 5.829 1.00 81.18 205 GLU A N 1
ATOM 1586 C CA . GLU A 1 205 ? 20.249 44.643 4.953 1.00 85.46 205 GLU A CA 1
ATOM 1587 C C . GLU A 1 205 ? 19.069 45.489 5.397 1.00 84.10 205 GLU A C 1
ATOM 1588 O O . GLU A 1 205 ? 19.129 46.718 5.337 1.00 81.61 205 GLU A O 1
ATOM 1594 N N . GLU A 1 206 ? 17.985 44.840 5.811 1.00 81.48 206 GLU A N 1
ATOM 1595 C CA . GLU A 1 206 ? 16.817 45.588 6.246 1.00 80.42 206 GLU A CA 1
ATOM 1596 C C . GLU A 1 206 ? 17.167 46.435 7.453 1.00 82.24 206 GLU A C 1
ATOM 1597 O O . GLU A 1 206 ? 16.949 47.649 7.458 1.00 90.13 206 GLU A O 1
ATOM 1603 N N . ALA A 1 207 ? 17.713 45.787 8.474 1.00 76.23 207 ALA A N 1
ATOM 1604 C CA . ALA A 1 207 ? 18.110 46.475 9.695 1.00 72.82 207 ALA A CA 1
ATOM 1605 C C . ALA A 1 207 ? 18.913 47.729 9.365 1.00 71.05 207 ALA A C 1
ATOM 1606 O O . ALA A 1 207 ? 18.678 48.796 9.934 1.00 73.82 207 ALA A O 1
ATOM 1608 N N . LEU A 1 208 ? 19.858 47.588 8.440 1.00 65.52 208 LEU A N 1
ATOM 1609 C CA . LEU A 1 208 ? 20.715 48.697 8.028 1.00 61.57 208 LEU A CA 1
ATOM 1610 C C . LEU A 1 208 ? 19.924 49.865 7.461 1.00 66.31 208 LEU A C 1
ATOM 1611 O O . LEU A 1 208 ? 20.265 51.020 7.705 1.00 70.89 208 LEU A O 1
ATOM 1616 N N . ARG A 1 209 ? 18.868 49.567 6.707 1.00 70.10 209 ARG A N 1
ATOM 1617 C CA . ARG A 1 209 ? 18.039 50.614 6.121 1.00 72.94 209 ARG A CA 1
ATOM 1618 C C . ARG A 1 209 ? 17.309 51.377 7.215 1.00 68.90 209 ARG A C 1
ATOM 1619 O O . ARG A 1 209 ? 17.343 52.609 7.256 1.00 67.21 209 ARG A O 1
ATOM 1627 N N . ALA A 1 210 ? 16.667 50.636 8.110 1.00 63.03 210 ALA A N 1
ATOM 1628 C CA . ALA A 1 210 ? 15.929 51.236 9.217 1.00 69.17 210 ALA A CA 1
ATOM 1629 C C . ALA A 1 210 ? 16.811 52.078 10.152 1.00 69.79 210 ALA A C 1
ATOM 1630 O O . ALA A 1 210 ? 16.480 53.222 10.475 1.00 75.49 210 ALA A O 1
ATOM 1632 N N . LEU A 1 211 ? 17.934 51.510 10.578 1.00 62.39 211 LEU A N 1
ATOM 1633 C CA . LEU A 1 211 ? 18.845 52.193 11.492 1.00 61.60 211 LEU A CA 1
ATOM 1634 C C . LEU A 1 211 ? 19.934 52.992 10.782 1.00 66.84 211 LEU A C 1
ATOM 1635 O O . LEU A 1 211 ? 21.116 52.826 11.080 1.00 69.96 211 LEU A O 1
ATOM 1640 N N . SER A 1 212 ? 19.549 53.864 9.855 1.00 74.46 212 SER A N 1
ATOM 1641 C CA . SER A 1 212 ? 20.533 54.664 9.121 1.00 73.29 212 SER A CA 1
ATOM 1642 C C . SER A 1 212 ? 21.061 55.862 9.908 1.00 68.32 212 SER A C 1
ATOM 1643 O O . SER A 1 212 ? 20.630 57.000 9.698 1.00 76.69 212 SER A O 1
ATOM 1646 N N . ALA A 1 213 ? 21.998 55.595 10.813 1.00 55.29 213 ALA A N 1
ATOM 1647 C CA . ALA A 1 213 ? 22.608 56.638 11.624 1.00 42.73 213 ALA A CA 1
ATOM 1648 C C . ALA A 1 213 ? 23.839 57.119 10.865 1.00 44.81 213 ALA A C 1
ATOM 1649 O O . ALA A 1 213 ? 24.340 56.410 9.989 1.00 47.64 213 ALA A O 1
ATOM 1651 N N . PRO A 1 214 ? 24.342 58.332 11.180 1.00 43.48 214 PRO A N 1
ATOM 1652 C CA . PRO A 1 214 ? 25.526 58.892 10.510 1.00 34.44 214 PRO A CA 1
ATOM 1653 C C . PRO A 1 214 ? 26.622 57.850 10.253 1.00 39.13 214 PRO A C 1
ATOM 1654 O O . PRO A 1 214 ? 27.069 57.666 9.108 1.00 36.87 214 PRO A O 1
ATOM 1658 N N . GLU A 1 215 ? 27.053 57.190 11.331 1.00 45.53 215 GLU A N 1
ATOM 1659 C CA . GLU A 1 215 ? 28.059 56.130 11.270 1.00 40.27 215 GLU A CA 1
ATOM 1660 C C . GLU A 1 215 ? 27.467 54.885 11.921 1.00 31.85 215 GLU A C 1
ATOM 1661 O O . GLU A 1 215 ? 26.910 54.935 13.013 1.00 38.90 215 GLU A O 1
ATOM 1667 N N . VAL A 1 216 ? 27.577 53.773 11.218 1.00 33.45 216 VAL A N 1
ATOM 1668 C CA . VAL A 1 216 ? 27.053 52.512 11.688 1.00 35.60 216 VAL A CA 1
ATOM 1669 C C . VAL A 1 216 ? 28.096 51.430 11.467 1.00 40.19 216 VAL A C 1
ATOM 1670 O O . VAL A 1 216 ? 28.737 51.392 10.423 1.00 42.62 216 VAL A O 1
ATOM 1674 N N . VAL A 1 217 ? 28.283 50.565 12.458 1.00 44.81 217 VAL A N 1
ATOM 1675 C CA . VAL A 1 217 ? 29.253 49.487 12.327 1.00 35.86 217 VAL A CA 1
ATOM 1676 C C . VAL A 1 217 ? 28.576 48.154 12.556 1.00 29.18 217 VAL A C 1
ATOM 1677 O O . VAL A 1 217 ? 27.789 47.986 13.486 1.00 35.96 217 VAL A O 1
ATOM 1681 N N . LEU A 1 218 ? 28.881 47.205 11.687 1.00 40.70 218 LEU A N 1
ATOM 1682 C CA . LEU A 1 218 ? 28.283 45.890 11.774 1.00 41.88 218 LEU A CA 1
ATOM 1683 C C . LEU A 1 218 ? 29.298 44.831 12.152 1.00 41.16 218 LEU A C 1
ATOM 1684 O O . LEU A 1 218 ? 30.167 44.485 11.366 1.00 39.01 218 LEU A O 1
ATOM 1689 N N . LYS A 1 219 ? 29.186 44.340 13.378 1.00 45.48 219 LYS A N 1
ATOM 1690 C CA . LYS A 1 219 ? 30.057 43.290 13.866 1.00 50.18 219 LYS A CA 1
ATOM 1691 C C . LYS A 1 219 ? 29.546 42.009 13.198 1.00 57.60 219 LYS A C 1
ATOM 1692 O O . LYS A 1 219 ? 28.382 41.629 13.354 1.00 54.90 219 LYS A O 1
ATOM 1698 N N . ARG A 1 220 ? 30.413 41.358 12.433 1.00 62.56 220 ARG A N 1
ATOM 1699 C CA . ARG A 1 220 ? 30.040 40.134 11.742 1.00 63.39 220 ARG A CA 1
ATOM 1700 C C . ARG A 1 220 ? 30.813 38.975 12.361 1.00 67.70 220 ARG A C 1
ATOM 1701 O O . ARG A 1 220 ? 31.306 38.093 11.659 1.00 69.78 220 ARG A O 1
ATOM 1709 N N . GLY A 1 221 ? 30.899 38.978 13.689 1.00 71.86 221 GLY A N 1
ATOM 1710 C CA . GLY A 1 221 ? 31.627 37.931 14.379 1.00 81.83 221 GLY A CA 1
ATOM 1711 C C . GLY A 1 221 ? 33.063 37.896 13.891 1.00 91.70 221 GLY A C 1
ATOM 1712 O O . GLY A 1 221 ? 33.592 38.909 13.423 1.00 95.03 221 GLY A O 1
ATOM 1713 N N . ALA A 1 222 ? 33.700 36.735 13.989 1.00 92.36 222 ALA A N 1
ATOM 1714 C CA . ALA A 1 222 ? 35.080 36.603 13.542 1.00 92.88 222 ALA A CA 1
ATOM 1715 C C . ALA A 1 222 ? 35.175 36.772 12.025 1.00 96.84 222 ALA A C 1
ATOM 1716 O O . ALA A 1 222 ? 36.272 36.783 11.465 1.00 101.37 222 ALA A O 1
ATOM 1718 N N . LYS A 1 223 ? 34.023 36.910 11.368 1.00 95.74 223 LYS A N 1
ATOM 1719 C CA . LYS A 1 223 ? 33.963 37.080 9.916 1.00 93.05 223 LYS A CA 1
ATOM 1720 C C . LYS A 1 223 ? 34.184 38.546 9.531 1.00 97.21 223 LYS A C 1
ATOM 1721 O O . LYS A 1 223 ? 33.818 38.969 8.430 1.00 96.91 223 LYS A O 1
ATOM 1727 N N . GLY A 1 224 ? 34.769 39.318 10.447 1.00 98.88 224 GLY A N 1
ATOM 1728 C CA . GLY A 1 224 ? 35.042 40.723 10.181 1.00 94.82 224 GLY A CA 1
ATOM 1729 C C . GLY A 1 224 ? 34.038 41.739 10.706 1.00 88.45 224 GLY A C 1
ATOM 1730 O O . GLY A 1 224 ? 33.545 41.626 11.833 1.00 82.91 224 GLY A O 1
ATOM 1731 N N . ALA A 1 225 ? 33.751 42.743 9.877 1.00 78.81 225 ALA A N 1
ATOM 1732 C CA . ALA A 1 225 ? 32.812 43.811 10.211 1.00 66.55 225 ALA A CA 1
ATOM 1733 C C . ALA A 1 225 ? 32.894 44.945 9.182 1.00 59.17 225 ALA A C 1
ATOM 1734 O O . ALA A 1 225 ? 33.978 45.293 8.706 1.00 48.77 225 ALA A O 1
ATOM 1736 N N . TRP A 1 226 ? 31.746 45.509 8.823 1.00 55.42 226 TRP A N 1
ATOM 1737 C CA . TRP A 1 226 ? 31.734 46.609 7.872 1.00 55.74 226 TRP A CA 1
ATOM 1738 C C . TRP A 1 226 ? 31.435 47.891 8.602 1.00 50.34 226 TRP A C 1
ATOM 1739 O O . TRP A 1 226 ? 30.572 47.914 9.473 1.00 45.85 226 TRP A O 1
ATOM 1750 N N . ALA A 1 227 ? 32.155 48.950 8.245 1.00 45.73 227 ALA A N 1
ATOM 1751 C CA . ALA A 1 227 ? 31.944 50.268 8.827 1.00 44.16 227 ALA A CA 1
ATOM 1752 C C . ALA A 1 227 ? 31.347 51.147 7.720 1.00 53.27 227 ALA A C 1
ATOM 1753 O O . ALA A 1 227 ? 31.930 51.290 6.643 1.00 60.97 227 ALA A O 1
ATOM 1755 N N . PHE A 1 228 ? 30.181 51.725 7.993 1.00 53.20 228 PHE A N 1
ATOM 1756 C CA . PHE A 1 228 ? 29.470 52.572 7.041 1.00 50.12 228 PHE A CA 1
ATOM 1757 C C . PHE A 1 228 ? 29.564 54.070 7.338 1.00 56.22 228 PHE A C 1
ATOM 1758 O O . PHE A 1 228 ? 28.717 54.625 8.032 1.00 59.37 228 PHE A O 1
ATOM 1766 N N . VAL A 1 229 ? 30.581 54.728 6.794 1.00 56.36 229 VAL A N 1
ATOM 1767 C CA . VAL A 1 229 ? 30.752 56.158 7.021 1.00 61.75 229 VAL A CA 1
ATOM 1768 C C . VAL A 1 229 ? 30.770 56.937 5.712 1.00 64.91 229 VAL A C 1
ATOM 1769 O O . VAL A 1 229 ? 31.523 56.608 4.796 1.00 64.74 229 VAL A O 1
ATOM 1773 N N . ASP A 1 230 ? 29.947 57.977 5.628 1.00 69.60 230 ASP A N 1
ATOM 1774 C CA . ASP A 1 230 ? 29.900 58.805 4.428 1.00 70.59 230 ASP A CA 1
ATOM 1775 C C . ASP A 1 230 ? 29.777 57.972 3.162 1.00 64.16 230 ASP A C 1
ATOM 1776 O O . ASP A 1 230 ? 30.744 57.836 2.410 1.00 51.43 230 ASP A O 1
ATOM 1781 N N . GLY A 1 231 ? 28.587 57.415 2.946 1.00 62.13 231 GLY A N 1
ATOM 1782 C CA . GLY A 1 231 ? 28.314 56.601 1.771 1.00 56.69 231 GLY A CA 1
ATOM 1783 C C . GLY A 1 231 ? 29.321 55.512 1.457 1.00 52.65 231 GLY A C 1
ATOM 1784 O O . GLY A 1 231 ? 29.068 54.632 0.631 1.00 54.51 231 GLY A O 1
ATOM 1785 N N . ARG A 1 232 ? 30.461 55.566 2.130 1.00 48.19 232 ARG A N 1
ATOM 1786 C CA . ARG A 1 232 ? 31.540 54.612 1.932 1.00 51.82 232 ARG A CA 1
ATOM 1787 C C . ARG A 1 232 ? 31.329 53.399 2.825 1.00 49.96 232 ARG A C 1
ATOM 1788 O O . ARG A 1 232 ? 30.714 53.501 3.882 1.00 56.93 232 ARG A O 1
ATOM 1796 N N . ARG A 1 233 ? 31.814 52.244 2.396 1.00 48.74 233 ARG A N 1
ATOM 1797 C CA . ARG A 1 233 ? 31.668 51.056 3.218 1.00 55.14 233 ARG A CA 1
ATOM 1798 C C . ARG A 1 233 ? 32.973 50.290 3.391 1.00 63.35 233 ARG A C 1
ATOM 1799 O O . ARG A 1 233 ? 33.300 49.412 2.582 1.00 67.44 233 ARG A O 1
ATOM 1807 N N . VAL A 1 234 ? 33.709 50.612 4.452 1.00 59.22 234 VAL A N 1
ATOM 1808 C CA . VAL A 1 234 ? 34.968 49.934 4.721 1.00 53.53 234 VAL A CA 1
ATOM 1809 C C . VAL A 1 234 ? 34.701 48.599 5.413 1.00 51.15 234 VAL A C 1
ATOM 1810 O O . VAL A 1 234 ? 33.902 48.506 6.341 1.00 50.78 234 VAL A O 1
ATOM 1814 N N . GLU A 1 235 ? 35.379 47.566 4.937 1.00 59.80 235 GLU A N 1
ATOM 1815 C CA . GLU A 1 235 ? 35.240 46.220 5.474 1.00 68.17 235 GLU A CA 1
ATOM 1816 C C . GLU A 1 235 ? 36.540 45.897 6.216 1.00 71.41 235 GLU A C 1
ATOM 1817 O O . GLU A 1 235 ? 37.626 46.024 5.648 1.00 72.28 235 GLU A O 1
ATOM 1823 N N . GLY A 1 236 ? 36.435 45.495 7.482 1.00 73.36 236 GLY A N 1
ATOM 1824 C CA . GLY A 1 236 ? 37.632 45.203 8.263 1.00 75.25 236 GLY A CA 1
ATOM 1825 C C . GLY A 1 236 ? 37.869 43.750 8.633 1.00 75.00 236 GLY A C 1
ATOM 1826 O O . GLY A 1 236 ? 37.030 43.110 9.267 1.00 73.85 236 GLY A O 1
ATOM 1827 N N . SER A 1 237 ? 39.034 43.234 8.255 1.00 77.37 237 SER A N 1
ATOM 1828 C CA . SER A 1 237 ? 39.384 41.848 8.533 1.00 80.14 237 SER A CA 1
ATOM 1829 C C . SER A 1 237 ? 39.493 41.563 10.024 1.00 85.61 237 SER A C 1
ATOM 1830 O O . SER A 1 237 ? 39.986 42.392 10.794 1.00 85.13 237 SER A O 1
ATOM 1833 N N . ALA A 1 238 ? 39.040 40.375 10.417 1.00 90.51 238 ALA A N 1
ATOM 1834 C CA . ALA A 1 238 ? 39.064 39.950 11.815 1.00 96.92 238 ALA A CA 1
ATOM 1835 C C . ALA A 1 238 ? 40.336 39.182 12.200 1.00 96.73 238 ALA A C 1
ATOM 1836 O O . ALA A 1 238 ? 40.956 38.520 11.364 1.00 102.33 238 ALA A O 1
ATOM 1838 N N . PHE A 1 239 ? 40.719 39.282 13.472 1.00 89.98 239 PHE A N 1
ATOM 1839 C CA . PHE A 1 239 ? 41.900 38.589 13.982 1.00 88.09 239 PHE A CA 1
ATOM 1840 C C . PHE A 1 239 ? 41.566 37.125 14.287 1.00 92.18 239 PHE A C 1
ATOM 1841 O O . PHE A 1 239 ? 40.433 36.802 14.662 1.00 93.58 239 PHE A O 1
ATOM 1849 N N . ALA A 1 240 ? 42.561 36.250 14.133 1.00 93.90 240 ALA A N 1
ATOM 1850 C CA . ALA A 1 240 ? 42.375 34.816 14.345 1.00 90.28 240 ALA A CA 1
ATOM 1851 C C . ALA A 1 240 ? 42.928 34.258 15.652 1.00 86.93 240 ALA A C 1
ATOM 1852 O O . ALA A 1 240 ? 44.120 34.363 15.943 1.00 81.41 240 ALA A O 1
ATOM 1854 N N . VAL A 1 241 ? 42.036 33.650 16.424 1.00 85.89 241 VAL A N 1
ATOM 1855 C CA . VAL A 1 241 ? 42.372 33.042 17.702 1.00 85.28 241 VAL A CA 1
ATOM 1856 C C . VAL A 1 241 ? 41.205 32.114 18.022 1.00 89.69 241 VAL A C 1
ATOM 1857 O O . VAL A 1 241 ? 40.163 32.194 17.368 1.00 92.09 241 VAL A O 1
ATOM 1861 N N . GLU A 1 242 ? 41.369 31.235 19.008 1.00 94.46 242 GLU A N 1
ATOM 1862 C CA . GLU A 1 242 ? 40.303 30.297 19.359 1.00 98.20 242 GLU A CA 1
ATOM 1863 C C . GLU A 1 242 ? 39.320 30.874 20.387 1.00 93.99 242 GLU A C 1
ATOM 1864 O O . GLU A 1 242 ? 39.710 31.356 21.457 1.00 82.50 242 GLU A O 1
ATOM 1870 N N . ALA A 1 243 ? 38.038 30.811 20.039 1.00 89.55 243 ALA A N 1
ATOM 1871 C CA . ALA A 1 243 ? 36.963 31.334 20.872 1.00 82.63 243 ALA A CA 1
ATOM 1872 C C . ALA A 1 243 ? 36.935 30.796 22.297 1.00 77.09 243 ALA A C 1
ATOM 1873 O O . ALA A 1 243 ? 36.294 29.783 22.573 1.00 82.57 243 ALA A O 1
ATOM 1875 N N . VAL A 1 244 ? 37.624 31.483 23.202 1.00 68.81 244 VAL A N 1
ATOM 1876 C CA . VAL A 1 244 ? 37.651 31.081 24.607 1.00 66.42 244 VAL A CA 1
ATOM 1877 C C . VAL A 1 244 ? 36.287 31.401 25.244 1.00 69.29 244 VAL A C 1
ATOM 1878 O O . VAL A 1 244 ? 35.402 30.535 25.321 1.00 66.69 244 VAL A O 1
ATOM 1882 N N . ASP A 1 245 ? 36.135 32.643 25.703 1.00 65.55 245 ASP A N 1
ATOM 1883 C CA . ASP A 1 245 ? 34.891 33.126 26.305 1.00 59.51 245 ASP A CA 1
ATOM 1884 C C . ASP A 1 245 ? 34.604 34.431 25.573 1.00 47.11 245 ASP A C 1
ATOM 1885 O O . ASP A 1 245 ? 35.210 35.466 25.864 1.00 49.74 245 ASP A O 1
ATOM 1890 N N . PRO A 1 246 ? 33.692 34.381 24.589 1.00 35.43 246 PRO A N 1
ATOM 1891 C CA . PRO A 1 246 ? 33.263 35.498 23.746 1.00 35.22 246 PRO A CA 1
ATOM 1892 C C . PRO A 1 246 ? 32.351 36.525 24.400 1.00 28.11 246 PRO A C 1
ATOM 1893 O O . PRO A 1 246 ? 32.077 37.572 23.816 1.00 40.85 246 PRO A O 1
ATOM 1897 N N . VAL A 1 247 ? 31.867 36.232 25.600 1.00 36.07 247 VAL A N 1
ATOM 1898 C CA . VAL A 1 247 ? 31.017 37.194 26.280 1.00 28.12 247 VAL A CA 1
ATOM 1899 C C . VAL A 1 247 ? 31.766 38.520 26.266 1.00 36.56 247 VAL A C 1
ATOM 1900 O O . VAL A 1 247 ? 33.001 38.553 26.387 1.00 32.10 247 VAL A O 1
ATOM 1904 N N . GLY A 1 248 ? 31.019 39.599 26.067 1.00 29.94 248 GLY A N 1
ATOM 1905 C CA . GLY A 1 248 ? 31.615 40.920 26.041 1.00 28.49 248 GLY A CA 1
ATOM 1906 C C . GLY A 1 248 ? 32.669 41.183 24.989 1.00 33.40 248 GLY A C 1
ATOM 1907 O O . GLY A 1 248 ? 33.417 42.153 25.101 1.00 32.48 248 GLY A O 1
ATOM 1908 N N . ALA A 1 249 ? 32.751 40.338 23.967 1.00 39.19 249 ALA A N 1
ATOM 1909 C CA . ALA A 1 249 ? 33.746 40.563 22.922 1.00 36.93 249 ALA A CA 1
ATOM 1910 C C . ALA A 1 249 ? 33.332 41.789 22.123 1.00 39.96 249 ALA A C 1
ATOM 1911 O O . ALA A 1 249 ? 34.169 42.466 21.520 1.00 38.90 249 ALA A O 1
ATOM 1913 N N . GLY A 1 250 ? 32.025 42.061 22.124 1.00 40.41 250 GLY A N 1
ATOM 1914 C CA . GLY A 1 250 ? 31.486 43.216 21.420 1.00 33.19 250 GLY A CA 1
ATOM 1915 C C . GLY A 1 250 ? 31.782 44.537 22.121 1.00 27.62 250 GLY A C 1
ATOM 1916 O O . GLY A 1 250 ? 32.025 45.559 21.476 1.00 28.29 250 GLY A O 1
ATOM 1917 N N . ASP A 1 251 ? 31.752 44.526 23.448 1.00 26.60 251 ASP A N 1
ATOM 1918 C CA . ASP A 1 251 ? 32.037 45.730 24.210 1.00 16.68 251 ASP A CA 1
ATOM 1919 C C . ASP A 1 251 ? 33.485 46.112 24.003 1.00 24.43 251 ASP A C 1
ATOM 1920 O O . ASP A 1 251 ? 33.823 47.295 23.929 1.00 29.02 251 ASP A O 1
ATOM 1925 N N . ALA A 1 252 ? 34.348 45.104 23.923 1.00 30.18 252 ALA A N 1
ATOM 1926 C CA . ALA A 1 252 ? 35.773 45.335 23.693 1.00 33.99 252 ALA A CA 1
ATOM 1927 C C . ALA A 1 252 ? 35.906 45.949 22.297 1.00 35.04 252 ALA A C 1
ATOM 1928 O O . ALA A 1 252 ? 36.706 46.871 22.055 1.00 25.51 252 ALA A O 1
ATOM 1930 N N . PHE A 1 253 ? 35.107 45.415 21.378 1.00 32.49 253 PHE A N 1
ATOM 1931 C CA . PHE A 1 253 ? 35.100 45.899 20.013 1.00 31.77 253 PHE A CA 1
ATOM 1932 C C . PHE A 1 253 ? 34.761 47.391 20.047 1.00 27.80 253 PHE A C 1
ATOM 1933 O O . PHE A 1 253 ? 35.600 48.225 19.706 1.00 23.43 253 PHE A O 1
ATOM 1941 N N . ALA A 1 254 ? 33.539 47.711 20.478 1.00 26.49 254 ALA A N 1
ATOM 1942 C CA . ALA A 1 254 ? 33.054 49.098 20.572 1.00 23.86 254 ALA A CA 1
ATOM 1943 C C . ALA A 1 254 ? 34.082 50.041 21.185 1.00 24.44 254 ALA A C 1
ATOM 1944 O O . ALA A 1 254 ? 34.344 51.108 20.643 1.00 41.52 254 ALA A O 1
ATOM 1946 N N . ALA A 1 255 ? 34.679 49.640 22.302 1.00 30.60 255 ALA A N 1
ATOM 1947 C CA . ALA A 1 255 ? 35.682 50.462 22.980 1.00 19.22 255 ALA A CA 1
ATOM 1948 C C . ALA A 1 255 ? 36.912 50.760 22.121 1.00 26.44 255 ALA A C 1
ATOM 1949 O O . ALA A 1 255 ? 37.465 51.854 22.180 1.00 36.76 255 ALA A O 1
ATOM 1951 N N . GLY A 1 256 ? 37.357 49.779 21.344 1.00 34.30 256 GLY A N 1
ATOM 1952 C CA . GLY A 1 256 ? 38.515 49.980 20.489 1.00 28.77 256 GLY A CA 1
ATOM 1953 C C . GLY A 1 256 ? 38.156 50.899 19.330 1.00 31.80 256 GLY A C 1
ATOM 1954 O O . GLY A 1 256 ? 38.961 51.719 18.881 1.00 18.52 256 GLY A O 1
ATOM 1955 N N . TYR A 1 257 ? 36.935 50.763 18.831 1.00 29.68 257 TYR A N 1
ATOM 1956 C CA . TYR A 1 257 ? 36.494 51.611 17.741 1.00 30.43 257 TYR A CA 1
ATOM 1957 C C . TYR A 1 257 ? 36.482 53.037 18.270 1.00 31.08 257 TYR A C 1
ATOM 1958 O O . TYR A 1 257 ? 37.095 53.933 17.699 1.00 43.11 257 TYR A O 1
ATOM 1967 N N . LEU A 1 258 ? 35.786 53.229 19.385 1.00 36.21 258 LEU A N 1
ATOM 1968 C CA . LEU A 1 258 ? 35.680 54.531 20.019 1.00 25.79 258 LEU A CA 1
ATOM 1969 C C . LEU A 1 258 ? 37.052 55.154 20.293 1.00 38.42 258 LEU A C 1
ATOM 1970 O O . LEU A 1 258 ? 37.265 56.336 20.022 1.00 36.72 258 LEU A O 1
ATOM 1975 N N . ALA A 1 259 ? 37.979 54.368 20.833 1.00 29.54 259 ALA A N 1
ATOM 1976 C CA . ALA A 1 259 ? 39.307 54.892 21.127 1.00 30.48 259 ALA A CA 1
ATOM 1977 C C . ALA A 1 259 ? 39.922 55.438 19.857 1.00 30.40 259 ALA A C 1
ATOM 1978 O O . ALA A 1 259 ? 40.359 56.576 19.830 1.00 26.42 259 ALA A O 1
ATOM 1980 N N . GLY A 1 260 ? 39.952 54.625 18.803 1.00 37.77 260 GLY A N 1
ATOM 1981 C CA . GLY A 1 260 ? 40.523 55.074 17.542 1.00 45.73 260 GLY A CA 1
ATOM 1982 C C . GLY A 1 260 ? 39.857 56.358 17.077 1.00 45.61 260 GLY A C 1
ATOM 1983 O O . GLY A 1 260 ? 40.527 57.297 16.635 1.00 31.05 260 GLY A O 1
ATOM 1984 N N . ALA A 1 261 ? 38.529 56.386 17.179 1.00 44.78 261 ALA A N 1
ATOM 1985 C CA . ALA A 1 261 ? 37.742 57.551 16.804 1.00 43.73 261 ALA A CA 1
ATOM 1986 C C . ALA A 1 261 ? 38.279 58.709 17.624 1.00 54.80 261 ALA A C 1
ATOM 1987 O O . ALA A 1 261 ? 38.858 59.647 17.082 1.00 60.85 261 ALA A O 1
ATOM 1989 N N . VAL A 1 262 ? 38.094 58.622 18.941 1.00 59.75 262 VAL A N 1
ATOM 1990 C CA . VAL A 1 262 ? 38.572 59.640 19.869 1.00 53.17 262 VAL A CA 1
ATOM 1991 C C . VAL A 1 262 ? 40.013 60.038 19.534 1.00 54.15 262 VAL A C 1
ATOM 1992 O O . VAL A 1 262 ? 40.425 61.165 19.794 1.00 52.68 262 VAL A O 1
ATOM 1996 N N . TRP A 1 263 ? 40.776 59.116 18.952 1.00 61.33 263 TRP A N 1
ATOM 1997 C CA . TRP A 1 263 ? 42.157 59.406 18.583 1.00 64.02 263 TRP A CA 1
ATOM 1998 C C . TRP A 1 263 ? 42.272 59.993 17.177 1.00 71.68 263 TRP A C 1
ATOM 1999 O O . TRP A 1 263 ? 43.381 60.221 16.687 1.00 78.53 263 TRP A O 1
ATOM 2010 N N . GLY A 1 264 ? 41.124 60.227 16.537 1.00 71.62 264 GLY A N 1
ATOM 2011 C CA . GLY A 1 264 ? 41.082 60.812 15.201 1.00 65.67 264 GLY A CA 1
ATOM 2012 C C . GLY A 1 264 ? 41.781 60.042 14.096 1.00 65.04 264 GLY A C 1
ATOM 2013 O O . GLY A 1 264 ? 42.519 60.618 13.294 1.00 66.59 264 GLY A O 1
ATOM 2014 N N . LEU A 1 265 ? 41.533 58.738 14.042 1.00 64.16 265 LEU A N 1
ATOM 2015 C CA . LEU A 1 265 ? 42.155 57.880 13.043 1.00 49.36 265 LEU A CA 1
ATOM 2016 C C . LEU A 1 265 ? 41.205 57.505 11.914 1.00 43.41 265 LEU A C 1
ATOM 2017 O O . LEU A 1 265 ? 39.988 57.689 12.019 1.00 54.75 265 LEU A O 1
ATOM 2022 N N . PRO A 1 266 ? 41.756 56.970 10.814 1.00 38.82 266 PRO A N 1
ATOM 2023 C CA . PRO A 1 266 ? 40.973 56.563 9.648 1.00 31.23 266 PRO A CA 1
ATOM 2024 C C . PRO A 1 266 ? 40.001 55.455 10.018 1.00 42.14 266 PRO A C 1
ATOM 2025 O O . PRO A 1 266 ? 40.177 54.782 11.037 1.00 47.46 266 PRO A O 1
ATOM 2029 N N . VAL A 1 267 ? 38.987 55.251 9.186 1.00 39.60 267 VAL A N 1
ATOM 2030 C CA . VAL A 1 267 ? 38.018 54.193 9.445 1.00 46.01 267 VAL A CA 1
ATOM 2031 C C . VAL A 1 267 ? 38.710 52.830 9.433 1.00 49.22 267 VAL A C 1
ATOM 2032 O O . VAL A 1 267 ? 38.326 51.923 10.168 1.00 56.56 267 VAL A O 1
ATOM 2036 N N . GLU A 1 268 ? 39.729 52.698 8.591 1.00 49.31 268 GLU A N 1
ATOM 2037 C CA . GLU A 1 268 ? 40.476 51.453 8.450 1.00 48.63 268 GLU A CA 1
ATOM 2038 C C . GLU A 1 268 ? 41.259 51.081 9.703 1.00 49.80 268 GLU A C 1
ATOM 2039 O O . GLU A 1 268 ? 41.554 49.906 9.938 1.00 44.86 268 GLU A O 1
ATOM 2045 N N . GLU A 1 269 ? 41.614 52.082 10.497 1.00 46.97 269 GLU A N 1
ATOM 2046 C CA . GLU A 1 269 ? 42.363 51.830 11.717 1.00 49.12 269 GLU A CA 1
ATOM 2047 C C . GLU A 1 269 ? 41.405 51.556 12.873 1.00 46.29 269 GLU A C 1
ATOM 2048 O O . GLU A 1 269 ? 41.670 50.710 13.720 1.00 46.60 269 GLU A O 1
ATOM 2054 N N . ARG A 1 270 ? 40.280 52.261 12.905 1.00 46.44 270 ARG A N 1
ATOM 2055 C CA . ARG A 1 270 ? 39.299 52.029 13.956 1.00 40.07 270 ARG A CA 1
ATOM 2056 C C . ARG A 1 270 ? 38.827 50.581 13.877 1.00 37.23 270 ARG A C 1
ATOM 2057 O O . ARG A 1 270 ? 38.697 49.912 14.894 1.00 43.58 270 ARG A O 1
ATOM 2065 N N . LEU A 1 271 ? 38.568 50.098 12.667 1.00 32.78 271 LEU A N 1
ATOM 2066 C CA . LEU A 1 271 ? 38.119 48.721 12.498 1.00 32.11 271 LEU A CA 1
ATOM 2067 C C . LEU A 1 271 ? 39.187 47.721 12.907 1.00 36.53 271 LEU A C 1
ATOM 2068 O O . LEU A 1 271 ? 38.861 46.676 13.465 1.00 46.68 271 LEU A O 1
ATOM 2073 N N . ARG A 1 272 ? 40.455 48.024 12.629 1.00 34.61 272 ARG A N 1
ATOM 2074 C CA . ARG A 1 272 ? 41.545 47.115 13.004 1.00 37.45 272 ARG A CA 1
ATOM 2075 C C . ARG A 1 272 ? 41.632 47.094 14.535 1.00 38.50 272 ARG A C 1
ATOM 2076 O O . ARG A 1 272 ? 41.634 46.032 15.165 1.00 42.33 272 ARG A O 1
ATOM 2084 N N . LEU A 1 273 ? 41.699 48.288 15.118 1.00 30.31 273 LEU A N 1
ATOM 2085 C CA . LEU A 1 273 ? 41.766 48.472 16.561 1.00 29.03 273 LEU A CA 1
ATOM 2086 C C . LEU A 1 273 ? 40.572 47.770 17.200 1.00 28.19 273 LEU A C 1
ATOM 2087 O O . LEU A 1 273 ? 40.730 46.979 18.129 1.00 32.08 273 LEU A O 1
ATOM 2092 N N . ALA A 1 274 ? 39.378 48.062 16.691 1.00 26.26 274 ALA A N 1
ATOM 2093 C CA . ALA A 1 274 ? 38.150 47.455 17.203 1.00 40.13 274 ALA A CA 1
ATOM 2094 C C . ALA A 1 274 ? 38.195 45.922 17.114 1.00 40.35 274 ALA A C 1
ATOM 2095 O O . ALA A 1 274 ? 37.782 45.237 18.051 1.00 50.59 274 ALA A O 1
ATOM 2097 N N . ASN A 1 275 ? 38.693 45.394 15.993 1.00 42.52 275 ASN A N 1
ATOM 2098 C CA . ASN A 1 275 ? 38.810 43.945 15.786 1.00 34.44 275 ASN A CA 1
ATOM 2099 C C . ASN A 1 275 ? 39.853 43.329 16.720 1.00 33.21 275 ASN A C 1
ATOM 2100 O O . ASN A 1 275 ? 39.681 42.216 17.206 1.00 33.38 275 ASN A O 1
ATOM 2105 N N . LEU A 1 276 ? 40.940 44.051 16.962 1.00 24.71 276 LEU A N 1
ATOM 2106 C CA . LEU A 1 276 ? 41.989 43.553 17.839 1.00 31.75 276 LEU A CA 1
ATOM 2107 C C . LEU A 1 276 ? 41.501 43.399 19.278 1.00 35.43 276 LEU A C 1
ATOM 2108 O O . LEU A 1 276 ? 41.704 42.366 19.914 1.00 30.22 276 LEU A O 1
ATOM 2113 N N . LEU A 1 277 ? 40.876 44.454 19.785 1.00 37.25 277 LEU A N 1
ATOM 2114 C CA . LEU A 1 277 ? 40.338 44.474 21.134 1.00 31.24 277 LEU A CA 1
ATOM 2115 C C . LEU A 1 277 ? 39.376 43.319 21.321 1.00 34.53 277 LEU A C 1
ATOM 2116 O O . LEU A 1 277 ? 39.530 42.518 22.251 1.00 42.10 277 LEU A O 1
ATOM 2121 N N . GLY A 1 278 ? 38.389 43.238 20.429 1.00 28.33 278 GLY A N 1
ATOM 2122 C CA . GLY A 1 278 ? 37.389 42.181 20.503 1.00 38.62 278 GLY A CA 1
ATOM 2123 C C . GLY A 1 278 ? 37.936 40.764 20.579 1.00 39.55 278 GLY A C 1
ATOM 2124 O O . GLY A 1 278 ? 37.484 39.958 21.399 1.00 48.34 278 GLY A O 1
ATOM 2125 N N . ALA A 1 279 ? 38.910 40.464 19.725 1.00 38.35 279 ALA A N 1
ATOM 2126 C CA . ALA A 1 279 ? 39.529 39.147 19.693 1.00 40.36 279 ALA A CA 1
ATOM 2127 C C . ALA A 1 279 ? 40.285 38.873 20.996 1.00 43.48 279 ALA A C 1
ATOM 2128 O O . ALA A 1 279 ? 40.210 37.775 21.551 1.00 50.63 279 ALA A O 1
ATOM 2130 N N . SER A 1 280 ? 41.013 39.869 21.487 1.00 39.22 280 SER A N 1
ATOM 2131 C CA . SER A 1 280 ? 41.773 39.686 22.715 1.00 34.38 280 SER A CA 1
ATOM 2132 C C . SER A 1 280 ? 40.842 39.305 23.850 1.00 26.51 280 SER A C 1
ATOM 2133 O O . SER A 1 280 ? 41.170 38.458 24.671 1.00 15.83 280 SER A O 1
ATOM 2136 N N . VAL A 1 281 ? 39.668 39.919 23.903 1.00 12.65 281 VAL A N 1
ATOM 2137 C CA . VAL A 1 281 ? 38.749 39.568 24.969 1.00 10.28 281 VAL A CA 1
ATOM 2138 C C . VAL A 1 281 ? 38.145 38.194 24.714 1.00 19.38 281 VAL A C 1
ATOM 2139 O O . VAL A 1 281 ? 38.139 37.344 25.603 1.00 25.12 281 VAL A O 1
ATOM 2143 N N . ALA A 1 282 ? 37.648 37.953 23.505 1.00 20.71 282 ALA A N 1
ATOM 2144 C CA . ALA A 1 282 ? 37.064 36.640 23.223 1.00 26.08 282 ALA A CA 1
ATOM 2145 C C . ALA A 1 282 ? 38.054 35.493 23.478 1.00 25.73 282 ALA A C 1
ATOM 2146 O O . ALA A 1 282 ? 37.645 34.352 23.685 1.00 33.09 282 ALA A O 1
ATOM 2148 N N . ALA A 1 283 ? 39.349 35.797 23.469 1.00 20.48 283 ALA A N 1
ATOM 2149 C CA . ALA A 1 283 ? 40.374 34.788 23.718 1.00 20.18 283 ALA A CA 1
ATOM 2150 C C . ALA A 1 283 ? 40.630 34.660 25.215 1.00 29.94 283 ALA A C 1
ATOM 2151 O O . ALA A 1 283 ? 41.455 33.849 25.644 1.00 27.81 283 ALA A O 1
ATOM 2153 N N . SER A 1 284 ? 39.901 35.455 26.000 1.00 32.86 284 SER A N 1
ATOM 2154 C CA . SER A 1 284 ? 40.055 35.489 27.454 1.00 31.75 284 SER A CA 1
ATOM 2155 C C . SER A 1 284 ? 38.767 35.180 28.201 1.00 34.50 284 SER A C 1
ATOM 2156 O O . SER A 1 284 ? 37.670 35.346 27.668 1.00 35.58 284 SER A O 1
ATOM 2159 N N . ARG A 1 285 ? 38.914 34.751 29.451 1.00 33.08 285 ARG A N 1
ATOM 2160 C CA . ARG A 1 285 ? 37.771 34.439 30.295 1.00 35.86 285 ARG A CA 1
ATOM 2161 C C . ARG A 1 285 ? 37.246 35.747 30.917 1.00 44.67 285 ARG A C 1
ATOM 2162 O O . ARG A 1 285 ? 37.860 36.814 30.779 1.00 39.75 285 ARG A O 1
ATOM 2170 N N . GLY A 1 286 ? 36.109 35.663 31.600 1.00 33.51 286 GLY A N 1
ATOM 2171 C CA . GLY A 1 286 ? 35.544 36.845 32.220 1.00 29.41 286 GLY A CA 1
ATOM 2172 C C . GLY A 1 286 ? 34.789 37.675 31.207 1.00 28.74 286 GLY A C 1
ATOM 2173 O O . GLY A 1 286 ? 34.404 37.171 30.158 1.00 28.47 286 GLY A O 1
ATOM 2174 N N . ASP A 1 287 ? 34.602 38.952 31.509 1.00 25.14 287 ASP A N 1
ATOM 2175 C CA . ASP A 1 287 ? 33.876 39.848 30.627 1.00 26.50 287 ASP A CA 1
ATOM 2176 C C . ASP A 1 287 ? 34.757 40.846 29.882 1.00 24.13 287 ASP A C 1
ATOM 2177 O O . ASP A 1 287 ? 34.438 41.230 28.757 1.00 26.06 287 ASP A O 1
ATOM 2182 N N . HIS A 1 288 ? 35.850 41.287 30.493 1.00 17.67 288 HIS A N 1
ATOM 2183 C CA . HIS A 1 288 ? 36.756 42.219 29.800 1.00 18.34 288 HIS A CA 1
ATOM 2184 C C . HIS A 1 288 ? 38.163 41.967 30.282 1.00 20.53 288 HIS A C 1
ATOM 2185 O O . HIS A 1 288 ? 39.046 42.813 30.144 1.00 13.55 288 HIS A O 1
ATOM 2192 N N . GLU A 1 289 ? 38.373 40.782 30.839 1.00 27.36 289 GLU A N 1
ATOM 2193 C CA . GLU A 1 289 ? 39.681 40.435 31.361 1.00 31.27 289 GLU A CA 1
ATOM 2194 C C . GLU A 1 289 ? 40.791 40.476 30.321 1.00 30.41 289 GLU A C 1
ATOM 2195 O O . GLU A 1 289 ? 41.899 40.919 30.622 1.00 34.74 289 GLU A O 1
ATOM 2201 N N . GLY A 1 290 ? 40.495 40.044 29.098 1.00 17.05 290 GLY A N 1
ATOM 2202 C CA . GLY A 1 290 ? 41.519 40.031 28.067 1.00 20.57 290 GLY A CA 1
ATOM 2203 C C . GLY A 1 290 ? 41.826 41.364 27.397 1.00 24.84 290 GLY A C 1
ATOM 2204 O O . GLY A 1 290 ? 42.766 41.452 26.596 1.00 25.85 290 GLY A O 1
ATOM 2205 N N . ALA A 1 291 ? 41.051 42.402 27.713 1.00 23.17 291 ALA A N 1
ATOM 2206 C CA . ALA A 1 291 ? 41.263 43.729 27.122 1.00 32.21 291 ALA A CA 1
ATOM 2207 C C . ALA A 1 291 ? 42.733 44.136 27.241 1.00 29.92 291 ALA A C 1
ATOM 2208 O O . ALA A 1 291 ? 43.315 44.117 28.332 1.00 33.85 291 ALA A O 1
ATOM 2210 N N . PRO A 1 292 ? 43.353 44.508 26.112 1.00 26.99 292 PRO A N 1
ATOM 2211 C CA . PRO A 1 292 ? 44.761 44.911 26.103 1.00 26.97 292 PRO A CA 1
ATOM 2212 C C . PRO A 1 292 ? 45.013 46.323 26.633 1.00 34.67 292 PRO A C 1
ATOM 2213 O O . PRO A 1 292 ? 44.096 47.153 26.728 1.00 29.59 292 PRO A O 1
ATOM 2217 N N . TYR A 1 293 ? 46.271 46.576 26.974 1.00 34.19 293 TYR A N 1
ATOM 2218 C CA . TYR A 1 293 ? 46.691 47.870 27.486 1.00 36.47 293 TYR A CA 1
ATOM 2219 C C . TYR A 1 293 ? 47.416 48.676 26.403 1.00 36.44 293 TYR A C 1
ATOM 2220 O O . TYR A 1 293 ? 47.951 48.127 25.432 1.00 23.86 293 TYR A O 1
ATOM 2229 N N . ARG A 1 294 ? 47.446 49.986 26.594 1.00 32.54 294 ARG A N 1
ATOM 2230 C CA . ARG A 1 294 ? 48.112 50.869 25.657 1.00 40.27 294 ARG A CA 1
ATOM 2231 C C . ARG A 1 294 ? 49.442 50.242 25.225 1.00 41.71 294 ARG A C 1
ATOM 2232 O O . ARG A 1 294 ? 49.606 49.854 24.073 1.00 55.36 294 ARG A O 1
ATOM 2240 N N . GLU A 1 295 ? 50.374 50.120 26.160 1.00 46.60 295 GLU A N 1
ATOM 2241 C CA . GLU A 1 295 ? 51.697 49.551 25.887 1.00 55.19 295 GLU A CA 1
ATOM 2242 C C . GLU A 1 295 ? 51.707 48.356 24.921 1.00 53.02 295 GLU A C 1
ATOM 2243 O O . GLU A 1 295 ? 52.583 48.248 24.058 1.00 45.14 295 GLU A O 1
ATOM 2249 N N . ASP A 1 296 ? 50.727 47.470 25.075 1.00 55.96 296 ASP A N 1
ATOM 2250 C CA . ASP A 1 296 ? 50.601 46.254 24.264 1.00 54.88 296 ASP A CA 1
ATOM 2251 C C . ASP A 1 296 ? 50.352 46.495 22.775 1.00 58.77 296 ASP A C 1
ATOM 2252 O O . ASP A 1 296 ? 50.958 45.853 21.922 1.00 53.02 296 ASP A O 1
ATOM 2257 N N . LEU A 1 297 ? 49.431 47.406 22.477 1.00 67.90 297 LEU A N 1
ATOM 2258 C CA . LEU A 1 297 ? 49.045 47.734 21.106 1.00 69.26 297 LEU A CA 1
ATOM 2259 C C . LEU A 1 297 ? 50.233 47.919 20.179 1.00 73.20 297 LEU A C 1
ATOM 2260 O O . LEU A 1 297 ? 50.380 47.215 19.176 1.00 66.45 297 LEU A O 1
ATOM 2265 N N . GLU A 1 298 ? 51.072 48.882 20.534 1.00 76.91 298 GLU A N 1
ATOM 2266 C CA . GLU A 1 298 ? 52.264 49.214 19.780 1.00 82.54 298 GLU A CA 1
ATOM 2267 C C . GLU A 1 298 ? 52.923 47.998 19.127 1.00 86.28 298 GLU A C 1
ATOM 2268 O O . GLU A 1 298 ? 53.518 48.111 18.056 1.00 89.79 298 GLU A O 1
ATOM 2274 N N . VAL A 1 299 ? 52.802 46.833 19.760 1.00 90.64 299 VAL A N 1
ATOM 2275 C CA . VAL A 1 299 ? 53.413 45.618 19.228 1.00 90.76 299 VAL A CA 1
ATOM 2276 C C . VAL A 1 299 ? 52.446 44.611 18.609 1.00 87.18 299 VAL A C 1
ATOM 2277 O O . VAL A 1 299 ? 52.779 43.967 17.619 1.00 88.14 299 VAL A O 1
ATOM 2281 N N . LEU A 1 300 ? 51.256 44.472 19.178 1.00 84.02 300 LEU A N 1
ATOM 2282 C CA . LEU A 1 300 ? 50.294 43.507 18.655 1.00 83.43 300 LEU A CA 1
ATOM 2283 C C . LEU A 1 300 ? 49.927 43.722 17.189 1.00 79.65 300 LEU A C 1
ATOM 2284 O O . LEU A 1 300 ? 49.293 44.715 16.838 1.00 71.90 300 LEU A O 1
ATOM 2289 N N . LEU A 1 301 ? 50.337 42.761 16.359 1.00 84.20 301 LEU A N 1
ATOM 2290 C CA . LEU A 1 301 ? 50.125 42.730 14.903 1.00 92.52 301 LEU A CA 1
ATOM 2291 C C . LEU A 1 301 ? 51.446 42.945 14.145 1.00 90.30 301 LEU A C 1
ATOM 2292 O O . LEU A 1 301 ? 51.732 42.143 13.226 1.00 86.71 301 LEU A O 1
ATOM 2297 N N . LYS A 1 302 ? 52.177 43.913 14.466 1.00 80.69 302 LYS A N 1
ATOM 2298 N N . MET B 1 1 ? 3.630 4.637 54.098 1.00 80.59 1 MET B N 1
ATOM 2299 C CA . MET B 1 1 ? 4.996 4.457 53.530 1.00 73.77 1 MET B CA 1
ATOM 2300 C C . MET B 1 1 ? 5.946 5.534 54.046 1.00 74.95 1 MET B C 1
ATOM 2301 O O . MET B 1 1 ? 6.998 5.218 54.596 1.00 75.33 1 MET B O 1
ATOM 2306 N N . LEU B 1 2 ? 5.568 6.801 53.859 1.00 70.06 2 LEU B N 1
ATOM 2307 C CA . LEU B 1 2 ? 6.375 7.946 54.299 1.00 61.99 2 LEU B CA 1
ATOM 2308 C C . LEU B 1 2 ? 6.197 8.330 55.767 1.00 63.31 2 LEU B C 1
ATOM 2309 O O . LEU B 1 2 ? 5.077 8.539 56.241 1.00 58.89 2 LEU B O 1
ATOM 2314 N N . GLU B 1 3 ? 7.322 8.464 56.463 1.00 59.80 3 GLU B N 1
ATOM 2315 C CA . GLU B 1 3 ? 7.335 8.826 57.872 1.00 49.96 3 GLU B CA 1
ATOM 2316 C C . GLU B 1 3 ? 7.330 10.346 58.081 1.00 43.91 3 GLU B C 1
ATOM 2317 O O . GLU B 1 3 ? 6.540 10.863 58.865 1.00 48.24 3 GLU B O 1
ATOM 2323 N N . VAL B 1 4 ? 8.192 11.063 57.365 1.00 41.84 4 VAL B N 1
ATOM 2324 C CA . VAL B 1 4 ? 8.275 12.518 57.513 1.00 39.59 4 VAL B CA 1
ATOM 2325 C C . VAL B 1 4 ? 8.009 13.250 56.195 1.00 34.92 4 VAL B C 1
ATOM 2326 O O . VAL B 1 4 ? 8.265 12.704 55.119 1.00 35.28 4 VAL B O 1
ATOM 2330 N N . VAL B 1 5 ? 7.490 14.476 56.286 1.00 29.44 5 VAL B N 1
ATOM 2331 C CA . VAL B 1 5 ? 7.230 15.291 55.102 1.00 30.64 5 VAL B CA 1
ATOM 2332 C C . VAL B 1 5 ? 7.575 16.735 55.401 1.00 28.90 5 VAL B C 1
ATOM 2333 O O . VAL B 1 5 ? 6.851 17.424 56.105 1.00 33.27 5 VAL B O 1
ATOM 2337 N N . THR B 1 6 ? 8.693 17.197 54.869 1.00 33.62 6 THR B N 1
ATOM 2338 C CA . THR B 1 6 ? 9.110 18.573 55.099 1.00 40.62 6 THR B CA 1
ATOM 2339 C C . THR B 1 6 ? 8.793 19.410 53.842 1.00 36.24 6 THR B C 1
ATOM 2340 O O . THR B 1 6 ? 8.656 18.855 52.736 1.00 28.69 6 THR B O 1
ATOM 2344 N N . ALA B 1 7 ? 8.638 20.728 54.003 1.00 27.29 7 ALA B N 1
ATOM 2345 C CA . ALA B 1 7 ? 8.313 21.581 52.852 1.00 37.33 7 ALA B CA 1
ATOM 2346 C C . ALA B 1 7 ? 8.770 23.040 52.948 1.00 38.63 7 ALA B C 1
ATOM 2347 O O . ALA B 1 7 ? 8.870 23.609 54.040 1.00 36.16 7 ALA B O 1
ATOM 2349 N N . GLY B 1 8 ? 9.021 23.638 51.784 1.00 40.21 8 GLY B N 1
ATOM 2350 C CA . GLY B 1 8 ? 9.468 25.020 51.714 1.00 37.73 8 GLY B CA 1
ATOM 2351 C C . GLY B 1 8 ? 10.268 25.233 50.444 1.00 36.58 8 GLY B C 1
ATOM 2352 O O . GLY B 1 8 ? 10.385 24.315 49.639 1.00 30.71 8 GLY B O 1
ATOM 2353 N N . GLU B 1 9 ? 10.824 26.432 50.275 1.00 34.74 9 GLU B N 1
ATOM 2354 C CA . GLU B 1 9 ? 11.616 26.789 49.097 1.00 31.18 9 GLU B CA 1
ATOM 2355 C C . GLU B 1 9 ? 13.097 26.407 49.160 1.00 35.52 9 GLU B C 1
ATOM 2356 O O . GLU B 1 9 ? 13.816 26.813 50.075 1.00 41.72 9 GLU B O 1
ATOM 2362 N N . PRO B 1 10 ? 13.575 25.633 48.175 1.00 35.17 10 PRO B N 1
ATOM 2363 C CA . PRO B 1 10 ? 14.986 25.231 48.156 1.00 32.57 10 PRO B CA 1
ATOM 2364 C C . PRO B 1 10 ? 15.841 26.381 47.598 1.00 37.57 10 PRO B C 1
ATOM 2365 O O . PRO B 1 10 ? 15.325 27.259 46.893 1.00 31.44 10 PRO B O 1
ATOM 2369 N N . LEU B 1 11 ? 17.135 26.382 47.917 1.00 35.29 11 LEU B N 1
ATOM 2370 C CA . LEU B 1 11 ? 18.045 27.423 47.421 1.00 34.23 11 LEU B CA 1
ATOM 2371 C C . LEU B 1 11 ? 19.405 26.854 47.020 1.00 28.61 11 LEU B C 1
ATOM 2372 O O . LEU B 1 11 ? 19.787 25.787 47.475 1.00 28.70 11 LEU B O 1
ATOM 2377 N N . VAL B 1 12 ? 20.125 27.559 46.154 1.00 20.57 12 VAL B N 1
ATOM 2378 C CA . VAL B 1 12 ? 21.465 27.122 45.772 1.00 26.50 12 VAL B CA 1
ATOM 2379 C C . VAL B 1 12 ? 22.407 28.065 46.512 1.00 23.04 12 VAL B C 1
ATOM 2380 O O . VAL B 1 12 ? 22.240 29.289 46.477 1.00 20.76 12 VAL B O 1
ATOM 2384 N N . ALA B 1 13 ? 23.373 27.480 47.203 1.00 13.25 13 ALA B N 1
ATOM 2385 C CA . ALA B 1 13 ? 24.322 28.234 47.997 1.00 21.91 13 ALA B CA 1
ATOM 2386 C C . ALA B 1 13 ? 25.681 28.512 47.331 1.00 29.56 13 ALA B C 1
ATOM 2387 O O . ALA B 1 13 ? 26.322 27.596 46.816 1.00 30.18 13 ALA B O 1
ATOM 2389 N N . LEU B 1 14 ? 26.102 29.780 47.341 1.00 24.51 14 LEU B N 1
ATOM 2390 C CA . LEU B 1 14 ? 27.395 30.193 46.777 1.00 21.63 14 LEU B CA 1
ATOM 2391 C C . LEU B 1 14 ? 28.288 30.628 47.945 1.00 25.56 14 LEU B C 1
ATOM 2392 O O . LEU B 1 14 ? 27.982 31.606 48.638 1.00 24.29 14 LEU B O 1
ATOM 2397 N N . VAL B 1 15 ? 29.395 29.916 48.151 1.00 23.61 15 VAL B N 1
ATOM 2398 C CA . VAL B 1 15 ? 30.270 30.206 49.283 1.00 11.13 15 VAL B CA 1
ATOM 2399 C C . VAL B 1 15 ? 31.767 30.281 49.002 1.00 30.57 15 VAL B C 1
ATOM 2400 O O . VAL B 1 15 ? 32.291 29.546 48.158 1.00 26.47 15 VAL B O 1
ATOM 2404 N N . PRO B 1 16 ? 32.473 31.187 49.708 1.00 32.11 16 PRO B N 1
ATOM 2405 C CA . PRO B 1 16 ? 33.920 31.328 49.522 1.00 31.40 16 PRO B CA 1
ATOM 2406 C C . PRO B 1 16 ? 34.661 30.092 50.051 1.00 32.42 16 PRO B C 1
ATOM 2407 O O . PRO B 1 16 ? 34.209 29.419 50.983 1.00 20.54 16 PRO B O 1
ATOM 2411 N N . GLN B 1 17 ? 35.802 29.800 49.447 1.00 36.23 17 GLN B N 1
ATOM 2412 C CA . GLN B 1 17 ? 36.595 28.649 49.837 1.00 37.52 17 GLN B CA 1
ATOM 2413 C C . GLN B 1 17 ? 37.294 28.830 51.180 1.00 32.80 17 GLN B C 1
ATOM 2414 O O . GLN B 1 17 ? 37.705 27.858 51.821 1.00 38.08 17 GLN B O 1
ATOM 2420 N N . GLU B 1 18 ? 37.429 30.079 51.602 1.00 8.25 18 GLU B N 1
ATOM 2421 C CA . GLU B 1 18 ? 38.052 30.375 52.886 1.00 19.60 18 GLU B CA 1
ATOM 2422 C C . GLU B 1 18 ? 37.457 31.671 53.406 1.00 25.19 18 GLU B C 1
ATOM 2423 O O . GLU B 1 18 ? 36.804 32.408 52.674 1.00 22.71 18 GLU B O 1
ATOM 2429 N N . PRO B 1 19 ? 37.660 31.956 54.687 1.00 32.65 19 PRO B N 1
ATOM 2430 C CA . PRO B 1 19 ? 37.124 33.191 55.257 1.00 35.58 19 PRO B CA 1
ATOM 2431 C C . PRO B 1 19 ? 37.652 34.429 54.519 1.00 33.29 19 PRO B C 1
ATOM 2432 O O . PRO B 1 19 ? 38.628 34.362 53.767 1.00 31.65 19 PRO B O 1
ATOM 2436 N N . GLY B 1 20 ? 37.005 35.562 54.746 1.00 31.41 20 GLY B N 1
ATOM 2437 C CA . GLY B 1 20 ? 37.427 36.777 54.090 1.00 31.55 20 GLY B CA 1
ATOM 2438 C C . GLY B 1 20 ? 36.224 37.398 53.424 1.00 32.42 20 GLY B C 1
ATOM 2439 O O . GLY B 1 20 ? 35.256 36.708 53.100 1.00 25.86 20 GLY B O 1
ATOM 2440 N N . HIS B 1 21 ? 36.272 38.706 53.222 1.00 32.42 21 HIS B N 1
ATOM 2441 C CA . HIS B 1 21 ? 35.157 39.379 52.590 1.00 27.84 21 HIS B CA 1
ATOM 2442 C C . HIS B 1 21 ? 34.934 38.892 51.176 1.00 24.85 21 HIS B C 1
ATOM 2443 O O . HIS B 1 21 ? 35.871 38.664 50.411 1.00 21.49 21 HIS B O 1
ATOM 2450 N N . LEU B 1 22 ? 33.661 38.749 50.850 1.00 22.31 22 LEU B N 1
ATOM 2451 C CA . LEU B 1 22 ? 33.217 38.294 49.551 1.00 28.53 22 LEU B CA 1
ATOM 2452 C C . LEU B 1 22 ? 33.832 39.112 48.412 1.00 28.50 22 LEU B C 1
ATOM 2453 O O . LEU B 1 22 ? 34.105 38.581 47.336 1.00 27.69 22 LEU B O 1
ATOM 2458 N N . ARG B 1 23 ? 34.074 40.396 48.656 1.00 24.99 23 ARG B N 1
ATOM 2459 C CA . ARG B 1 23 ? 34.637 41.268 47.634 1.00 28.39 23 ARG B CA 1
ATOM 2460 C C . ARG B 1 23 ? 36.029 40.849 47.167 1.00 32.06 23 ARG B C 1
ATOM 2461 O O . ARG B 1 23 ? 36.416 41.098 46.020 1.00 38.79 23 ARG B O 1
ATOM 2469 N N . GLY B 1 24 ? 36.794 40.221 48.046 1.00 34.88 24 GLY B N 1
ATOM 2470 C CA . GLY B 1 24 ? 38.126 39.799 47.643 1.00 26.71 24 GLY B CA 1
ATOM 2471 C C . GLY B 1 24 ? 38.147 38.403 47.040 1.00 36.27 24 GLY B C 1
ATOM 2472 O O . GLY B 1 24 ? 39.182 37.932 46.567 1.00 33.94 24 GLY B O 1
ATOM 2473 N N . LYS B 1 25 ? 37.002 37.732 47.059 1.00 31.50 25 LYS B N 1
ATOM 2474 C CA . LYS B 1 25 ? 36.928 36.392 46.520 1.00 36.58 25 LYS B CA 1
ATOM 2475 C C . LYS B 1 25 ? 36.845 36.369 44.993 1.00 42.45 25 LYS B C 1
ATOM 2476 O O . LYS B 1 25 ? 36.467 37.364 44.360 1.00 51.24 25 LYS B O 1
ATOM 2482 N N . ARG B 1 26 ? 37.232 35.236 44.408 1.00 33.01 26 ARG B N 1
ATOM 2483 C CA . ARG B 1 26 ? 37.234 35.068 42.961 1.00 32.47 26 ARG B CA 1
ATOM 2484 C C . ARG B 1 26 ? 36.802 33.664 42.514 1.00 29.95 26 ARG B C 1
ATOM 2485 O O . ARG B 1 26 ? 36.789 33.353 41.317 1.00 27.93 26 ARG B O 1
ATOM 2493 N N . LEU B 1 27 ? 36.464 32.825 43.492 1.00 23.45 27 LEU B N 1
ATOM 2494 C CA . LEU B 1 27 ? 35.988 31.462 43.252 1.00 19.71 27 LEU B CA 1
ATOM 2495 C C . LEU B 1 27 ? 34.957 31.126 44.307 1.00 25.68 27 LEU B C 1
ATOM 2496 O O . LEU B 1 27 ? 35.199 31.317 45.498 1.00 46.26 27 LEU B O 1
ATOM 2501 N N . LEU B 1 28 ? 33.804 30.630 43.879 1.00 23.52 28 LEU B N 1
ATOM 2502 C CA . LEU B 1 28 ? 32.763 30.291 44.830 1.00 17.12 28 LEU B CA 1
ATOM 2503 C C . LEU B 1 28 ? 32.349 28.863 44.677 1.00 14.82 28 LEU B C 1
ATOM 2504 O O . LEU B 1 28 ? 32.233 28.381 43.567 1.00 21.79 28 LEU B O 1
ATOM 2509 N N . GLU B 1 29 ? 32.133 28.189 45.798 1.00 18.39 29 GLU B N 1
ATOM 2510 C CA . GLU B 1 29 ? 31.659 26.815 45.774 1.00 19.64 29 GLU B CA 1
ATOM 2511 C C . GLU B 1 29 ? 30.140 26.867 45.719 1.00 21.05 29 GLU B C 1
ATOM 2512 O O . GLU B 1 29 ? 29.511 27.800 46.230 1.00 25.97 29 GLU B O 1
ATOM 2518 N N . VAL B 1 30 ? 29.552 25.863 45.088 1.00 30.01 30 VAL B N 1
ATOM 2519 C CA . VAL B 1 30 ? 28.108 25.798 44.923 1.00 23.01 30 VAL B CA 1
ATOM 2520 C C . VAL B 1 30 ? 27.554 24.573 45.634 1.00 25.19 30 VAL B C 1
ATOM 2521 O O . VAL B 1 30 ? 28.006 23.455 45.402 1.00 22.65 30 VAL B O 1
ATOM 2525 N N . TYR B 1 31 ? 26.570 24.797 46.493 1.00 16.26 31 TYR B N 1
ATOM 2526 C CA . TYR B 1 31 ? 25.932 23.726 47.245 1.00 6.29 31 TYR B CA 1
ATOM 2527 C C . TYR B 1 31 ? 24.428 23.939 47.186 1.00 28.48 31 TYR B C 1
ATOM 2528 O O . TYR B 1 31 ? 23.951 25.032 46.874 1.00 23.94 31 TYR B O 1
ATOM 2537 N N . VAL B 1 32 ? 23.688 22.892 47.508 1.00 20.97 32 VAL B N 1
ATOM 2538 C CA . VAL B 1 32 ? 22.240 22.970 47.545 1.00 34.69 32 VAL B CA 1
ATOM 2539 C C . VAL B 1 32 ? 21.877 23.303 48.997 1.00 35.86 32 VAL B C 1
ATOM 2540 O O . VAL B 1 32 ? 22.453 22.734 49.933 1.00 36.77 32 VAL B O 1
ATOM 2544 N N . GLY B 1 33 ? 20.934 24.227 49.170 1.00 30.42 33 GLY B N 1
ATOM 2545 C CA . GLY B 1 33 ? 20.504 24.640 50.494 1.00 25.45 33 GLY B CA 1
ATOM 2546 C C . GLY B 1 33 ? 18.992 24.665 50.690 1.00 36.73 33 GLY B C 1
ATOM 2547 O O . GLY B 1 33 ? 18.223 24.141 49.870 1.00 23.88 33 GLY B O 1
ATOM 2548 N N . GLY B 1 34 ? 18.555 25.289 51.783 1.00 31.52 34 GLY B N 1
ATOM 2549 C CA . GLY B 1 34 ? 17.132 25.349 52.087 1.00 32.32 34 GLY B CA 1
ATOM 2550 C C . GLY B 1 34 ? 16.877 24.531 53.337 1.00 35.98 34 GLY B C 1
ATOM 2551 O O . GLY B 1 34 ? 17.007 23.306 53.325 1.00 42.73 34 GLY B O 1
ATOM 2552 N N . ALA B 1 35 ? 16.517 25.209 54.422 1.00 40.83 35 ALA B N 1
ATOM 2553 C CA . ALA B 1 35 ? 16.272 24.550 55.703 1.00 34.15 35 ALA B CA 1
ATOM 2554 C C . ALA B 1 35 ? 15.571 23.194 55.610 1.00 31.53 35 ALA B C 1
ATOM 2555 O O . ALA B 1 35 ? 16.018 22.212 56.192 1.00 26.37 35 ALA B O 1
ATOM 2557 N N . GLU B 1 36 ? 14.470 23.139 54.873 1.00 42.06 36 GLU B N 1
ATOM 2558 C CA . GLU B 1 36 ? 13.729 21.892 54.730 1.00 41.07 36 GLU B CA 1
ATOM 2559 C C . GLU B 1 36 ? 14.474 20.896 53.867 1.00 27.27 36 GLU B C 1
ATOM 2560 O O . GLU B 1 36 ? 14.457 19.700 54.141 1.00 32.11 36 GLU B O 1
ATOM 2566 N N . VAL B 1 37 ? 15.130 21.390 52.823 1.00 29.62 37 VAL B N 1
ATOM 2567 C CA . VAL B 1 37 ? 15.907 20.523 51.945 1.00 25.90 37 VAL B CA 1
ATOM 2568 C C . VAL B 1 37 ? 16.957 19.839 52.810 1.00 31.80 37 VAL B C 1
ATOM 2569 O O . VAL B 1 37 ? 17.120 18.612 52.776 1.00 36.86 37 VAL B O 1
ATOM 2573 N N . ASN B 1 38 ? 17.665 20.653 53.592 1.00 40.97 38 ASN B N 1
ATOM 2574 C CA . ASN B 1 38 ? 18.699 20.156 54.494 1.00 30.05 38 ASN B CA 1
ATOM 2575 C C . ASN B 1 38 ? 18.107 19.083 55.392 1.00 30.57 38 ASN B C 1
ATOM 2576 O O . ASN B 1 38 ? 18.752 18.066 55.646 1.00 32.65 38 ASN B O 1
ATOM 2581 N N . VAL B 1 39 ? 16.881 19.318 55.872 1.00 28.90 39 VAL B N 1
ATOM 2582 C CA . VAL B 1 39 ? 16.197 18.369 56.756 1.00 19.81 39 VAL B CA 1
ATOM 2583 C C . VAL B 1 39 ? 15.846 17.121 55.958 1.00 19.80 39 VAL B C 1
ATOM 2584 O O . VAL B 1 39 ? 16.136 16.001 56.377 1.00 33.73 39 VAL B O 1
ATOM 2588 N N . ALA B 1 40 ? 15.236 17.329 54.797 1.00 28.37 40 ALA B N 1
ATOM 2589 C CA . ALA B 1 40 ? 14.839 16.228 53.941 1.00 31.37 40 ALA B CA 1
ATOM 2590 C C . ALA B 1 40 ? 16.023 15.305 53.614 1.00 34.43 40 ALA B C 1
ATOM 2591 O O . ALA B 1 40 ? 15.913 14.085 53.728 1.00 31.08 40 ALA B O 1
ATOM 2593 N N . VAL B 1 41 ? 17.161 15.878 53.230 1.00 36.75 41 VAL B N 1
ATOM 2594 C CA . VAL B 1 41 ? 18.331 15.061 52.893 1.00 37.08 41 VAL B CA 1
ATOM 2595 C C . VAL B 1 41 ? 18.967 14.366 54.115 1.00 33.77 41 VAL B C 1
ATOM 2596 O O . VAL B 1 41 ? 19.381 13.200 54.039 1.00 31.29 41 VAL B O 1
ATOM 2600 N N . ALA B 1 42 ? 19.029 15.069 55.242 1.00 20.37 42 ALA B N 1
ATOM 2601 C CA . ALA B 1 42 ? 19.610 14.504 56.457 1.00 26.31 42 ALA B CA 1
ATOM 2602 C C . ALA B 1 42 ? 18.796 13.305 56.929 1.00 32.71 42 ALA B C 1
ATOM 2603 O O . ALA B 1 42 ? 19.354 12.288 57.358 1.00 30.17 42 ALA B O 1
ATOM 2605 N N . LEU B 1 43 ? 17.473 13.424 56.843 1.00 33.23 43 LEU B N 1
ATOM 2606 C CA . LEU B 1 43 ? 16.584 12.337 57.254 1.00 31.43 43 LEU B CA 1
ATOM 2607 C C . LEU B 1 43 ? 16.818 11.112 56.362 1.00 31.07 43 LEU B C 1
ATOM 2608 O O . LEU B 1 43 ? 17.012 9.998 56.848 1.00 34.21 43 LEU B O 1
ATOM 2613 N N . ALA B 1 44 ? 16.818 11.338 55.053 1.00 26.96 44 ALA B N 1
ATOM 2614 C CA . ALA B 1 44 ? 17.043 10.280 54.081 1.00 21.85 44 ALA B CA 1
ATOM 2615 C C . ALA B 1 44 ? 18.378 9.572 54.289 1.00 39.50 44 ALA B C 1
ATOM 2616 O O . ALA B 1 44 ? 18.452 8.351 54.149 1.00 53.10 44 ALA B O 1
ATOM 2618 N N . ARG B 1 45 ? 19.437 10.318 54.601 1.00 33.42 45 ARG B N 1
ATOM 2619 C CA . ARG B 1 45 ? 20.731 9.675 54.808 1.00 37.33 45 ARG B CA 1
ATOM 2620 C C . ARG B 1 45 ? 20.653 8.775 56.031 1.00 42.02 45 ARG B C 1
ATOM 2621 O O . ARG B 1 45 ? 21.418 7.811 56.155 1.00 44.60 45 ARG B O 1
ATOM 2629 N N . LEU B 1 46 ? 19.719 9.089 56.929 1.00 42.98 46 LEU B N 1
ATOM 2630 C CA . LEU B 1 46 ? 19.546 8.306 58.148 1.00 43.70 46 LEU B CA 1
ATOM 2631 C C . LEU B 1 46 ? 18.722 7.040 57.940 1.00 43.79 46 LEU B C 1
ATOM 2632 O O . LEU B 1 46 ? 18.644 6.184 58.822 1.00 48.72 46 LEU B O 1
ATOM 2637 N N . GLY B 1 47 ? 18.117 6.917 56.765 1.00 43.86 47 GLY B N 1
ATOM 2638 C CA . GLY B 1 47 ? 17.317 5.744 56.473 1.00 42.39 47 GLY B CA 1
ATOM 2639 C C . GLY B 1 47 ? 15.855 5.997 56.773 1.00 52.25 47 GLY B C 1
ATOM 2640 O O . GLY B 1 47 ? 15.068 5.061 56.929 1.00 59.58 47 GLY B O 1
ATOM 2641 N N . VAL B 1 48 ? 15.489 7.270 56.849 1.00 48.92 48 VAL B N 1
ATOM 2642 C CA . VAL B 1 48 ? 14.112 7.638 57.131 1.00 44.92 48 VAL B CA 1
ATOM 2643 C C . VAL B 1 48 ? 13.380 7.953 55.832 1.00 50.32 48 VAL B C 1
ATOM 2644 O O . VAL B 1 48 ? 13.896 8.670 54.973 1.00 47.99 48 VAL B O 1
ATOM 2648 N N . LYS B 1 49 ? 12.180 7.398 55.691 1.00 52.29 49 LYS B N 1
ATOM 2649 C CA . LYS B 1 49 ? 11.365 7.620 54.504 1.00 46.67 49 LYS B CA 1
ATOM 2650 C C . LYS B 1 49 ? 10.828 9.046 54.544 1.00 48.22 49 LYS B C 1
ATOM 2651 O O . LYS B 1 49 ? 9.837 9.336 55.218 1.00 42.58 49 LYS B O 1
ATOM 2657 N N . VAL B 1 50 ? 11.502 9.935 53.820 1.00 46.86 50 VAL B N 1
ATOM 2658 C CA . VAL B 1 50 ? 11.125 11.339 53.792 1.00 37.62 50 VAL B CA 1
ATOM 2659 C C . VAL B 1 50 ? 10.695 11.778 52.412 1.00 29.65 50 VAL B C 1
ATOM 2660 O O . VAL B 1 50 ? 11.050 11.156 51.404 1.00 18.96 50 VAL B O 1
ATOM 2664 N N . GLY B 1 51 ? 9.922 12.858 52.394 1.00 22.50 51 GLY B N 1
ATOM 2665 C CA . GLY B 1 51 ? 9.432 13.420 51.156 1.00 20.65 51 GLY B CA 1
ATOM 2666 C C . GLY B 1 51 ? 9.479 14.936 51.223 1.00 31.94 51 GLY B C 1
ATOM 2667 O O . GLY B 1 51 ? 9.114 15.532 52.236 1.00 29.96 51 GLY B O 1
ATOM 2668 N N . PHE B 1 52 ? 9.932 15.569 50.145 1.00 36.76 52 PHE B N 1
ATOM 2669 C CA . PHE B 1 52 ? 10.019 17.023 50.123 1.00 37.38 52 PHE B CA 1
ATOM 2670 C C . PHE B 1 52 ? 8.986 17.651 49.196 1.00 38.35 52 PHE B C 1
ATOM 2671 O O . PHE B 1 52 ? 8.752 17.168 48.078 1.00 29.03 52 PHE B O 1
ATOM 2679 N N . VAL B 1 53 ? 8.392 18.743 49.675 1.00 45.67 53 VAL B N 1
ATOM 2680 C CA . VAL B 1 53 ? 7.376 19.497 48.940 1.00 49.16 53 VAL B CA 1
ATOM 2681 C C . VAL B 1 53 ? 7.857 20.928 48.662 1.00 44.22 53 VAL B C 1
ATOM 2682 O O . VAL B 1 53 ? 8.119 21.690 49.592 1.00 45.89 53 VAL B O 1
ATOM 2686 N N . GLY B 1 54 ? 7.959 21.291 47.386 1.00 39.72 54 GLY B N 1
ATOM 2687 C CA . GLY B 1 54 ? 8.413 22.625 47.030 1.00 39.03 54 GLY B CA 1
ATOM 2688 C C . GLY B 1 54 ? 8.661 22.794 45.538 1.00 42.50 54 GLY B C 1
ATOM 2689 O O . GLY B 1 54 ? 8.548 21.834 44.766 1.00 40.09 54 GLY B O 1
ATOM 2690 N N . ARG B 1 55 ? 8.995 24.016 45.125 1.00 38.65 55 ARG B N 1
ATOM 2691 C CA . ARG B 1 55 ? 9.245 24.299 43.719 1.00 38.38 55 ARG B CA 1
ATOM 2692 C C . ARG B 1 55 ? 10.616 24.927 43.483 1.00 44.29 55 ARG B C 1
ATOM 2693 O O . ARG B 1 55 ? 11.114 25.693 44.311 1.00 31.70 55 ARG B O 1
ATOM 2701 N N . VAL B 1 56 ? 11.227 24.570 42.355 1.00 41.63 56 VAL B N 1
ATOM 2702 C CA . VAL B 1 56 ? 12.505 25.135 41.945 1.00 39.97 56 VAL B CA 1
ATOM 2703 C C . VAL B 1 56 ? 12.172 25.721 40.598 1.00 38.35 56 VAL B C 1
ATOM 2704 O O . VAL B 1 56 ? 11.041 25.597 40.146 1.00 44.42 56 VAL B O 1
ATOM 2708 N N . GLY B 1 57 ? 13.135 26.358 39.952 1.00 42.74 57 GLY B N 1
ATOM 2709 C CA . GLY B 1 57 ? 12.852 26.952 38.658 1.00 43.48 57 GLY B CA 1
ATOM 2710 C C . GLY B 1 57 ? 13.158 26.052 37.473 1.00 42.83 57 GLY B C 1
ATOM 2711 O O . GLY B 1 57 ? 13.675 24.944 37.636 1.00 46.24 57 GLY B O 1
ATOM 2712 N N . GLU B 1 58 ? 12.816 26.512 36.273 1.00 45.90 58 GLU B N 1
ATOM 2713 C CA . GLU B 1 58 ? 13.102 25.740 35.062 1.00 57.37 58 GLU B CA 1
ATOM 2714 C C . GLU B 1 58 ? 14.450 26.262 34.521 1.00 54.43 58 GLU B C 1
ATOM 2715 O O . GLU B 1 58 ? 14.559 26.771 33.403 1.00 49.95 58 GLU B O 1
ATOM 2721 N N . ASP B 1 59 ? 15.472 26.127 35.362 1.00 50.10 59 ASP B N 1
ATOM 2722 C CA . ASP B 1 59 ? 16.820 26.562 35.047 1.00 38.29 59 ASP B CA 1
ATOM 2723 C C . ASP B 1 59 ? 17.840 25.513 35.489 1.00 40.79 59 ASP B C 1
ATOM 2724 O O . ASP B 1 59 ? 17.479 24.446 36.004 1.00 29.65 59 ASP B O 1
ATOM 2729 N N . GLU B 1 60 ? 19.117 25.816 35.288 1.00 40.47 60 GLU B N 1
ATOM 2730 C CA . GLU B 1 60 ? 20.181 24.891 35.651 1.00 28.30 60 GLU B CA 1
ATOM 2731 C C . GLU B 1 60 ? 20.273 24.622 37.155 1.00 35.43 60 GLU B C 1
ATOM 2732 O O . GLU B 1 60 ? 20.589 23.505 37.574 1.00 26.46 60 GLU B O 1
ATOM 2738 N N . LEU B 1 61 ? 19.988 25.629 37.977 1.00 32.40 61 LEU B N 1
ATOM 2739 C CA . LEU B 1 61 ? 20.066 25.431 39.424 1.00 37.32 61 LEU B CA 1
ATOM 2740 C C . LEU B 1 61 ? 18.936 24.559 39.977 1.00 37.77 61 LEU B C 1
ATOM 2741 O O . LEU B 1 61 ? 19.164 23.743 40.868 1.00 45.47 61 LEU B O 1
ATOM 2746 N N . GLY B 1 62 ? 17.725 24.720 39.448 1.00 43.17 62 GLY B N 1
ATOM 2747 C CA . GLY B 1 62 ? 16.606 23.904 39.901 1.00 47.44 62 GLY B CA 1
ATOM 2748 C C . GLY B 1 62 ? 16.868 22.436 39.586 1.00 47.45 62 GLY B C 1
ATOM 2749 O O . GLY B 1 62 ? 16.409 21.524 40.291 1.00 35.94 62 GLY B O 1
ATOM 2750 N N . ALA B 1 63 ? 17.621 22.217 38.510 1.00 42.87 63 ALA B N 1
ATOM 2751 C CA . ALA B 1 63 ? 17.987 20.879 38.076 1.00 35.88 63 ALA B CA 1
ATOM 2752 C C . ALA B 1 63 ? 19.042 20.301 39.013 1.00 35.09 63 ALA B C 1
ATOM 2753 O O . ALA B 1 63 ? 19.122 19.084 39.200 1.00 36.82 63 ALA B O 1
ATOM 2755 N N . MET B 1 64 ? 19.852 21.180 39.597 1.00 28.10 64 MET B N 1
ATOM 2756 C CA . MET B 1 64 ? 20.891 20.772 40.547 1.00 29.25 64 MET B CA 1
ATOM 2757 C C . MET B 1 64 ? 20.210 20.281 41.826 1.00 25.66 64 MET B C 1
ATOM 2758 O O . MET B 1 64 ? 20.507 19.199 42.343 1.00 15.50 64 MET B O 1
ATOM 2763 N N . VAL B 1 65 ? 19.287 21.102 42.320 1.00 32.45 65 VAL B N 1
ATOM 2764 C CA . VAL B 1 65 ? 18.501 20.799 43.515 1.00 27.85 65 VAL B CA 1
ATOM 2765 C C . VAL B 1 65 ? 17.781 19.450 43.354 1.00 23.89 65 VAL B C 1
ATOM 2766 O O . VAL B 1 65 ? 17.867 18.588 44.221 1.00 25.69 65 VAL B O 1
ATOM 2770 N N . GLU B 1 66 ? 17.091 19.261 42.235 1.00 29.31 66 GLU B N 1
ATOM 2771 C CA . GLU B 1 66 ? 16.359 18.022 42.026 1.00 30.95 66 GLU B CA 1
ATOM 2772 C C . GLU B 1 66 ? 17.239 16.776 42.043 1.00 34.06 66 GLU B C 1
ATOM 2773 O O . GLU B 1 66 ? 16.850 15.740 42.582 1.00 32.82 66 GLU B O 1
ATOM 2779 N N . GLU B 1 67 ? 18.423 16.869 41.449 1.00 37.88 67 GLU B N 1
ATOM 2780 C CA . GLU B 1 67 ? 19.323 15.722 41.420 1.00 35.04 67 GLU B CA 1
ATOM 2781 C C . GLU B 1 67 ? 19.790 15.371 42.831 1.00 36.59 67 GLU B C 1
ATOM 2782 O O . GLU B 1 67 ? 19.959 14.196 43.170 1.00 38.32 67 GLU B O 1
ATOM 2788 N N . ARG B 1 68 ? 20.007 16.392 43.655 1.00 31.81 68 ARG B N 1
ATOM 2789 C CA . ARG B 1 68 ? 20.444 16.168 45.025 1.00 29.09 68 ARG B CA 1
ATOM 2790 C C . ARG B 1 68 ? 19.349 15.448 45.812 1.00 27.10 68 ARG B C 1
ATOM 2791 O O . ARG B 1 68 ? 19.614 14.459 46.497 1.00 23.74 68 ARG B O 1
ATOM 2799 N N . LEU B 1 69 ? 18.116 15.931 45.690 1.00 30.09 69 LEU B N 1
ATOM 2800 C CA . LEU B 1 69 ? 16.985 15.333 46.401 1.00 34.28 69 LEU B CA 1
ATOM 2801 C C . LEU B 1 69 ? 16.708 13.923 45.865 1.00 34.83 69 LEU B C 1
ATOM 2802 O O . LEU B 1 69 ? 16.421 12.997 46.632 1.00 30.11 69 LEU B O 1
ATOM 2807 N N . ARG B 1 70 ? 16.816 13.769 44.546 1.00 36.38 70 ARG B N 1
ATOM 2808 C CA . ARG B 1 70 ? 16.596 12.484 43.886 1.00 35.63 70 ARG B CA 1
ATOM 2809 C C . ARG B 1 70 ? 17.690 11.451 44.181 1.00 30.79 70 ARG B C 1
ATOM 2810 O O . ARG B 1 70 ? 17.399 10.283 44.447 1.00 31.48 70 ARG B O 1
ATOM 2818 N N . ALA B 1 71 ? 18.948 11.878 44.121 1.00 24.89 71 ALA B N 1
ATOM 2819 C CA . ALA B 1 71 ? 20.063 10.983 44.401 1.00 28.17 71 ALA B CA 1
ATOM 2820 C C . ALA B 1 71 ? 19.988 10.576 45.863 1.00 36.63 71 ALA B C 1
ATOM 2821 O O . ALA B 1 71 ? 20.286 9.433 46.213 1.00 39.74 71 ALA B O 1
ATOM 2823 N N . GLU B 1 72 ? 19.589 11.520 46.717 1.00 54.33 72 GLU B N 1
ATOM 2824 C CA . GLU B 1 72 ? 19.480 11.263 48.158 1.00 61.90 72 GLU B CA 1
ATOM 2825 C C . GLU B 1 72 ? 18.260 10.396 48.458 1.00 61.69 72 GLU B C 1
ATOM 2826 O O . GLU B 1 72 ? 18.027 9.985 49.596 1.00 67.02 72 GLU B O 1
ATOM 2832 N N . GLY B 1 73 ? 17.484 10.119 47.422 1.00 51.69 73 GLY B N 1
ATOM 2833 C CA . GLY B 1 73 ? 16.325 9.278 47.603 1.00 50.30 73 GLY B CA 1
ATOM 2834 C C . GLY B 1 73 ? 15.254 9.893 48.468 1.00 39.83 73 GLY B C 1
ATOM 2835 O O . GLY B 1 73 ? 14.767 9.256 49.396 1.00 45.62 73 GLY B O 1
ATOM 2836 N N . VAL B 1 74 ? 14.897 11.137 48.166 1.00 47.57 74 VAL B N 1
ATOM 2837 C CA . VAL B 1 74 ? 13.846 11.839 48.893 1.00 42.77 74 VAL B CA 1
ATOM 2838 C C . VAL B 1 74 ? 12.633 11.844 47.968 1.00 48.50 74 VAL B C 1
ATOM 2839 O O . VAL B 1 74 ? 12.771 12.057 46.760 1.00 48.92 74 VAL B O 1
ATOM 2843 N N . ASP B 1 75 ? 11.454 11.585 48.529 1.00 45.77 75 ASP B N 1
ATOM 2844 C CA . ASP B 1 75 ? 10.230 11.540 47.737 1.00 39.96 75 ASP B CA 1
ATOM 2845 C C . ASP B 1 75 ? 9.969 12.898 47.114 1.00 35.23 75 ASP B C 1
ATOM 2846 O O . ASP B 1 75 ? 9.896 13.898 47.819 1.00 35.90 75 ASP B O 1
ATOM 2851 N N . LEU B 1 76 ? 9.840 12.931 45.793 1.00 27.44 76 LEU B N 1
ATOM 2852 C CA . LEU B 1 76 ? 9.580 14.177 45.102 1.00 32.18 76 LEU B CA 1
ATOM 2853 C C . LEU B 1 76 ? 8.232 14.116 44.418 1.00 38.98 76 LEU B C 1
ATOM 2854 O O . LEU B 1 76 ? 7.960 14.882 43.495 1.00 43.09 76 LEU B O 1
ATOM 2859 N N . THR B 1 77 ? 7.386 13.200 44.877 1.00 45.11 77 THR B N 1
ATOM 2860 C CA . THR B 1 77 ? 6.055 13.053 44.307 1.00 49.01 77 THR B CA 1
ATOM 2861 C C . THR B 1 77 ? 5.374 14.406 44.176 1.00 48.05 77 THR B C 1
ATOM 2862 O O . THR B 1 77 ? 4.625 14.640 43.230 1.00 54.77 77 THR B O 1
ATOM 2866 N N . HIS B 1 78 ? 5.635 15.309 45.110 1.00 44.39 78 HIS B N 1
ATOM 2867 C CA . HIS B 1 78 ? 5.014 16.621 45.019 1.00 52.86 78 HIS B CA 1
ATOM 2868 C C . HIS B 1 78 ? 6.000 17.768 44.872 1.00 54.54 78 HIS B C 1
ATOM 2869 O O . HIS B 1 78 ? 5.675 18.924 45.146 1.00 49.40 78 HIS B O 1
ATOM 2876 N N . PHE B 1 79 ? 7.210 17.426 44.435 1.00 54.30 79 PHE B N 1
ATOM 2877 C CA . PHE B 1 79 ? 8.256 18.405 44.168 1.00 55.26 79 PHE B CA 1
ATOM 2878 C C . PHE B 1 79 ? 8.472 18.400 42.657 1.00 60.88 79 PHE B C 1
ATOM 2879 O O . PHE B 1 79 ? 8.514 17.334 42.034 1.00 65.13 79 PHE B O 1
ATOM 2887 N N . ARG B 1 80 ? 8.617 19.578 42.062 1.00 63.62 80 ARG B N 1
ATOM 2888 C CA . ARG B 1 80 ? 8.819 19.644 40.623 1.00 61.23 80 ARG B CA 1
ATOM 2889 C C . ARG B 1 80 ? 9.297 21.009 40.152 1.00 60.93 80 ARG B C 1
ATOM 2890 O O . ARG B 1 80 ? 9.026 22.031 40.794 1.00 57.49 80 ARG B O 1
ATOM 2898 N N . ARG B 1 81 ? 10.002 21.017 39.020 1.00 60.16 81 ARG B N 1
ATOM 2899 C CA . ARG B 1 81 ? 10.501 22.260 38.438 1.00 65.98 81 ARG B CA 1
ATOM 2900 C C . ARG B 1 81 ? 9.358 23.001 37.768 1.00 58.69 81 ARG B C 1
ATOM 2901 O O . ARG B 1 81 ? 8.863 22.582 36.725 1.00 64.53 81 ARG B O 1
ATOM 2909 N N . ALA B 1 82 ? 8.935 24.100 38.373 1.00 56.11 82 ALA B N 1
ATOM 2910 C CA . ALA B 1 82 ? 7.861 24.890 37.806 1.00 61.82 82 ALA B CA 1
ATOM 2911 C C . ALA B 1 82 ? 8.504 26.053 37.072 1.00 66.71 82 ALA B C 1
ATOM 2912 O O . ALA B 1 82 ? 9.600 26.484 37.429 1.00 73.10 82 ALA B O 1
ATOM 2914 N N . PRO B 1 83 ? 7.842 26.570 36.025 1.00 68.04 83 PRO B N 1
ATOM 2915 C CA . PRO B 1 83 ? 8.398 27.695 35.266 1.00 64.31 83 PRO B CA 1
ATOM 2916 C C . PRO B 1 83 ? 8.899 28.812 36.181 1.00 62.54 83 PRO B C 1
ATOM 2917 O O . PRO B 1 83 ? 8.235 29.166 37.159 1.00 66.20 83 PRO B O 1
ATOM 2921 N N . GLY B 1 84 ? 10.074 29.354 35.864 1.00 54.05 84 GLY B N 1
ATOM 2922 C CA . GLY B 1 84 ? 10.646 30.414 36.678 1.00 54.30 84 GLY B CA 1
ATOM 2923 C C . GLY B 1 84 ? 12.054 30.099 37.157 1.00 51.95 84 GLY B C 1
ATOM 2924 O O . GLY B 1 84 ? 12.608 29.049 36.821 1.00 37.68 84 GLY B O 1
ATOM 2925 N N . PHE B 1 85 ? 12.623 30.991 37.968 1.00 52.95 85 PHE B N 1
ATOM 2926 C CA . PHE B 1 85 ? 13.984 30.808 38.457 1.00 39.70 85 PHE B CA 1
ATOM 2927 C C . PHE B 1 85 ? 14.130 30.241 39.856 1.00 40.91 85 PHE B C 1
ATOM 2928 O O . PHE B 1 85 ? 13.248 30.401 40.711 1.00 37.44 85 PHE B O 1
ATOM 2936 N N . THR B 1 86 ? 15.264 29.570 40.062 1.00 37.63 86 THR B N 1
ATOM 2937 C CA . THR B 1 86 ? 15.618 28.955 41.337 1.00 38.65 86 THR B CA 1
ATOM 2938 C C . THR B 1 86 ? 16.395 29.975 42.179 1.00 40.26 86 THR B C 1
ATOM 2939 O O . THR B 1 86 ? 17.364 30.566 41.707 1.00 39.20 86 THR B O 1
ATOM 2943 N N . GLY B 1 87 ? 15.956 30.189 43.418 1.00 35.56 87 GLY B N 1
ATOM 2944 C CA . GLY B 1 87 ? 16.617 31.161 44.268 1.00 22.60 87 GLY B CA 1
ATOM 2945 C C . GLY B 1 87 ? 18.016 30.761 44.696 1.00 27.88 87 GLY B C 1
ATOM 2946 O O . GLY B 1 87 ? 18.329 29.572 44.827 1.00 25.39 87 GLY B O 1
ATOM 2947 N N . LEU B 1 88 ? 18.867 31.761 44.909 1.00 23.63 88 LEU B N 1
ATOM 2948 C CA . LEU B 1 88 ? 20.235 31.503 45.344 1.00 27.01 88 LEU B CA 1
ATOM 2949 C C . LEU B 1 88 ? 20.644 32.570 46.322 1.00 32.58 88 LEU B C 1
ATOM 2950 O O . LEU B 1 88 ? 19.976 33.599 46.418 1.00 20.12 88 LEU B O 1
ATOM 2955 N N . TYR B 1 89 ? 21.731 32.316 47.050 1.00 29.65 89 TYR B N 1
ATOM 2956 C CA . TYR B 1 89 ? 22.274 33.296 47.981 1.00 21.39 89 TYR B CA 1
ATOM 2957 C C . TYR B 1 89 ? 23.792 33.155 48.064 1.00 30.58 89 TYR B C 1
ATOM 2958 O O . TYR B 1 89 ? 24.358 32.125 47.673 1.00 19.08 89 TYR B O 1
ATOM 2967 N N . LEU B 1 90 ? 24.431 34.225 48.531 1.00 25.53 90 LEU B N 1
ATOM 2968 C CA . LEU B 1 90 ? 25.871 34.286 48.717 1.00 14.47 90 LEU B CA 1
ATOM 2969 C C . LEU B 1 90 ? 26.180 34.510 50.199 1.00 23.66 90 LEU B C 1
ATOM 2970 O O . LEU B 1 90 ? 25.620 35.386 50.845 1.00 2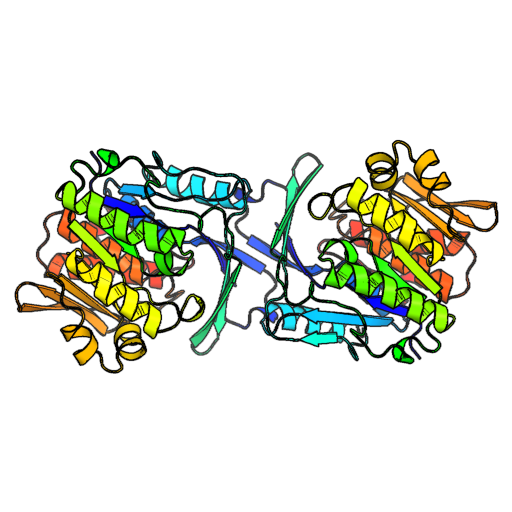1.43 90 LEU B O 1
ATOM 2975 N N . ARG B 1 91 ? 27.095 33.714 50.721 1.00 5.13 91 ARG B N 1
ATOM 2976 C CA . ARG B 1 91 ? 27.493 33.778 52.122 1.00 15.57 91 ARG B CA 1
ATOM 2977 C C . ARG B 1 91 ? 28.935 34.304 52.210 1.00 19.55 91 ARG B C 1
ATOM 2978 O O . ARG B 1 91 ? 29.649 34.415 51.214 1.00 5.02 91 ARG B O 1
ATOM 2986 N N . GLU B 1 92 ? 29.376 34.613 53.411 1.00 24.46 92 GLU B N 1
ATOM 2987 C CA . GLU B 1 92 ? 30.713 35.139 53.567 1.00 33.21 92 GLU B CA 1
ATOM 2988 C C . GLU B 1 92 ? 31.050 35.063 55.040 1.00 38.70 92 GLU B C 1
ATOM 2989 O O . GLU B 1 92 ? 30.374 35.660 55.871 1.00 40.49 92 GLU B O 1
ATOM 2995 N N . TYR B 1 93 ? 32.080 34.303 55.373 1.00 46.25 93 TYR B N 1
ATOM 2996 C CA . TYR B 1 93 ? 32.462 34.186 56.768 1.00 52.45 93 TYR B CA 1
ATOM 2997 C C . TYR B 1 93 ? 33.795 34.870 57.017 1.00 47.43 93 TYR B C 1
ATOM 2998 O O . TYR B 1 93 ? 34.813 34.495 56.442 1.00 47.80 93 TYR B O 1
ATOM 3007 N N . LEU B 1 94 ? 33.758 35.894 57.870 1.00 51.95 94 LEU B N 1
ATOM 3008 C CA . LEU B 1 94 ? 34.923 36.706 58.224 1.00 49.74 94 LEU B CA 1
ATOM 3009 C C . LEU B 1 94 ? 35.902 36.065 59.214 1.00 55.82 94 LEU B C 1
ATOM 3010 O O . LEU B 1 94 ? 35.504 35.299 60.093 1.00 53.55 94 LEU B O 1
ATOM 3015 N N . PRO B 1 95 ? 37.208 36.387 59.081 1.00 63.87 95 PRO B N 1
ATOM 3016 C CA . PRO B 1 95 ? 38.294 35.869 59.925 1.00 63.33 95 PRO B CA 1
ATOM 3017 C C . PRO B 1 95 ? 37.930 35.663 61.387 1.00 69.87 95 PRO B C 1
ATOM 3018 O O . PRO B 1 95 ? 38.062 34.559 61.909 1.00 67.49 95 PRO B O 1
ATOM 3022 N N . LEU B 1 96 ? 37.461 36.726 62.037 1.00 76.66 96 LEU B N 1
ATOM 3023 C CA . LEU B 1 96 ? 37.093 36.673 63.449 1.00 75.43 96 LEU B CA 1
ATOM 3024 C C . LEU B 1 96 ? 35.733 36.059 63.776 1.00 78.97 96 LEU B C 1
ATOM 3025 O O . LEU B 1 96 ? 35.476 35.711 64.926 1.00 76.05 96 LEU B O 1
ATOM 3030 N N . GLY B 1 97 ? 34.854 35.932 62.785 1.00 88.63 97 GLY B N 1
ATOM 3031 C CA . GLY B 1 97 ? 33.556 35.334 63.057 1.00 91.25 97 GLY B CA 1
ATOM 3032 C C . GLY B 1 97 ? 32.318 36.045 62.532 1.00 92.54 97 GLY B C 1
ATOM 3033 O O . GLY B 1 97 ? 31.271 35.413 62.358 1.00 96.62 97 GLY B O 1
ATOM 3034 N N . GLN B 1 98 ? 32.414 37.349 62.293 1.00 86.22 98 GLN B N 1
ATOM 3035 C CA . GLN B 1 98 ? 31.273 38.100 61.781 1.00 85.79 98 GLN B CA 1
ATOM 3036 C C . GLN B 1 98 ? 30.853 37.540 60.412 1.00 81.51 98 GLN B C 1
ATOM 3037 O O . GLN B 1 98 ? 31.686 37.353 59.524 1.00 80.29 98 GLN B O 1
ATOM 3043 N N . GLY B 1 99 ? 29.561 37.258 60.256 1.00 72.34 99 GLY B N 1
ATOM 3044 C CA . GLY B 1 99 ? 29.066 36.723 59.001 1.00 58.85 99 GLY B CA 1
ATOM 3045 C C . GLY B 1 99 ? 27.805 37.416 58.515 1.00 53.70 99 GLY B C 1
ATOM 3046 O O . GLY B 1 99 ? 26.997 37.890 59.324 1.00 47.51 99 GLY B O 1
ATOM 3047 N N . ARG B 1 100 ? 27.640 37.457 57.190 1.00 46.66 100 ARG B N 1
ATOM 3048 C CA . ARG B 1 100 ? 26.493 38.0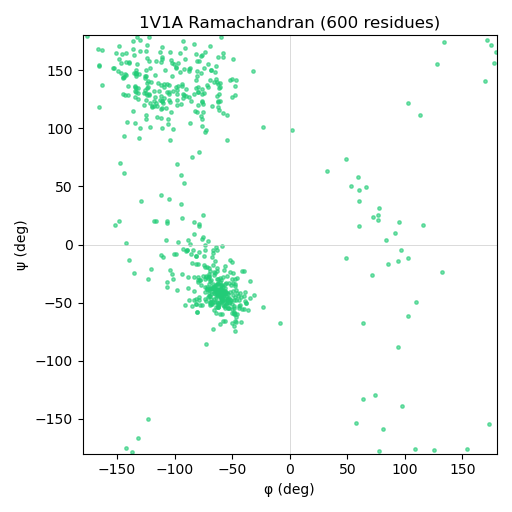91 56.534 1.00 34.66 100 ARG B CA 1
ATOM 3049 C C . ARG B 1 100 ? 26.067 37.293 55.282 1.00 35.49 100 ARG B C 1
ATOM 3050 O O . ARG B 1 100 ? 26.900 36.688 54.606 1.00 33.94 100 ARG B O 1
ATOM 3058 N N . VAL B 1 101 ? 24.769 37.289 54.988 1.00 34.42 101 VAL B N 1
ATOM 3059 C CA . VAL B 1 101 ? 24.233 36.581 53.825 1.00 39.84 101 VAL B CA 1
ATOM 3060 C C . VAL B 1 101 ? 23.456 37.485 52.880 1.00 35.55 101 VAL B C 1
ATOM 3061 O O . VAL B 1 101 ? 22.700 38.349 53.315 1.00 51.06 101 VAL B O 1
ATOM 3065 N N . PHE B 1 102 ? 23.628 37.249 51.584 1.00 28.74 102 PHE B N 1
ATOM 3066 C CA . PHE B 1 102 ? 22.978 38.042 50.553 1.00 35.35 102 PHE B CA 1
ATOM 3067 C C . PHE B 1 102 ? 22.007 37.176 49.772 1.00 34.55 102 PHE B C 1
ATOM 3068 O O . PHE B 1 102 ? 22.408 36.197 49.154 1.00 44.59 102 PHE B O 1
ATOM 3076 N N . TYR B 1 103 ? 20.728 37.536 49.803 1.00 39.08 103 TYR B N 1
ATOM 3077 C CA . TYR B 1 103 ? 19.710 36.754 49.104 1.00 31.48 103 TYR B CA 1
ATOM 3078 C C . TYR B 1 103 ? 19.364 37.258 47.700 1.00 34.77 103 TYR B C 1
ATOM 3079 O O . TYR B 1 103 ? 19.432 38.457 47.402 1.00 33.96 103 TYR B O 1
ATOM 3088 N N . TYR B 1 104 ? 19.002 36.307 46.845 1.00 29.55 104 TYR B N 1
ATOM 3089 C CA . TYR B 1 104 ? 18.580 36.557 45.466 1.00 30.34 104 TYR B CA 1
ATOM 3090 C C . TYR B 1 104 ? 17.499 35.499 45.308 1.00 33.88 104 TYR B C 1
ATOM 3091 O O . TYR B 1 104 ? 17.603 34.581 44.484 1.00 36.76 104 TYR B O 1
ATOM 3100 N N . ARG B 1 105 ? 16.470 35.633 46.147 1.00 33.67 105 ARG B N 1
ATOM 3101 C CA . ARG B 1 105 ? 15.362 34.688 46.198 1.00 23.73 105 ARG B CA 1
ATOM 3102 C C . ARG B 1 105 ? 13.980 35.279 45.918 1.00 41.00 105 ARG B C 1
ATOM 3103 O O . ARG B 1 105 ? 13.051 34.548 45.547 1.00 31.07 105 ARG B O 1
ATOM 3111 N N . LYS B 1 106 ? 13.844 36.593 46.091 1.00 32.26 106 LYS B N 1
ATOM 3112 C CA . LYS B 1 106 ? 12.557 37.242 45.884 1.00 48.85 106 LYS B CA 1
ATOM 3113 C C . LYS B 1 106 ? 11.953 36.968 44.508 1.00 55.10 106 LYS B C 1
ATOM 3114 O O . LYS B 1 106 ? 12.467 37.435 43.488 1.00 64.88 106 LYS B O 1
ATOM 3120 N N . GLY B 1 107 ? 10.858 36.210 44.485 1.00 57.05 107 GLY B N 1
ATOM 3121 C CA . GLY B 1 107 ? 10.200 35.896 43.227 1.00 57.90 107 GLY B CA 1
ATOM 3122 C C . GLY B 1 107 ? 10.459 34.496 42.693 1.00 57.36 107 GLY B C 1
ATOM 3123 O O . GLY B 1 107 ? 9.801 34.048 41.756 1.00 53.98 107 GLY B O 1
ATOM 3124 N N . SER B 1 108 ? 11.418 33.793 43.279 1.00 51.17 108 SER B N 1
ATOM 3125 C CA . SER B 1 108 ? 11.721 32.455 42.811 1.00 45.69 108 SER B CA 1
ATOM 3126 C C . SER B 1 108 ? 10.469 31.599 42.669 1.00 48.18 108 SER B C 1
ATOM 3127 O O . SER B 1 108 ? 9.418 31.891 43.249 1.00 31.52 108 SER B O 1
ATOM 3130 N N . ALA B 1 109 ? 10.598 30.550 41.864 1.00 52.89 109 ALA B N 1
ATOM 3131 C CA . ALA B 1 109 ? 9.517 29.609 41.605 1.00 51.71 109 ALA B CA 1
ATOM 3132 C C . ALA B 1 109 ? 9.184 28.868 42.897 1.00 56.03 109 ALA B C 1
ATOM 3133 O O . ALA B 1 109 ? 8.071 28.353 43.069 1.00 53.93 109 ALA B O 1
ATOM 3135 N N . GLY B 1 110 ? 10.163 28.826 43.801 1.00 58.26 110 GLY B N 1
ATOM 3136 C CA . GLY B 1 110 ? 9.983 28.143 45.068 1.00 44.64 110 GLY B CA 1
ATOM 3137 C C . GLY B 1 110 ? 9.247 28.954 46.113 1.00 39.72 110 GLY B C 1
ATOM 3138 O O . GLY B 1 110 ? 8.754 28.392 47.095 1.00 31.66 110 GLY B O 1
ATOM 3139 N N . SER B 1 111 ? 9.160 30.266 45.902 1.00 33.13 111 SER B N 1
ATOM 3140 C CA . SER B 1 111 ? 8.484 31.151 46.845 1.00 39.81 111 SER B CA 1
ATOM 3141 C C . SER B 1 111 ? 7.017 31.377 46.484 1.00 51.10 111 SER B C 1
ATOM 3142 O O . SER B 1 111 ? 6.417 32.381 46.877 1.00 48.62 111 SER B O 1
ATOM 3145 N N . ALA B 1 112 ? 6.443 30.444 45.734 1.00 57.91 112 ALA B N 1
ATOM 3146 C CA . ALA B 1 112 ? 5.054 30.559 45.316 1.00 62.91 112 ALA B CA 1
ATOM 3147 C C . ALA B 1 112 ? 4.133 29.687 46.168 1.00 64.72 112 ALA B C 1
ATOM 3148 O O . ALA B 1 112 ? 2.966 30.018 46.366 1.00 65.52 112 ALA B O 1
ATOM 3150 N N . LEU B 1 113 ? 4.667 28.574 46.664 1.00 65.09 113 LEU B N 1
ATOM 3151 C CA . LEU B 1 113 ? 3.904 27.645 47.495 1.00 65.87 113 LEU B CA 1
ATOM 3152 C C . LEU B 1 113 ? 2.698 28.274 48.204 1.00 69.63 113 LEU B C 1
ATOM 3153 O O . LEU B 1 113 ? 2.838 28.954 49.226 1.00 75.39 113 LEU B O 1
ATOM 3158 N N . ALA B 1 114 ? 1.512 28.046 47.652 1.00 67.86 114 ALA B N 1
ATOM 3159 C CA . ALA B 1 114 ? 0.283 28.561 48.241 1.00 61.56 114 ALA B CA 1
ATOM 3160 C C . ALA B 1 114 ? -0.508 27.350 48.721 1.00 58.38 114 ALA B C 1
ATOM 3161 O O . ALA B 1 114 ? -0.198 26.219 48.349 1.00 56.74 114 ALA B O 1
ATOM 3163 N N . PRO B 1 115 ? -1.538 27.567 49.554 1.00 61.28 115 PRO B N 1
ATOM 3164 C CA . PRO B 1 115 ? -2.352 26.458 50.067 1.00 64.67 115 PRO B CA 1
ATOM 3165 C C . PRO B 1 115 ? -2.773 25.476 48.973 1.00 65.32 115 PRO B C 1
ATOM 3166 O O . PRO B 1 115 ? -3.096 25.877 47.854 1.00 66.49 115 PRO B O 1
ATOM 3170 N N . GLY B 1 116 ? -2.770 24.188 49.301 1.00 64.41 116 GLY B N 1
ATOM 3171 C CA . GLY B 1 116 ? -3.135 23.189 48.317 1.00 69.24 116 GLY B CA 1
ATOM 3172 C C . GLY B 1 116 ? -1.962 22.991 47.380 1.00 75.61 116 GLY B C 1
ATOM 3173 O O . GLY B 1 116 ? -2.136 22.706 46.192 1.00 81.25 116 GLY B O 1
ATOM 3174 N N . ALA B 1 117 ? -0.760 23.158 47.927 1.00 76.36 117 ALA B N 1
ATOM 3175 C CA . ALA B 1 117 ? 0.472 23.012 47.165 1.00 71.99 117 ALA B CA 1
ATOM 3176 C C . ALA B 1 117 ? 0.809 21.538 47.001 1.00 72.92 117 ALA B C 1
ATOM 3177 O O . ALA B 1 117 ? 1.936 21.177 46.659 1.00 76.35 117 ALA B O 1
ATOM 3179 N N . PHE B 1 118 ? -0.178 20.687 47.251 1.00 69.51 118 PHE B N 1
ATOM 3180 C CA . PHE B 1 118 ? 0.007 19.256 47.108 1.00 73.07 118 PHE B CA 1
ATOM 3181 C C . PHE B 1 118 ? -1.243 18.519 47.577 1.00 76.67 118 PHE B C 1
ATOM 3182 O O . PHE B 1 118 ? -2.166 19.124 48.137 1.00 69.46 118 PHE B O 1
ATOM 3190 N N . ASP B 1 119 ? -1.264 17.212 47.338 1.00 78.63 119 ASP B N 1
ATOM 3191 C CA . ASP B 1 119 ? -2.397 16.378 47.703 1.00 79.45 119 ASP B CA 1
ATOM 3192 C C . ASP B 1 119 ? -2.334 15.866 49.139 1.00 73.75 119 ASP B C 1
ATOM 3193 O O . ASP B 1 119 ? -1.582 14.942 49.452 1.00 64.57 119 ASP B O 1
ATOM 3198 N N . PRO B 1 120 ? -3.140 16.464 50.027 1.00 65.67 120 PRO B N 1
ATOM 3199 C CA . PRO B 1 120 ? -3.239 16.129 51.444 1.00 57.29 120 PRO B CA 1
ATOM 3200 C C . PRO B 1 120 ? -3.235 14.631 51.739 1.00 61.73 120 PRO B C 1
ATOM 3201 O O . PRO B 1 120 ? -2.913 14.222 52.855 1.00 68.19 120 PRO B O 1
ATOM 3205 N N . ASP B 1 121 ? -3.601 13.814 50.753 1.00 61.59 121 ASP B N 1
ATOM 3206 C CA . ASP B 1 121 ? -3.608 12.358 50.944 1.00 65.56 121 ASP B CA 1
ATOM 3207 C C . ASP B 1 121 ? -2.157 11.864 50.961 1.00 63.32 121 ASP B C 1
ATOM 3208 O O . ASP B 1 121 ? -1.887 10.667 51.100 1.00 56.03 121 ASP B O 1
ATOM 3213 N N . TYR B 1 122 ? -1.232 12.808 50.807 1.00 61.05 122 TYR B N 1
ATOM 3214 C CA . TYR B 1 122 ? 0.200 12.536 50.816 1.00 55.91 122 TYR B CA 1
ATOM 3215 C C . TYR B 1 122 ? 0.584 12.241 52.267 1.00 57.94 122 TYR B C 1
ATOM 3216 O O . TYR B 1 122 ? 1.273 11.261 52.562 1.00 55.62 122 TYR B O 1
ATOM 3225 N N . LEU B 1 123 ? 0.096 13.103 53.158 1.00 63.86 123 LEU B N 1
ATOM 3226 C CA . LEU B 1 123 ? 0.336 13.045 54.605 1.00 68.51 123 LEU B CA 1
ATOM 3227 C C . LEU B 1 123 ? -0.254 11.856 55.363 1.00 71.20 123 LEU B C 1
ATOM 3228 O O . LEU B 1 123 ? 0.005 11.682 56.559 1.00 64.90 123 LEU B O 1
ATOM 3233 N N . GLU B 1 124 ? -1.055 11.046 54.684 1.00 72.17 124 GLU B N 1
ATOM 3234 C CA . GLU B 1 124 ? -1.664 9.906 55.340 1.00 69.58 124 GLU B CA 1
ATOM 3235 C C . GLU B 1 124 ? -0.636 8.902 55.830 1.00 69.56 124 GLU B C 1
ATOM 3236 O O . GLU B 1 124 ? 0.230 8.467 55.076 1.00 74.80 124 GLU B O 1
ATOM 3242 N N . GLY B 1 125 ? -0.740 8.555 57.111 1.00 75.19 125 GLY B N 1
ATOM 3243 C CA . GLY B 1 125 ? 0.171 7.601 57.727 1.00 74.90 125 GLY B CA 1
ATOM 3244 C C . GLY B 1 125 ? 1.451 8.244 58.226 1.00 74.69 125 GLY B C 1
ATOM 3245 O O . GLY B 1 125 ? 2.182 7.675 59.043 1.00 64.83 125 GLY B O 1
ATOM 3246 N N . VAL B 1 126 ? 1.707 9.451 57.730 1.00 76.23 126 VAL B N 1
ATOM 3247 C CA . VAL B 1 126 ? 2.901 10.214 58.068 1.00 74.10 126 VAL B CA 1
ATOM 3248 C C . VAL B 1 126 ? 2.996 10.553 59.558 1.00 71.24 126 VAL B C 1
ATOM 3249 O O . VAL B 1 126 ? 2.012 10.978 60.166 1.00 65.89 126 VAL B O 1
ATOM 3253 N N . ARG B 1 127 ? 4.186 10.355 60.133 1.00 68.93 127 ARG B N 1
ATOM 3254 C CA . ARG B 1 127 ? 4.458 10.641 61.551 1.00 67.68 127 ARG B CA 1
ATOM 3255 C C . ARG B 1 127 ? 4.611 12.144 61.779 1.00 62.74 127 ARG B C 1
ATOM 3256 O O . ARG B 1 127 ? 3.961 12.724 62.654 1.00 60.05 127 ARG B O 1
ATOM 3264 N N . PHE B 1 128 ? 5.483 12.767 60.989 1.00 57.35 128 PHE B N 1
ATOM 3265 C CA . PHE B 1 128 ? 5.735 14.197 61.116 1.00 54.18 128 PHE B CA 1
ATOM 3266 C C . PHE B 1 128 ? 5.552 15.019 59.870 1.00 44.92 128 PHE B C 1
ATOM 3267 O O . PHE B 1 128 ? 5.477 14.505 58.754 1.00 46.34 128 PHE B O 1
ATOM 3275 N N . LEU B 1 129 ? 5.507 16.323 60.109 1.00 41.99 129 LEU B N 1
ATOM 3276 C CA . LEU B 1 129 ? 5.380 17.332 59.076 1.00 53.00 129 LEU B CA 1
ATOM 3277 C C . LEU B 1 129 ? 6.224 18.514 59.533 1.00 60.52 129 LEU B C 1
ATOM 3278 O O . LEU B 1 129 ? 5.752 19.372 60.284 1.00 60.54 129 LEU B O 1
ATOM 3283 N N . HIS B 1 130 ? 7.477 18.553 59.086 1.00 58.45 130 HIS B N 1
ATOM 3284 C CA . HIS B 1 130 ? 8.367 19.632 59.473 1.00 44.83 130 HIS B CA 1
ATOM 3285 C C . HIS B 1 130 ? 8.393 20.806 58.512 1.00 39.89 130 HIS B C 1
ATOM 3286 O O . HIS B 1 130 ? 8.575 20.645 57.304 1.00 42.17 130 HIS B O 1
ATOM 3293 N N . LEU B 1 131 ? 8.216 21.992 59.077 1.00 37.29 131 LEU B N 1
ATOM 3294 C CA . LEU B 1 131 ? 8.238 23.237 58.328 1.00 35.70 131 LEU B CA 1
ATOM 3295 C C . LEU B 1 131 ? 9.183 24.164 59.087 1.00 38.03 131 LEU B C 1
ATOM 3296 O O . LEU B 1 131 ? 9.559 23.866 60.225 1.00 40.57 131 LEU B O 1
ATOM 3301 N N . SER B 1 132 ? 9.583 25.267 58.462 1.00 36.30 132 SER B N 1
ATOM 3302 C CA . SER B 1 132 ? 10.496 26.214 59.098 1.00 42.42 132 SER B CA 1
ATOM 3303 C C . SER B 1 132 ? 9.991 27.629 58.924 1.00 40.16 132 SER B C 1
ATOM 3304 O O . SER B 1 132 ? 9.389 27.958 57.904 1.00 46.83 132 SER B O 1
ATOM 3307 N N . GLY B 1 133 ? 10.261 28.468 59.916 1.00 33.13 133 GLY B N 1
ATOM 3308 C CA . GLY B 1 133 ? 9.811 29.845 59.866 1.00 28.82 133 GLY B CA 1
ATOM 3309 C C . GLY B 1 133 ? 10.158 30.628 58.613 1.00 39.03 133 GLY B C 1
ATOM 3310 O O . GLY B 1 133 ? 9.482 31.606 58.292 1.00 47.48 133 GLY B O 1
ATOM 3311 N N . ILE B 1 134 ? 11.203 30.218 57.902 1.00 42.42 134 ILE B N 1
ATOM 3312 C CA . ILE B 1 134 ? 11.606 30.932 56.696 1.00 36.14 134 ILE B CA 1
ATOM 3313 C C . ILE B 1 134 ? 10.498 30.969 55.647 1.00 37.18 134 ILE B C 1
ATOM 3314 O O . ILE B 1 134 ? 10.212 32.025 55.073 1.00 33.31 134 ILE B O 1
ATOM 3319 N N . THR B 1 135 ? 9.882 29.814 55.401 1.00 30.75 135 THR B N 1
ATOM 3320 C CA . THR B 1 135 ? 8.815 29.688 54.415 1.00 38.23 135 THR B CA 1
ATOM 3321 C C . THR B 1 135 ? 7.730 30.773 54.514 1.00 42.27 135 THR B C 1
ATOM 3322 O O . THR B 1 135 ? 7.581 31.588 53.602 1.00 48.43 135 THR B O 1
ATOM 3326 N N . PRO B 1 136 ? 6.961 30.804 55.620 1.00 51.42 136 PRO B N 1
ATOM 3327 C CA . PRO B 1 136 ? 5.911 31.827 55.755 1.00 48.43 136 PRO B CA 1
ATOM 3328 C C . PRO B 1 136 ? 6.405 33.267 55.634 1.00 44.17 136 PRO B C 1
ATOM 3329 O O . PRO B 1 136 ? 5.621 34.182 55.391 1.00 40.76 136 PRO B O 1
ATOM 3333 N N . ALA B 1 137 ? 7.708 33.461 55.799 1.00 42.57 137 ALA B N 1
ATOM 3334 C CA . ALA B 1 137 ? 8.300 34.787 55.706 1.00 34.44 137 ALA B CA 1
ATOM 3335 C C . ALA B 1 137 ? 8.588 35.125 54.270 1.00 33.75 137 ALA B C 1
ATOM 3336 O O . ALA B 1 137 ? 9.006 36.245 53.967 1.00 35.28 137 ALA B O 1
ATOM 3338 N N . LEU B 1 138 ? 8.358 34.148 53.393 1.00 36.39 138 LEU B N 1
ATOM 3339 C CA . LEU B 1 138 ? 8.626 34.284 51.955 1.00 47.93 138 LEU B CA 1
ATOM 3340 C C . LEU B 1 138 ? 7.580 35.014 51.119 1.00 48.20 138 LEU B C 1
ATOM 3341 O O . LEU B 1 138 ? 7.893 35.990 50.441 1.00 55.66 138 LEU B O 1
ATOM 3346 N N . SER B 1 139 ? 6.348 34.525 51.139 1.00 48.16 139 SER B N 1
ATOM 3347 C CA . SER B 1 139 ? 5.284 35.162 50.376 1.00 50.68 139 SER B CA 1
ATOM 3348 C C . SER B 1 139 ? 3.948 34.991 51.062 1.00 50.94 139 SER B C 1
ATOM 3349 O O . SER B 1 139 ? 3.723 34.003 51.760 1.00 43.55 139 SER B O 1
ATOM 3352 N N . PRO B 1 140 ? 3.045 35.968 50.887 1.00 47.08 140 PRO B N 1
ATOM 3353 C CA . PRO B 1 140 ? 1.726 35.867 51.509 1.00 41.61 140 PRO B CA 1
ATOM 3354 C C . PRO B 1 140 ? 1.183 34.459 51.269 1.00 34.78 140 PRO B C 1
ATOM 3355 O O . PRO B 1 140 ? 0.618 33.828 52.168 1.00 33.93 140 PRO B O 1
ATOM 3359 N N . GLU B 1 141 ? 1.390 33.968 50.053 1.00 28.06 141 GLU B N 1
ATOM 3360 C CA . GLU B 1 141 ? 0.964 32.626 49.678 1.00 42.77 141 GLU B CA 1
ATOM 3361 C C . GLU B 1 141 ? 1.659 31.617 50.592 1.00 50.68 141 GLU B C 1
ATOM 3362 O O . GLU B 1 141 ? 1.037 30.681 51.106 1.00 52.17 141 GLU B O 1
ATOM 3368 N N . ALA B 1 142 ? 2.962 31.815 50.774 1.00 55.54 142 ALA B N 1
ATOM 3369 C CA . ALA B 1 142 ? 3.775 30.946 51.621 1.00 67.65 142 ALA B CA 1
ATOM 3370 C C . ALA B 1 142 ? 3.224 30.902 53.047 1.00 73.43 142 ALA B C 1
ATOM 3371 O O . ALA B 1 142 ? 3.067 29.822 53.631 1.00 70.49 142 ALA B O 1
ATOM 3373 N N . ARG B 1 143 ? 2.937 32.079 53.600 1.00 69.99 143 ARG B N 1
ATOM 3374 C CA . ARG B 1 143 ? 2.406 32.183 54.952 1.00 66.70 143 ARG B CA 1
ATOM 3375 C C . ARG B 1 143 ? 1.085 31.424 55.018 1.00 59.34 143 ARG B C 1
ATOM 3376 O O . ARG B 1 143 ? 0.800 30.726 55.997 1.00 60.38 143 ARG B O 1
ATOM 3384 N N . ALA B 1 144 ? 0.296 31.551 53.957 1.00 49.57 144 ALA B N 1
ATOM 3385 C CA . ALA B 1 144 ? -0.990 30.874 53.870 1.00 51.91 144 ALA B CA 1
ATOM 3386 C C . ALA B 1 144 ? -0.765 29.371 53.806 1.00 57.07 144 ALA B C 1
ATOM 3387 O O . ALA B 1 144 ? -1.515 28.581 54.388 1.00 57.25 144 ALA B O 1
ATOM 3389 N N . PHE B 1 145 ? 0.288 28.998 53.087 1.00 61.41 145 PHE B N 1
ATOM 3390 C CA . PHE B 1 145 ? 0.668 27.606 52.900 1.00 59.95 145 PHE B CA 1
ATOM 3391 C C . PHE B 1 145 ? 1.020 26.907 54.210 1.00 61.74 145 PHE B C 1
ATOM 3392 O O . PHE B 1 145 ? 0.522 25.819 54.498 1.00 63.04 145 PHE B O 1
ATOM 3400 N N . SER B 1 146 ? 1.899 27.534 54.986 1.00 65.83 146 SER B N 1
ATOM 3401 C CA . SER B 1 146 ? 2.353 26.993 56.267 1.00 67.31 146 SER B CA 1
ATOM 3402 C C . SER B 1 146 ? 1.179 26.511 57.101 1.00 62.80 146 SER B C 1
ATOM 3403 O O . SER B 1 146 ? 1.024 25.319 57.369 1.00 56.61 146 SER B O 1
ATOM 3406 N N . LEU B 1 147 ? 0.365 27.471 57.518 1.00 63.91 147 LEU B N 1
ATOM 3407 C CA . LEU B 1 147 ? -0.816 27.209 58.319 1.00 59.66 147 LEU B CA 1
ATOM 3408 C C . LEU B 1 147 ? -1.637 26.081 57.725 1.00 59.76 147 LEU B C 1
ATOM 3409 O O . LEU B 1 147 ? -1.853 25.060 58.378 1.00 61.39 147 LEU B O 1
ATOM 3414 N N . TRP B 1 148 ? -2.088 26.256 56.487 1.00 56.35 148 TRP B N 1
ATOM 3415 C CA . TRP B 1 148 ? -2.877 25.214 55.853 1.00 60.75 148 TRP B CA 1
ATOM 3416 C C . TRP B 1 148 ? -2.241 23.844 56.027 1.00 61.69 148 TRP B C 1
ATOM 3417 O O . TRP B 1 148 ? -2.914 22.875 56.382 1.00 66.49 148 TRP B O 1
ATOM 3428 N N . ALA B 1 149 ? -0.941 23.775 55.755 1.00 64.13 149 ALA B N 1
ATOM 3429 C CA . ALA B 1 149 ? -0.185 22.534 55.851 1.00 66.42 149 ALA B CA 1
ATOM 3430 C C . ALA B 1 149 ? -0.445 21.780 57.152 1.00 67.09 149 ALA B C 1
ATOM 3431 O O . ALA B 1 149 ? -1.140 20.762 57.162 1.00 69.50 149 ALA B O 1
ATOM 3433 N N . MET B 1 150 ? 0.118 22.282 58.245 1.00 68.30 150 MET B N 1
ATOM 3434 C CA . MET B 1 150 ? -0.045 21.650 59.551 1.00 74.69 150 MET B CA 1
ATOM 3435 C C . MET B 1 150 ? -1.490 21.238 59.816 1.00 77.73 150 MET B C 1
ATOM 3436 O O . MET B 1 150 ? -1.751 20.128 60.283 1.00 74.34 150 MET B O 1
ATOM 3441 N N . GLU B 1 151 ? -2.428 22.127 59.504 1.00 80.40 151 GLU B N 1
ATOM 3442 C CA . GLU B 1 151 ? -3.838 21.829 59.703 1.00 80.35 151 GLU B CA 1
ATOM 3443 C C . GLU B 1 151 ? -4.177 20.512 59.027 1.00 78.36 151 GLU B C 1
ATOM 3444 O O . GLU B 1 151 ? -4.689 19.599 59.670 1.00 85.97 151 GLU B O 1
ATOM 3450 N N . GLU B 1 152 ? -3.873 20.418 57.733 1.00 73.56 152 GLU B N 1
ATOM 3451 C CA . GLU B 1 152 ? -4.164 19.216 56.952 1.00 78.72 152 GLU B CA 1
ATOM 3452 C C . GLU B 1 152 ? -3.409 17.974 57.441 1.00 82.27 152 GLU B C 1
ATOM 3453 O O . GLU B 1 152 ? -3.807 16.837 57.149 1.00 77.87 152 GLU B O 1
ATOM 3459 N N . ALA B 1 153 ? -2.323 18.203 58.180 1.00 85.50 153 ALA B N 1
ATOM 3460 C CA . ALA B 1 153 ? -1.502 17.125 58.727 1.00 80.27 153 ALA B CA 1
ATOM 3461 C C . ALA B 1 153 ? -2.116 16.639 60.021 1.00 79.06 153 ALA B C 1
ATOM 3462 O O . ALA B 1 153 ? -2.262 15.438 60.241 1.00 84.33 153 ALA B O 1
ATOM 3464 N N . LYS B 1 154 ? -2.462 17.587 60.885 1.00 75.28 154 LYS B N 1
ATOM 3465 C CA . LYS B 1 154 ? -3.072 17.254 62.159 1.00 73.80 154 LYS B CA 1
ATOM 3466 C C . LYS B 1 154 ? -4.370 16.526 61.837 1.00 70.77 154 LYS B C 1
ATOM 3467 O O . LYS B 1 154 ? -4.699 15.523 62.471 1.00 62.63 154 LYS B O 1
ATOM 3473 N N . ARG B 1 155 ? -5.088 17.028 60.832 1.00 70.08 155 ARG B N 1
ATOM 3474 C CA . ARG B 1 155 ? -6.346 16.427 60.405 1.00 74.66 155 ARG B CA 1
ATOM 3475 C C . ARG B 1 155 ? -6.118 14.946 60.100 1.00 77.11 155 ARG B C 1
ATOM 3476 O O . ARG B 1 155 ? -7.040 14.133 60.208 1.00 79.77 155 ARG B O 1
ATOM 3484 N N . ARG B 1 156 ? -4.887 14.605 59.717 1.00 79.32 156 ARG B N 1
ATOM 3485 C CA . ARG B 1 156 ? -4.519 13.218 59.411 1.00 78.98 156 ARG B CA 1
ATOM 3486 C C . ARG B 1 156 ? -3.848 12.569 60.618 1.00 73.49 156 ARG B C 1
ATOM 3487 O O . ARG B 1 156 ? -3.414 11.417 60.556 1.00 73.68 156 ARG B O 1
ATOM 3495 N N . GLY B 1 157 ? -3.763 13.321 61.712 1.00 71.56 157 GLY B N 1
ATOM 3496 C CA . GLY B 1 157 ? -3.150 12.809 62.925 1.00 79.11 157 GLY B CA 1
ATOM 3497 C C . GLY B 1 157 ? -1.635 12.771 62.864 1.00 81.61 157 GLY B C 1
ATOM 3498 O O . GLY B 1 157 ? -0.994 11.975 63.553 1.00 81.14 157 GLY B O 1
ATOM 3499 N N . VAL B 1 158 ? -1.065 13.639 62.035 1.00 82.04 158 VAL B N 1
ATOM 3500 C CA . VAL B 1 158 ? 0.380 13.716 61.865 1.00 76.09 158 VAL B CA 1
ATOM 3501 C C . VAL B 1 158 ? 0.946 14.851 62.720 1.00 72.64 158 VAL B C 1
ATOM 3502 O O . VAL B 1 158 ? 0.511 16.003 62.606 1.00 58.08 158 VAL B O 1
ATOM 3506 N N . ARG B 1 159 ? 1.913 14.516 63.575 1.00 69.56 159 ARG B N 1
ATOM 3507 C CA . ARG B 1 159 ? 2.547 15.492 64.460 1.00 69.36 159 ARG B CA 1
ATOM 3508 C C . ARG B 1 159 ? 3.241 16.611 63.693 1.00 69.85 159 ARG B C 1
ATOM 3509 O O . ARG B 1 159 ? 3.907 16.364 62.686 1.00 78.42 159 ARG B O 1
ATOM 3517 N N . VAL B 1 160 ? 3.095 17.840 64.184 1.00 57.23 160 VAL B N 1
ATOM 3518 C CA . VAL B 1 160 ? 3.688 19.008 63.540 1.00 50.30 160 VAL B CA 1
ATOM 3519 C C . VAL B 1 160 ? 4.970 19.523 64.185 1.00 62.19 160 VAL B C 1
ATOM 3520 O O . VAL B 1 160 ? 4.927 20.245 65.183 1.00 65.03 160 VAL B O 1
ATOM 3524 N N . SER B 1 161 ? 6.105 19.161 63.595 1.00 66.21 161 SER B N 1
ATOM 3525 C CA . SER B 1 161 ? 7.406 19.596 64.078 1.00 54.94 161 SER B CA 1
ATOM 3526 C C . SER B 1 161 ? 7.790 20.858 63.336 1.00 45.05 161 SER B C 1
ATOM 3527 O O . SER B 1 161 ? 7.790 20.886 62.112 1.00 50.37 161 SER B O 1
ATOM 3530 N N . LEU B 1 162 ? 8.113 21.906 64.077 1.00 41.73 162 LEU B N 1
ATOM 3531 C CA . LEU B 1 162 ? 8.497 23.161 63.462 1.00 39.76 162 LEU B CA 1
ATOM 3532 C C . LEU B 1 162 ? 9.778 23.741 64.043 1.00 44.31 162 LEU B C 1
ATOM 3533 O O . LEU B 1 162 ? 10.061 23.583 65.231 1.00 50.19 162 LEU B O 1
ATOM 3538 N N . ASP B 1 163 ? 10.544 24.417 63.191 1.00 37.02 163 ASP B N 1
ATOM 3539 C CA . ASP B 1 163 ? 11.790 25.056 63.601 1.00 37.21 163 ASP B CA 1
ATOM 3540 C C . ASP B 1 163 ? 11.655 26.538 63.283 1.00 30.06 163 ASP B C 1
ATOM 3541 O O . ASP B 1 163 ? 11.410 26.929 62.140 1.00 34.62 163 ASP B O 1
ATOM 3546 N N . VAL B 1 164 ? 11.797 27.355 64.314 1.00 25.68 164 V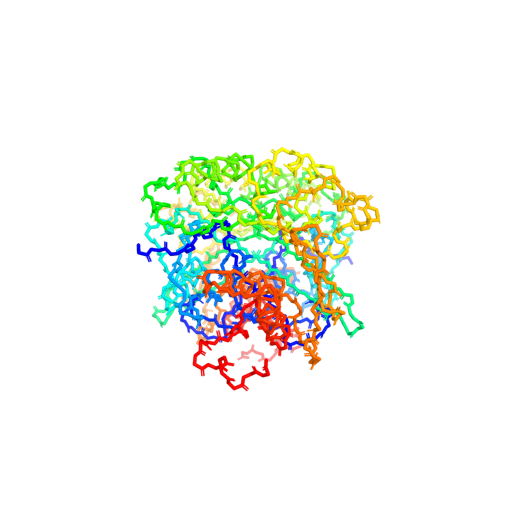AL B N 1
ATOM 3547 C CA . VAL B 1 164 ? 11.685 28.786 64.162 1.00 27.13 164 VAL B CA 1
ATOM 3548 C C . VAL B 1 164 ? 12.542 29.308 63.030 1.00 32.14 164 VAL B C 1
ATOM 3549 O O . VAL B 1 164 ? 12.019 29.781 62.024 1.00 48.17 164 VAL B O 1
ATOM 3553 N N . ASN B 1 165 ? 13.859 29.227 63.185 1.00 36.92 165 ASN B N 1
ATOM 3554 C CA . ASN B 1 165 ? 14.763 29.707 62.146 1.00 42.36 165 ASN B CA 1
ATOM 3555 C C . ASN B 1 165 ? 14.473 31.138 61.747 1.00 41.00 165 ASN B C 1
ATOM 3556 O O . ASN B 1 165 ? 14.339 31.441 60.565 1.00 39.63 165 ASN B O 1
ATOM 3561 N N . TYR B 1 166 ? 14.375 32.021 62.732 1.00 51.97 166 TYR B N 1
ATOM 3562 C CA . TYR B 1 166 ? 14.105 33.421 62.437 1.00 58.85 166 TYR B CA 1
ATOM 3563 C C . TYR B 1 166 ? 15.220 33.993 61.580 1.00 59.49 166 TYR B C 1
ATOM 3564 O O . TYR B 1 166 ? 16.402 33.763 61.836 1.00 63.05 166 TYR B O 1
ATOM 3573 N N . ARG B 1 167 ? 14.828 34.739 60.557 1.00 63.99 167 ARG B N 1
ATOM 3574 C CA . ARG B 1 167 ? 15.780 35.370 59.660 1.00 61.22 167 ARG B CA 1
ATOM 3575 C C . ARG B 1 167 ? 15.434 36.858 59.602 1.00 60.13 167 ARG B C 1
ATOM 3576 O O . ARG B 1 167 ? 14.326 37.242 59.223 1.00 58.80 167 ARG B O 1
ATOM 3584 N N . GLN B 1 168 ? 16.390 37.688 59.998 1.00 61.00 168 GLN B N 1
ATOM 3585 C CA . GLN B 1 168 ? 16.212 39.129 60.027 1.00 62.55 168 GLN B CA 1
ATOM 3586 C C . GLN B 1 168 ? 15.880 39.747 58.668 1.00 66.52 168 GLN B C 1
ATOM 3587 O O . GLN B 1 168 ? 15.002 40.604 58.564 1.00 76.81 168 GLN B O 1
ATOM 3593 N N . THR B 1 169 ? 16.589 39.317 57.631 1.00 64.99 169 THR B N 1
ATOM 3594 C CA . THR B 1 169 ? 16.373 39.829 56.285 1.00 57.61 169 THR B CA 1
ATOM 3595 C C . THR B 1 169 ? 14.926 39.647 55.833 1.00 49.50 169 THR B C 1
ATOM 3596 O O . THR B 1 169 ? 14.268 40.607 55.434 1.00 50.92 169 THR B O 1
ATOM 3600 N N . LEU B 1 170 ? 14.432 38.418 55.931 1.00 44.54 170 LEU B N 1
ATOM 3601 C CA . LEU B 1 170 ? 13.077 38.070 55.495 1.00 60.19 170 LEU B CA 1
ATOM 3602 C C . LEU B 1 170 ? 11.858 38.724 56.186 1.00 64.61 170 LEU B C 1
ATOM 3603 O O . LEU B 1 170 ? 10.771 38.773 55.598 1.00 70.49 170 LEU B O 1
ATOM 3608 N N . TRP B 1 171 ? 12.021 39.201 57.419 1.00 68.56 171 TRP B N 1
ATOM 3609 C CA . TRP B 1 171 ? 10.930 39.867 58.140 1.00 67.54 171 TRP B CA 1
ATOM 3610 C C . TRP B 1 171 ? 11.340 40.314 59.536 1.00 68.66 171 TRP B C 1
ATOM 3611 O O . TRP B 1 171 ? 12.371 39.889 60.054 1.00 67.66 171 TRP B O 1
ATOM 3622 N N . SER B 1 172 ? 10.522 41.177 60.134 1.00 74.67 172 SER B N 1
ATOM 3623 C CA . SER B 1 172 ? 10.790 41.720 61.464 1.00 77.64 172 SER B CA 1
ATOM 3624 C C . SER B 1 172 ? 10.378 40.781 62.590 1.00 76.49 172 SER B C 1
ATOM 3625 O O . SER B 1 172 ? 9.613 39.832 62.382 1.00 71.78 172 SER B O 1
ATOM 3628 N N . PRO B 1 173 ? 10.885 41.043 63.809 1.00 75.59 173 PRO B N 1
ATOM 3629 C CA . PRO B 1 173 ? 10.585 40.240 64.995 1.00 75.32 173 PRO B CA 1
ATOM 3630 C C . PRO B 1 173 ? 9.091 40.197 65.301 1.00 80.53 173 PRO B C 1
ATOM 3631 O O . PRO B 1 173 ? 8.572 39.176 65.767 1.00 79.71 173 PRO B O 1
ATOM 3635 N N . GLU B 1 174 ? 8.406 41.309 65.039 1.00 82.82 174 GLU B N 1
ATOM 3636 C CA . GLU B 1 174 ? 6.968 41.402 65.278 1.00 82.50 174 GLU B CA 1
ATOM 3637 C C . GLU B 1 174 ? 6.213 40.369 64.456 1.00 84.71 174 GLU B C 1
ATOM 3638 O O . GLU B 1 174 ? 5.640 39.424 65.000 1.00 85.00 174 GLU B O 1
ATOM 3644 N N . GLU B 1 175 ? 6.217 40.570 63.142 1.00 83.53 175 GLU B N 1
ATOM 3645 C CA . GLU B 1 175 ? 5.542 39.679 62.205 1.00 81.88 175 GLU B CA 1
ATOM 3646 C C . GLU B 1 175 ? 5.884 38.226 62.508 1.00 83.26 175 GLU B C 1
ATOM 3647 O O . GLU B 1 175 ? 5.084 37.319 62.259 1.00 80.85 175 GLU B O 1
ATOM 3653 N N . ALA B 1 176 ? 7.084 38.020 63.042 1.00 84.86 176 ALA B N 1
ATOM 3654 C CA . ALA B 1 176 ? 7.557 36.693 63.408 1.00 86.48 176 ALA B CA 1
ATOM 3655 C C . ALA B 1 176 ? 6.675 36.128 64.524 1.00 90.86 176 ALA B C 1
ATOM 3656 O O . ALA B 1 176 ? 6.065 35.066 64.368 1.00 93.68 176 ALA B O 1
ATOM 3658 N N . ARG B 1 177 ? 6.611 36.840 65.647 1.00 89.40 177 ARG B N 1
ATOM 3659 C CA . ARG B 1 177 ? 5.791 36.410 66.777 1.00 81.43 177 ARG B CA 1
ATOM 3660 C C . ARG B 1 177 ? 4.342 36.304 66.317 1.00 83.58 177 ARG B C 1
ATOM 3661 O O . ARG B 1 177 ? 3.645 35.353 66.665 1.00 86.28 177 ARG B O 1
ATOM 3669 N N . GLY B 1 178 ? 3.898 37.290 65.539 1.00 84.74 178 GLY B N 1
ATOM 3670 C CA . GLY B 1 178 ? 2.537 37.286 65.033 1.00 85.37 178 GLY B CA 1
ATOM 3671 C C . GLY B 1 178 ? 2.220 35.929 64.440 1.00 88.62 178 GLY B C 1
ATOM 3672 O O . GLY B 1 178 ? 1.178 35.333 64.734 1.00 90.36 178 GLY B O 1
ATOM 3673 N N . PHE B 1 179 ? 3.132 35.440 63.604 1.00 83.51 179 PHE B N 1
ATOM 3674 C CA . PHE B 1 179 ? 2.981 34.135 62.966 1.00 80.28 179 PHE B CA 1
ATOM 3675 C C . PHE B 1 179 ? 2.956 33.050 64.047 1.00 74.80 179 PHE B C 1
ATOM 3676 O O . PHE B 1 179 ? 2.047 32.215 64.101 1.00 65.21 179 PHE B O 1
ATOM 3684 N N . LEU B 1 180 ? 3.963 33.084 64.909 1.00 68.65 180 LEU B N 1
ATOM 3685 C CA . LEU B 1 180 ? 4.094 32.133 66.003 1.00 70.26 180 LEU B CA 1
ATOM 3686 C C . LEU B 1 180 ? 2.803 32.015 66.826 1.00 76.49 180 LEU B C 1
ATOM 3687 O O . LEU B 1 180 ? 2.225 30.933 66.949 1.00 77.39 180 LEU B O 1
ATOM 3692 N N . GLU B 1 181 ? 2.365 33.140 67.386 1.00 83.76 181 GLU B N 1
ATOM 3693 C CA . GLU B 1 181 ? 1.154 33.209 68.203 1.00 84.23 181 GLU B CA 1
ATOM 3694 C C . GLU B 1 181 ? 0.011 32.487 67.495 1.00 84.29 181 GLU B C 1
ATOM 3695 O O . GLU B 1 181 ? -0.812 31.828 68.130 1.00 84.88 181 GLU B O 1
ATOM 3701 N N . ARG B 1 182 ? -0.013 32.602 66.171 1.00 82.45 182 ARG B N 1
ATOM 3702 C CA . ARG B 1 182 ? -1.061 32.009 65.343 1.00 80.96 182 ARG B CA 1
ATOM 3703 C C . ARG B 1 182 ? -0.939 30.505 65.102 1.00 81.59 182 ARG B C 1
ATOM 3704 O O . ARG B 1 182 ? -1.887 29.754 65.328 1.00 84.67 182 ARG B O 1
ATOM 3712 N N . ALA B 1 183 ? 0.227 30.070 64.639 1.00 80.96 183 ALA B N 1
ATOM 3713 C CA . ALA B 1 183 ? 0.439 28.663 64.327 1.00 76.48 183 ALA B CA 1
ATOM 3714 C C . ALA B 1 183 ? 0.873 27.756 65.476 1.00 74.63 183 ALA B C 1
ATOM 3715 O O . ALA B 1 183 ? 0.916 26.535 65.307 1.00 75.88 183 ALA B O 1
ATOM 3717 N N . LEU B 1 184 ? 1.183 28.329 66.639 1.00 73.97 184 LEU B N 1
ATOM 3718 C CA . LEU B 1 184 ? 1.632 27.507 67.767 1.00 77.09 184 LEU B CA 1
ATOM 3719 C C . LEU B 1 184 ? 0.652 26.423 68.200 1.00 75.52 184 LEU B C 1
ATOM 3720 O O . LEU B 1 184 ? 1.064 25.330 68.597 1.00 76.01 184 LEU B O 1
ATOM 3725 N N . PRO B 1 185 ? -0.655 26.715 68.148 1.00 76.46 185 PRO B N 1
ATOM 3726 C CA . PRO B 1 185 ? -1.705 25.764 68.536 1.00 78.51 185 PRO B CA 1
ATOM 3727 C C . PRO B 1 185 ? -1.609 24.344 67.940 1.00 77.24 185 PRO B C 1
ATOM 3728 O O . PRO B 1 185 ? -1.994 23.362 68.588 1.00 67.64 185 PRO B O 1
ATOM 3732 N N . GLY B 1 186 ? -1.097 24.239 66.714 1.00 76.86 186 GLY B N 1
ATOM 3733 C CA . GLY B 1 186 ? -0.967 22.939 66.074 1.00 70.76 186 GLY B CA 1
ATOM 3734 C C . GLY B 1 186 ? 0.442 22.362 66.122 1.00 70.57 186 GLY B C 1
ATOM 3735 O O . GLY B 1 186 ? 0.657 21.201 65.768 1.00 67.07 186 GLY B O 1
ATOM 3736 N N . VAL B 1 187 ? 1.401 23.166 66.573 1.00 61.01 187 VAL B N 1
ATOM 3737 C CA . VAL B 1 187 ? 2.788 22.733 66.646 1.00 48.85 187 VAL B CA 1
ATOM 3738 C C . VAL B 1 187 ? 3.108 21.793 67.791 1.00 47.83 187 VAL B C 1
ATOM 3739 O O . VAL B 1 187 ? 3.281 22.222 68.928 1.00 53.63 187 VAL B O 1
ATOM 3743 N N . ASP B 1 188 ? 3.214 20.510 67.478 1.00 49.69 188 ASP B N 1
ATOM 3744 C CA . ASP B 1 188 ? 3.538 19.511 68.483 1.00 62.06 188 ASP B CA 1
ATOM 3745 C C . ASP B 1 188 ? 4.989 19.618 68.953 1.00 64.41 188 ASP B C 1
ATOM 3746 O O . ASP B 1 188 ? 5.310 19.275 70.088 1.00 66.20 188 ASP B O 1
ATOM 3751 N N . LEU B 1 189 ? 5.861 20.100 68.074 1.00 68.07 189 LEU B N 1
ATOM 3752 C CA . LEU B 1 189 ? 7.283 20.222 68.382 1.00 58.26 189 LEU B CA 1
ATOM 3753 C C . LEU B 1 189 ? 7.873 21.515 67.829 1.00 52.51 189 LEU B C 1
ATOM 3754 O O . LEU B 1 189 ? 7.717 21.832 66.652 1.00 55.06 189 LEU B O 1
ATOM 3759 N N . LEU B 1 190 ? 8.552 22.264 68.683 1.00 44.77 190 LEU B N 1
ATOM 3760 C CA . LEU B 1 190 ? 9.137 23.518 68.253 1.00 41.75 190 LEU B CA 1
ATOM 3761 C C . LEU B 1 190 ? 10.632 23.550 68.488 1.00 53.93 190 LEU B C 1
ATOM 3762 O O . LEU B 1 190 ? 11.100 23.250 69.587 1.00 53.26 190 LEU B O 1
ATOM 3767 N N . PHE B 1 191 ? 11.376 23.920 67.449 1.00 54.56 191 PHE B N 1
ATOM 3768 C CA . PHE B 1 191 ? 12.828 24.032 67.535 1.00 48.88 191 PHE B CA 1
ATOM 3769 C C . PHE B 1 191 ? 13.157 25.513 67.541 1.00 49.92 191 PHE B C 1
ATOM 3770 O O . PHE B 1 191 ? 12.667 26.268 66.702 1.00 47.38 191 PHE B O 1
ATOM 3778 N N . LEU B 1 192 ? 13.991 25.921 68.490 1.00 52.12 192 LEU B N 1
ATOM 3779 C CA . LEU B 1 192 ? 14.361 27.320 68.631 1.00 55.78 192 LEU B CA 1
ATOM 3780 C C . LEU B 1 192 ? 15.806 27.468 69.074 1.00 59.27 192 LEU B C 1
ATOM 3781 O O . LEU B 1 192 ? 16.297 26.665 69.865 1.00 64.08 192 LEU B O 1
ATOM 3786 N N . SER B 1 193 ? 16.488 28.491 68.566 1.00 65.77 193 SER B N 1
ATOM 3787 C CA . SER B 1 193 ? 17.874 28.740 68.955 1.00 64.70 193 SER B CA 1
ATOM 3788 C C . SER B 1 193 ? 17.849 29.808 70.043 1.00 64.16 193 SER B C 1
ATOM 3789 O O . SER B 1 193 ? 16.906 30.591 70.129 1.00 46.87 193 SER B O 1
ATOM 3792 N N . GLU B 1 194 ? 18.888 29.843 70.870 1.00 72.10 194 GLU B N 1
ATOM 3793 C CA . GLU B 1 194 ? 18.953 30.816 71.953 1.00 78.51 194 GLU B CA 1
ATOM 3794 C C . GLU B 1 194 ? 18.946 32.273 71.493 1.00 75.34 194 GLU B C 1
ATOM 3795 O O . GLU B 1 194 ? 18.238 33.096 72.069 1.00 83.00 194 GLU B O 1
ATOM 3801 N N . GLU B 1 195 ? 19.723 32.599 70.466 1.00 72.34 195 GLU B N 1
ATOM 3802 C CA . GLU B 1 195 ? 19.766 33.975 69.967 1.00 80.60 195 GLU B CA 1
ATOM 3803 C C . GLU B 1 195 ? 18.370 34.424 69.559 1.00 82.99 195 GLU B C 1
ATOM 3804 O O . GLU B 1 195 ? 17.935 35.529 69.899 1.00 82.55 195 GLU B O 1
ATOM 3810 N N . GLU B 1 196 ? 17.693 33.554 68.808 1.00 83.06 196 GLU B N 1
ATOM 3811 C CA . GLU B 1 196 ? 16.335 33.799 68.325 1.00 74.00 196 GLU B CA 1
ATOM 3812 C C . GLU B 1 196 ? 15.422 34.133 69.493 1.00 70.19 196 GLU B C 1
ATOM 3813 O O . GLU B 1 196 ? 14.672 35.102 69.449 1.00 67.44 196 GLU B O 1
ATOM 3819 N N . ALA B 1 197 ? 15.499 33.321 70.540 1.00 78.28 197 ALA B N 1
ATOM 3820 C CA . ALA B 1 197 ? 14.681 33.515 71.728 1.00 85.77 197 ALA B CA 1
ATOM 3821 C C . ALA B 1 197 ? 14.871 34.907 72.337 1.00 89.47 197 ALA B C 1
ATOM 3822 O O . ALA B 1 197 ? 13.912 35.512 72.826 1.00 88.23 197 ALA B O 1
ATOM 3824 N N . GLU B 1 198 ? 16.106 35.408 72.296 1.00 94.99 198 GLU B N 1
ATOM 3825 C CA . GLU B 1 198 ? 16.436 36.721 72.852 1.00 100.77 198 GLU B CA 1
ATOM 3826 C C . GLU B 1 198 ? 16.356 37.861 71.837 1.00 98.53 198 GLU B C 1
ATOM 3827 O O . GLU B 1 198 ? 16.534 39.028 72.193 1.00 103.66 198 GLU B O 1
ATOM 3833 N N . LEU B 1 199 ? 16.079 37.533 70.581 1.00 92.10 199 LEU B N 1
ATOM 3834 C CA . LEU B 1 199 ? 15.994 38.553 69.541 1.00 81.65 199 LEU B CA 1
ATOM 3835 C C . LEU B 1 199 ? 14.543 38.852 69.170 1.00 72.25 199 LEU B C 1
ATOM 3836 O O . LEU B 1 199 ? 14.238 39.917 68.636 1.00 70.72 199 LEU B O 1
ATOM 3841 N N . LEU B 1 200 ? 13.656 37.906 69.465 1.00 65.48 200 LEU B N 1
ATOM 3842 C CA . LEU B 1 200 ? 12.232 38.049 69.182 1.00 65.07 200 LEU B CA 1
ATOM 3843 C C . LEU B 1 200 ? 11.432 38.169 70.469 1.00 70.79 200 LEU B C 1
ATOM 3844 O O . LEU B 1 200 ? 10.231 38.435 70.443 1.00 78.28 200 LEU B O 1
ATOM 3849 N N . PHE B 1 201 ? 12.088 37.941 71.597 1.00 70.84 201 PHE B N 1
ATOM 3850 C CA . PHE B 1 201 ? 11.406 38.016 72.877 1.00 77.34 201 PHE B CA 1
ATOM 3851 C C . PHE B 1 201 ? 12.231 38.784 73.900 1.00 79.30 201 PHE B C 1
ATOM 3852 O O . PHE B 1 201 ? 11.695 39.341 74.859 1.00 83.84 201 PHE B O 1
ATOM 3860 N N . GLY B 1 202 ? 13.540 38.816 73.685 1.00 80.20 202 GLY B N 1
ATOM 3861 C CA . GLY B 1 202 ? 14.422 39.509 74.604 1.00 85.45 202 GLY B CA 1
ATOM 3862 C C . GLY B 1 202 ? 15.160 38.540 75.510 1.00 84.89 202 GLY B C 1
ATOM 3863 O O . GLY B 1 202 ? 16.389 38.470 75.499 1.00 83.34 202 GLY B O 1
ATOM 3864 N N . ARG B 1 203 ? 14.410 37.796 76.311 1.00 83.17 203 ARG B N 1
ATOM 3865 C CA . ARG B 1 203 ? 15.022 36.830 77.201 1.00 84.43 203 ARG B CA 1
ATOM 3866 C C . ARG B 1 203 ? 14.440 35.455 76.963 1.00 82.43 203 ARG B C 1
ATOM 3867 O O . ARG B 1 203 ? 13.217 35.265 76.931 1.00 80.51 203 ARG B O 1
ATOM 3875 N N . VAL B 1 204 ? 15.341 34.501 76.773 1.00 76.70 204 VAL B N 1
ATOM 3876 C CA . VAL B 1 204 ? 14.973 33.118 76.530 1.00 82.30 204 VAL B CA 1
ATOM 3877 C C . VAL B 1 204 ? 13.714 32.783 77.314 1.00 85.50 204 VAL B C 1
ATOM 3878 O O . VAL B 1 204 ? 12.774 32.185 76.791 1.00 78.98 204 VAL B O 1
ATOM 3882 N N . GLU B 1 205 ? 13.708 33.197 78.576 1.00 95.56 205 GLU B N 1
ATOM 3883 C CA . GLU B 1 205 ? 12.594 32.934 79.467 1.00 106.11 205 GLU B CA 1
ATOM 3884 C C . GLU B 1 205 ? 11.239 33.263 78.865 1.00 106.72 205 GLU B C 1
ATOM 3885 O O . GLU B 1 205 ? 10.456 32.359 78.577 1.00 112.66 205 GLU B O 1
ATOM 3891 N N . GLU B 1 206 ? 10.949 34.548 78.677 1.00 105.75 206 GLU B N 1
ATOM 3892 C CA . GLU B 1 206 ? 9.655 34.924 78.127 1.00 110.22 206 GLU B CA 1
ATOM 3893 C C . GLU B 1 206 ? 9.379 34.153 76.852 1.00 107.47 206 GLU B C 1
ATOM 3894 O O . GLU B 1 206 ? 8.257 33.689 76.615 1.00 108.19 206 GLU B O 1
ATOM 3900 N N . ALA B 1 207 ? 10.409 34.007 76.032 1.00 98.77 207 ALA B N 1
ATOM 3901 C CA . ALA B 1 207 ? 10.253 33.277 74.791 1.00 91.40 207 ALA B CA 1
ATOM 3902 C C . ALA B 1 207 ? 9.611 31.927 75.086 1.00 90.14 207 ALA B C 1
ATOM 3903 O O . ALA B 1 207 ? 8.637 31.537 74.440 1.00 91.69 207 ALA B O 1
ATOM 3905 N N . LEU B 1 208 ? 10.152 31.244 76.092 1.00 85.79 208 LEU B N 1
ATOM 3906 C CA . LEU B 1 208 ? 9.696 29.919 76.501 1.00 85.13 208 LEU B CA 1
ATOM 3907 C C . LEU B 1 208 ? 8.304 29.788 77.111 1.00 93.89 208 LEU B C 1
ATOM 3908 O O . LEU B 1 208 ? 7.777 28.678 77.190 1.00 98.60 208 LEU B O 1
ATOM 3913 N N . ARG B 1 209 ? 7.715 30.891 77.564 1.00 99.80 209 ARG B N 1
ATOM 3914 C CA . ARG B 1 209 ? 6.378 30.831 78.148 1.00 104.79 209 ARG B CA 1
ATOM 3915 C C . ARG B 1 209 ? 5.345 31.062 77.061 1.00 105.42 209 ARG B C 1
ATOM 3916 O O . ARG B 1 209 ? 4.409 30.278 76.898 1.00 107.32 209 ARG B O 1
ATOM 3924 N N . ALA B 1 210 ? 5.517 32.146 76.316 1.00 103.47 210 ALA B N 1
ATOM 3925 C CA . ALA B 1 210 ? 4.602 32.455 75.229 1.00 102.92 210 ALA B CA 1
ATOM 3926 C C . ALA B 1 210 ? 4.517 31.242 74.303 1.00 98.26 210 ALA B C 1
ATOM 3927 O O . ALA B 1 210 ? 3.433 30.719 74.034 1.00 100.39 210 ALA B O 1
ATOM 3929 N N . LEU B 1 211 ? 5.678 30.793 73.838 1.00 86.39 211 LEU B N 1
ATOM 3930 C CA . LEU B 1 211 ? 5.777 29.659 72.930 1.00 74.14 211 LEU B CA 1
ATOM 3931 C C . LEU B 1 211 ? 5.801 28.316 73.657 1.00 75.32 211 LEU B C 1
ATOM 3932 O O . LEU B 1 211 ? 6.850 27.683 73.771 1.00 72.57 211 LEU B O 1
ATOM 3937 N N . SER B 1 212 ? 4.647 27.874 74.145 1.00 75.04 212 SER B N 1
ATOM 3938 C CA . SER B 1 212 ? 4.587 26.605 74.854 1.00 75.85 212 SER B CA 1
ATOM 3939 C C . SER B 1 212 ? 3.935 25.523 74.027 1.00 73.76 212 SER B C 1
ATOM 3940 O O . SER B 1 212 ? 2.716 25.498 73.873 1.00 82.11 212 SER B O 1
ATOM 3943 N N . ALA B 1 213 ? 4.757 24.632 73.490 1.00 65.33 213 ALA B N 1
ATOM 3944 C CA . ALA B 1 213 ? 4.255 23.522 72.699 1.00 57.85 213 ALA B CA 1
ATOM 3945 C C . ALA B 1 213 ? 4.503 22.256 73.511 1.00 53.72 213 ALA B C 1
ATOM 3946 O O . ALA B 1 213 ? 5.326 22.249 74.426 1.00 46.26 213 ALA B O 1
ATOM 3948 N N . PRO B 1 214 ? 3.781 21.171 73.202 1.00 58.56 214 PRO B N 1
ATOM 3949 C CA . PRO B 1 214 ? 3.972 19.919 73.943 1.00 63.61 214 PRO B CA 1
ATOM 3950 C C . PRO B 1 214 ? 5.452 19.600 74.201 1.00 63.73 214 PRO B C 1
ATOM 3951 O O . PRO B 1 214 ? 5.850 19.227 75.312 1.00 64.69 214 PRO B O 1
ATOM 3955 N N . GLU B 1 215 ? 6.260 19.765 73.161 1.00 62.57 215 GLU B N 1
ATOM 3956 C CA . GLU B 1 215 ? 7.686 19.486 73.228 1.00 54.38 215 GLU B CA 1
ATOM 3957 C C . GLU B 1 215 ? 8.471 20.620 72.570 1.00 45.64 215 GLU B C 1
ATOM 3958 O O . GLU B 1 215 ? 8.206 20.997 71.429 1.00 48.84 215 GLU B O 1
ATOM 3964 N N . VAL B 1 216 ? 9.433 21.171 73.296 1.00 42.65 216 VAL B N 1
ATOM 3965 C CA . VAL B 1 216 ? 10.230 22.275 72.775 1.00 45.39 216 VAL B CA 1
ATOM 3966 C C . VAL B 1 216 ? 11.731 22.052 72.976 1.00 45.75 216 VAL B C 1
ATOM 3967 O O . VAL B 1 216 ? 12.175 21.719 74.072 1.00 45.56 216 VAL B O 1
ATOM 3971 N N . VAL B 1 217 ? 12.502 22.226 71.902 1.00 47.89 217 VAL B N 1
ATOM 3972 C CA . VAL B 1 217 ? 13.952 22.042 71.949 1.00 33.62 217 VAL B CA 1
ATOM 3973 C C . VAL B 1 217 ? 14.700 23.337 71.675 1.00 37.65 217 VAL B C 1
ATOM 3974 O O . VAL B 1 217 ? 14.538 23.953 70.623 1.00 35.04 217 VAL B O 1
ATOM 3978 N N . LEU B 1 218 ? 15.533 23.733 72.632 1.00 45.29 218 LEU B N 1
ATOM 3979 C CA . LEU B 1 218 ? 16.319 24.954 72.525 1.00 45.24 218 LEU B CA 1
ATOM 3980 C C . LEU B 1 218 ? 17.778 24.667 72.173 1.00 53.18 218 LEU B C 1
ATOM 3981 O O . LEU B 1 218 ? 18.514 24.059 72.952 1.00 51.26 218 LEU B O 1
ATOM 3986 N N . LYS B 1 219 ? 18.180 25.106 70.985 1.00 57.23 219 LYS B N 1
ATOM 3987 C CA . LYS B 1 219 ? 19.540 24.927 70.505 1.00 61.27 219 LYS B CA 1
ATOM 3988 C C . LYS B 1 219 ? 20.367 26.038 71.124 1.00 65.28 219 LYS B C 1
ATOM 3989 O O . LYS B 1 219 ? 20.161 27.221 70.841 1.00 53.70 219 LYS B O 1
ATOM 3995 N N . ARG B 1 220 ? 21.300 25.638 71.980 1.00 73.60 220 ARG B N 1
ATOM 3996 C CA . ARG B 1 220 ? 22.154 26.575 72.693 1.00 74.62 220 ARG B CA 1
ATOM 3997 C C . ARG B 1 220 ? 23.573 26.626 72.145 1.00 71.92 220 ARG B C 1
ATOM 3998 O O . ARG B 1 220 ? 24.531 26.745 72.906 1.00 73.10 220 ARG B O 1
ATOM 4006 N N . GLY B 1 221 ? 23.700 26.551 70.822 1.00 73.22 221 GLY B N 1
ATOM 4007 C CA . GLY B 1 221 ? 25.011 26.592 70.197 1.00 67.16 221 GLY B CA 1
ATOM 4008 C C . GLY B 1 221 ? 25.877 25.412 70.593 1.00 68.07 221 GLY B C 1
ATOM 4009 O O . GLY B 1 221 ? 25.432 24.263 70.562 1.00 73.54 221 GLY B O 1
ATOM 4010 N N . ALA B 1 222 ? 27.121 25.690 70.966 1.00 64.96 222 ALA B N 1
ATOM 4011 C CA . ALA B 1 222 ? 28.040 24.638 71.375 1.00 64.54 222 ALA B CA 1
ATOM 4012 C C . ALA B 1 222 ? 27.717 24.111 72.774 1.00 65.18 222 ALA B C 1
ATOM 4013 O O . ALA B 1 222 ? 28.169 23.031 73.148 1.00 63.61 222 ALA B O 1
ATOM 4015 N N . LYS B 1 223 ? 26.945 24.873 73.547 1.00 68.28 223 LYS B N 1
ATOM 4016 C CA . LYS B 1 223 ? 26.562 24.446 74.893 1.00 66.63 223 LYS B CA 1
ATOM 4017 C C . LYS B 1 223 ? 25.483 23.375 74.819 1.00 71.57 223 LYS B C 1
ATOM 4018 O O . LYS B 1 223 ? 24.694 23.232 75.752 1.00 68.56 223 LYS B O 1
ATOM 4024 N N . GLY B 1 224 ? 25.447 22.644 73.702 1.00 73.19 224 GLY B N 1
ATOM 4025 C CA . GLY B 1 224 ? 24.459 21.587 73.503 1.00 67.70 224 GLY B CA 1
ATOM 4026 C C . GLY B 1 224 ? 23.049 22.086 73.211 1.00 61.17 224 GLY B C 1
ATOM 4027 O O . GLY B 1 224 ? 22.852 22.918 72.321 1.00 45.98 224 GLY B O 1
ATOM 4028 N N . ALA B 1 225 ? 22.068 21.570 73.953 1.00 60.44 225 ALA B N 1
ATOM 4029 C CA . ALA B 1 225 ? 20.672 21.984 73.795 1.00 63.96 225 ALA B CA 1
ATOM 4030 C C . ALA B 1 225 ? 19.790 21.508 74.964 1.00 66.58 225 ALA B C 1
ATOM 4031 O O . ALA B 1 225 ? 20.229 20.705 75.791 1.00 63.76 225 ALA B O 1
ATOM 4033 N N . TRP B 1 226 ? 18.561 22.026 75.037 1.00 64.56 226 TRP B N 1
ATOM 4034 C CA . TRP B 1 226 ? 17.604 21.650 76.085 1.00 53.43 226 TRP B CA 1
ATOM 4035 C C . TRP B 1 226 ? 16.297 21.156 75.487 1.00 48.98 226 TRP B C 1
ATOM 4036 O O . TRP B 1 226 ? 15.674 21.875 74.722 1.00 50.73 226 TRP B O 1
ATOM 4047 N N . ALA B 1 227 ? 15.868 19.950 75.840 1.00 53.85 227 ALA B N 1
ATOM 4048 C CA . ALA B 1 227 ? 14.595 19.427 75.336 1.00 61.77 227 ALA B CA 1
ATOM 4049 C C . ALA B 1 227 ? 13.549 19.499 76.456 1.00 72.45 227 ALA B C 1
ATOM 4050 O O . ALA B 1 227 ? 13.807 19.060 77.578 1.00 79.89 227 ALA B O 1
ATOM 4052 N N . PHE B 1 228 ? 12.372 20.045 76.151 1.00 76.00 228 PHE B N 1
ATOM 4053 C CA . PHE B 1 228 ? 11.304 20.184 77.146 1.00 71.72 228 PHE B CA 1
ATOM 4054 C C . PHE B 1 228 ? 10.098 19.272 76.893 1.00 72.11 228 PHE B C 1
ATOM 4055 O O . PHE B 1 228 ? 9.228 19.569 76.066 1.00 66.75 228 PHE B O 1
ATOM 4063 N N . VAL B 1 229 ? 10.052 18.162 77.623 1.00 72.01 229 VAL B N 1
ATOM 4064 C CA . VAL B 1 229 ? 8.963 17.203 77.493 1.00 75.07 229 VAL B CA 1
ATOM 4065 C C . VAL B 1 229 ? 8.425 16.828 78.876 1.00 78.68 229 VAL B C 1
ATOM 4066 O O . VAL B 1 229 ? 9.197 16.561 79.798 1.00 82.73 229 VAL B O 1
ATOM 4070 N N . ASP B 1 230 ? 7.103 16.813 79.013 1.00 78.42 230 ASP B N 1
ATOM 4071 C CA . ASP B 1 230 ? 6.449 16.468 80.273 1.00 75.80 230 ASP B CA 1
ATOM 4072 C C . ASP B 1 230 ? 6.817 17.395 81.431 1.00 71.94 230 ASP B C 1
ATOM 4073 O O . ASP B 1 230 ? 6.955 16.938 82.566 1.00 74.33 230 ASP B O 1
ATOM 4078 N N . GLY B 1 231 ? 6.966 18.688 81.159 1.00 66.62 231 GLY B N 1
ATOM 4079 C CA . GLY B 1 231 ? 7.329 19.615 82.218 1.00 64.49 231 GLY B CA 1
ATOM 4080 C C . GLY B 1 231 ? 8.771 19.384 82.616 1.00 61.64 231 GLY B C 1
ATOM 4081 O O . GLY B 1 231 ? 9.462 20.282 83.106 1.00 62.34 231 GLY B O 1
ATOM 4082 N N . ARG B 1 232 ? 9.209 18.149 82.394 1.00 61.95 232 ARG B N 1
ATOM 4083 C CA . ARG B 1 232 ? 10.560 17.699 82.678 1.00 57.47 232 ARG B CA 1
ATOM 4084 C C . ARG B 1 232 ? 11.453 18.391 81.673 1.00 62.77 232 ARG B C 1
ATOM 4085 O O . ARG B 1 232 ? 11.063 18.564 80.521 1.00 73.81 232 ARG B O 1
ATOM 4093 N N . ARG B 1 233 ? 12.639 18.805 82.096 1.00 61.33 233 ARG B N 1
ATOM 4094 C CA . ARG B 1 233 ? 13.547 19.460 81.171 1.00 64.86 233 ARG B CA 1
ATOM 4095 C C . ARG B 1 233 ? 14.865 18.708 81.023 1.00 72.23 233 ARG B C 1
ATOM 4096 O O . ARG B 1 233 ? 15.612 18.567 81.993 1.00 76.24 233 ARG B O 1
ATOM 4104 N N . VAL B 1 234 ? 15.158 18.250 79.808 1.00 68.26 234 VAL B N 1
ATOM 4105 C CA . VAL B 1 234 ? 16.393 17.524 79.552 1.00 63.31 234 VAL B CA 1
ATOM 4106 C C . VAL B 1 234 ? 17.434 18.430 78.906 1.00 67.68 234 VAL B C 1
ATOM 4107 O O . VAL B 1 234 ? 17.102 19.425 78.258 1.00 69.15 234 VAL B O 1
ATOM 4111 N N . GLU B 1 235 ? 18.697 18.068 79.094 1.00 69.51 235 GLU B N 1
ATOM 4112 C CA . GLU B 1 235 ? 19.814 18.832 78.562 1.00 75.02 235 GLU B CA 1
ATOM 4113 C C . GLU B 1 235 ? 20.708 17.911 77.733 1.00 78.64 235 GLU B C 1
ATOM 4114 O O . GLU B 1 235 ? 20.887 16.741 78.073 1.00 79.98 235 GLU B O 1
ATOM 4120 N N . GLY B 1 236 ? 21.255 18.439 76.640 1.00 80.49 236 GLY B N 1
ATOM 4121 C CA . GLY B 1 236 ? 22.117 17.641 75.785 1.00 83.64 236 GLY B CA 1
ATOM 4122 C C . GLY B 1 236 ? 23.498 18.242 75.603 1.00 82.30 236 GLY B C 1
ATOM 4123 O O . GLY B 1 236 ? 23.636 19.446 75.372 1.00 81.62 236 GLY B O 1
ATOM 4124 N N . SER B 1 237 ? 24.524 17.400 75.703 1.00 79.18 237 SER B N 1
ATOM 4125 C CA . SER B 1 237 ? 25.906 17.849 75.553 1.00 78.04 237 SER B CA 1
ATOM 4126 C C . SER B 1 237 ? 26.245 17.996 74.071 1.00 82.68 237 SER B C 1
ATOM 4127 O O . SER B 1 237 ? 25.978 17.085 73.280 1.00 83.57 237 SER B O 1
ATOM 4130 N N . ALA B 1 238 ? 26.829 19.132 73.691 1.00 78.40 238 ALA B N 1
ATOM 4131 C CA . ALA B 1 238 ? 27.194 19.354 72.292 1.00 75.64 238 ALA B CA 1
ATOM 4132 C C . ALA B 1 238 ? 28.506 18.653 71.971 1.00 76.81 238 ALA B C 1
ATOM 4133 O O . ALA B 1 238 ? 29.390 18.560 72.821 1.00 88.64 238 ALA B O 1
ATOM 4135 N N . PHE B 1 239 ? 28.622 18.145 70.749 1.00 74.68 239 PHE B N 1
ATOM 4136 C CA . PHE B 1 239 ? 29.837 17.461 70.321 1.00 71.31 239 PHE B CA 1
ATOM 4137 C C . PHE B 1 239 ? 30.904 18.510 70.031 1.00 71.25 239 PHE B C 1
ATOM 4138 O O . PHE B 1 239 ? 30.706 19.407 69.219 1.00 60.22 239 PHE B O 1
ATOM 4146 N N . ALA B 1 240 ? 32.036 18.405 70.711 1.00 75.87 240 ALA B N 1
ATOM 4147 C CA . ALA B 1 240 ? 33.108 19.367 70.513 1.00 75.77 240 ALA B CA 1
ATOM 4148 C C . ALA B 1 240 ? 33.829 19.109 69.199 1.00 75.15 240 ALA B C 1
ATOM 4149 O O . ALA B 1 240 ? 34.470 18.072 69.026 1.00 76.91 240 ALA B O 1
ATOM 4151 N N . VAL B 1 241 ? 33.712 20.049 68.270 1.00 71.50 241 VAL B N 1
ATOM 4152 C CA . VAL B 1 241 ? 34.369 19.919 66.974 1.00 74.70 241 VAL B CA 1
ATOM 4153 C C . VAL B 1 241 ? 34.627 21.316 66.410 1.00 81.03 241 VAL B C 1
ATOM 4154 O O . VAL B 1 241 ? 33.899 22.260 66.736 1.00 86.94 241 VAL B O 1
ATOM 4158 N N . GLU B 1 242 ? 35.670 21.454 65.589 1.00 79.91 242 GLU B N 1
ATOM 4159 C CA . GLU B 1 242 ? 35.999 22.746 64.988 1.00 78.28 242 GLU B CA 1
ATOM 4160 C C . GLU B 1 242 ? 34.897 23.115 63.996 1.00 70.89 242 GLU B C 1
ATOM 4161 O O . GLU B 1 242 ? 34.656 22.394 63.027 1.00 60.11 242 GLU B O 1
ATOM 4167 N N . ALA B 1 243 ? 34.233 24.239 64.258 1.00 73.45 243 ALA B N 1
ATOM 4168 C CA . ALA B 1 243 ? 33.126 24.722 63.435 1.00 76.04 243 ALA B CA 1
ATOM 4169 C C . ALA B 1 243 ? 33.525 25.311 62.089 1.00 78.14 243 ALA B C 1
ATOM 4170 O O . ALA B 1 243 ? 33.883 26.493 61.991 1.00 74.29 243 ALA B O 1
ATOM 4172 N N . VAL B 1 244 ? 33.434 24.479 61.054 1.00 77.63 244 VAL B N 1
ATOM 4173 C CA . VAL B 1 244 ? 33.762 24.870 59.684 1.00 78.47 244 VAL B CA 1
ATOM 4174 C C . VAL B 1 244 ? 32.752 25.907 59.171 1.00 75.64 244 VAL B C 1
ATOM 4175 O O . VAL B 1 244 ? 33.078 27.092 59.023 1.00 77.08 244 VAL B O 1
ATOM 4179 N N . ASP B 1 245 ? 31.533 25.462 58.888 1.00 63.49 245 ASP B N 1
ATOM 4180 C CA . ASP B 1 245 ? 30.493 26.372 58.436 1.00 61.32 245 ASP B CA 1
ATOM 4181 C C . ASP B 1 245 ? 29.275 25.981 59.240 1.00 59.41 245 ASP B C 1
ATOM 4182 O O . ASP B 1 245 ? 28.646 24.959 58.983 1.00 66.91 245 ASP B O 1
ATOM 4187 N N . PRO B 1 246 ? 28.933 26.796 60.240 1.00 56.37 246 PRO B N 1
ATOM 4188 C CA . PRO B 1 246 ? 27.795 26.578 61.133 1.00 55.92 246 PRO B CA 1
ATOM 4189 C C . PRO B 1 246 ? 26.440 26.613 60.448 1.00 54.13 246 PRO B C 1
ATOM 4190 O O . PRO B 1 246 ? 25.407 26.418 61.098 1.00 57.95 246 PRO B O 1
ATOM 4194 N N . VAL B 1 247 ? 26.439 26.873 59.144 1.00 53.20 247 VAL B N 1
ATOM 4195 C CA . VAL B 1 247 ? 25.188 26.932 58.394 1.00 48.26 247 VAL B CA 1
ATOM 4196 C C . VAL B 1 247 ? 24.629 25.535 58.123 1.00 54.61 247 VAL B C 1
ATOM 4197 O O . VAL B 1 247 ? 25.340 24.644 57.653 1.00 57.89 247 VAL B O 1
ATOM 4201 N N . GLY B 1 248 ? 23.352 25.349 58.437 1.00 53.14 248 GLY B N 1
ATOM 4202 C CA . GLY B 1 248 ? 22.724 24.064 58.216 1.00 31.02 248 GLY B CA 1
ATOM 4203 C C . GLY B 1 248 ? 22.763 23.203 59.452 1.00 31.14 248 GLY B C 1
ATOM 4204 O O . GLY B 1 248 ? 22.054 22.204 59.527 1.00 47.11 248 GLY B O 1
ATOM 4205 N N . ALA B 1 249 ? 23.580 23.593 60.428 1.00 20.96 249 ALA B N 1
ATOM 4206 C CA . ALA B 1 249 ? 23.727 22.840 61.679 1.00 23.97 249 ALA B CA 1
ATOM 4207 C C . ALA B 1 249 ? 22.408 22.654 62.423 1.00 27.80 249 ALA B C 1
ATOM 4208 O O . ALA B 1 249 ? 22.111 21.559 62.921 1.00 15.33 249 ALA B O 1
ATOM 4210 N N . GLY B 1 250 ? 21.625 23.729 62.501 1.00 19.82 250 GLY B N 1
ATOM 4211 C CA . GLY B 1 250 ? 20.343 23.672 63.187 1.00 36.93 250 GLY B CA 1
ATOM 4212 C C . GLY B 1 250 ? 19.340 22.704 62.589 1.00 43.85 250 GLY B C 1
ATOM 4213 O O . GLY B 1 250 ? 18.586 22.031 63.304 1.00 42.27 250 GLY B O 1
ATOM 4214 N N . ASP B 1 251 ? 19.329 22.639 61.264 1.00 49.12 251 ASP B N 1
ATOM 4215 C CA . ASP B 1 251 ? 18.421 21.753 60.556 1.00 40.69 251 ASP B CA 1
ATOM 4216 C C . ASP B 1 251 ? 18.827 20.311 60.779 1.00 39.63 251 ASP B C 1
ATOM 4217 O O . ASP B 1 251 ? 17.983 19.427 60.910 1.00 45.74 251 ASP B O 1
ATOM 4222 N N . ALA B 1 252 ? 20.133 20.082 60.805 1.00 28.89 252 ALA B N 1
ATOM 4223 C CA . ALA B 1 252 ? 20.665 18.756 61.020 1.00 29.77 252 ALA B CA 1
ATOM 4224 C C . ALA B 1 252 ? 20.292 18.354 62.433 1.00 26.78 252 ALA B C 1
ATOM 4225 O O . ALA B 1 252 ? 20.011 17.186 62.713 1.00 35.37 252 ALA B O 1
ATOM 4227 N N . PHE B 1 253 ? 20.308 19.345 63.319 1.00 30.88 253 PHE B N 1
ATOM 4228 C CA . PHE B 1 253 ? 19.967 19.160 64.727 1.00 31.11 253 PHE B CA 1
ATOM 4229 C C . PHE B 1 253 ? 18.509 18.699 64.790 1.00 33.63 253 PHE B C 1
ATOM 4230 O O . PHE B 1 253 ? 18.178 17.711 65.444 1.00 37.61 253 PHE B O 1
ATOM 4238 N N . ALA B 1 254 ? 17.650 19.433 64.091 1.00 30.07 254 ALA B N 1
ATOM 4239 C CA . ALA B 1 254 ? 16.224 19.140 64.022 1.00 34.13 254 ALA B CA 1
ATOM 4240 C C . ALA B 1 254 ? 15.991 17.778 63.369 1.00 27.72 254 ALA B C 1
ATOM 4241 O O . ALA B 1 254 ? 15.170 16.984 63.828 1.00 43.65 254 ALA B O 1
ATOM 4243 N N . ALA B 1 255 ? 16.721 17.516 62.293 1.00 26.88 255 ALA B N 1
ATOM 4244 C CA . ALA B 1 255 ? 16.597 16.257 61.582 1.00 34.21 255 ALA B CA 1
ATOM 4245 C C . ALA B 1 255 ? 17.011 15.101 62.486 1.00 30.33 255 ALA B C 1
ATOM 4246 O O . ALA B 1 255 ? 16.375 14.044 62.496 1.00 28.12 255 ALA B O 1
ATOM 4248 N N . GLY B 1 256 ? 18.084 15.310 63.239 1.00 30.37 256 GLY B N 1
ATOM 4249 C CA . GLY B 1 256 ? 18.562 14.288 64.148 1.00 33.32 256 GLY B CA 1
ATOM 4250 C C . GLY B 1 256 ? 17.539 13.983 65.230 1.00 47.15 256 GLY B C 1
ATOM 4251 O O . GLY B 1 256 ? 17.376 12.827 65.630 1.00 53.14 256 GLY B O 1
ATOM 4252 N N . TYR B 1 257 ? 16.849 15.011 65.717 1.00 45.42 257 TYR B N 1
ATOM 4253 C CA . TYR B 1 257 ? 15.843 14.799 66.748 1.00 52.31 257 TYR B CA 1
ATOM 4254 C C . TYR B 1 257 ? 14.690 13.969 66.186 1.00 51.78 257 TYR B C 1
ATOM 4255 O O . TYR B 1 257 ? 14.347 12.917 66.720 1.00 48.94 257 TYR B O 1
ATOM 4264 N N . LEU B 1 258 ? 14.099 14.458 65.101 1.00 47.76 258 LEU B N 1
ATOM 4265 C CA . LEU B 1 258 ? 12.990 13.781 64.439 1.00 31.21 258 LEU B CA 1
ATOM 4266 C C . LEU B 1 258 ? 13.259 12.294 64.176 1.00 43.45 258 LEU B C 1
ATOM 4267 O O . LEU B 1 258 ? 12.365 11.467 64.327 1.00 44.31 258 LEU B O 1
ATOM 4272 N N . ALA B 1 259 ? 14.479 11.953 63.769 1.00 47.46 259 ALA B N 1
ATOM 4273 C CA . ALA B 1 259 ? 14.815 10.557 63.508 1.00 45.76 259 ALA B CA 1
ATOM 4274 C C . ALA B 1 259 ? 14.762 9.837 64.842 1.00 50.56 259 ALA B C 1
ATOM 4275 O O . ALA B 1 259 ? 14.392 8.665 64.917 1.00 54.98 259 ALA B O 1
ATOM 4277 N N . GLY B 1 260 ? 15.133 10.555 65.899 1.00 56.90 260 GLY B N 1
ATOM 4278 C CA . GLY B 1 260 ? 15.113 9.978 67.233 1.00 59.49 260 GLY B CA 1
ATOM 4279 C C . GLY B 1 260 ? 13.701 9.582 67.614 1.00 57.55 260 GLY B C 1
ATOM 4280 O O . GLY B 1 260 ? 13.448 8.440 67.994 1.00 61.64 260 GLY B O 1
ATOM 4281 N N . ALA B 1 261 ? 12.781 10.538 67.505 1.00 53.33 261 ALA B N 1
ATOM 4282 C CA . ALA B 1 261 ? 11.376 10.310 67.814 1.00 48.37 261 ALA B CA 1
ATOM 4283 C C . ALA B 1 261 ? 10.823 9.227 66.894 1.00 54.00 261 ALA B C 1
ATOM 4284 O O . ALA B 1 261 ? 10.356 8.196 67.368 1.00 63.95 261 ALA B O 1
ATOM 4286 N N . VAL B 1 262 ? 10.872 9.458 65.581 1.00 46.99 262 VAL B N 1
ATOM 4287 C CA . VAL B 1 262 ? 10.375 8.475 64.622 1.00 41.65 262 VAL B CA 1
ATOM 4288 C C . VAL B 1 262 ? 10.821 7.061 65.017 1.00 47.50 262 VAL B C 1
ATOM 4289 O O . VAL B 1 262 ? 10.039 6.112 64.941 1.00 53.62 262 VAL B O 1
ATOM 4293 N N . TRP B 1 263 ? 12.067 6.919 65.455 1.00 47.22 263 TRP B N 1
ATOM 4294 C CA . TRP B 1 263 ? 12.570 5.606 65.844 1.00 51.81 263 TRP B CA 1
ATOM 4295 C C . TRP B 1 263 ? 12.181 5.252 67.267 1.00 53.43 263 TRP B C 1
ATOM 4296 O O . TRP B 1 263 ? 12.670 4.261 67.825 1.00 48.32 263 TRP B O 1
ATOM 4307 N N . GLY B 1 264 ? 11.306 6.073 67.843 1.00 46.42 264 GLY B N 1
ATOM 4308 C CA . GLY B 1 264 ? 10.836 5.854 69.201 1.00 58.44 264 GLY B CA 1
ATOM 4309 C C . GLY B 1 264 ? 11.977 5.860 70.190 1.00 61.80 264 GLY B C 1
ATOM 4310 O O . GLY B 1 264 ? 12.191 4.891 70.921 1.00 74.90 264 GLY B O 1
ATOM 4311 N N . LEU B 1 265 ? 12.707 6.968 70.216 1.00 62.91 265 LEU B N 1
ATOM 4312 C CA . LEU B 1 265 ? 13.857 7.107 71.091 1.00 54.51 265 LEU B CA 1
ATOM 4313 C C . LEU B 1 265 ? 13.604 7.936 72.338 1.00 56.01 265 LEU B C 1
ATOM 4314 O O . LEU B 1 265 ? 12.831 8.903 72.320 1.00 53.65 265 LEU B O 1
ATOM 4319 N N . PRO B 1 266 ? 14.256 7.552 73.446 1.00 52.56 266 PRO B N 1
ATOM 4320 C CA . PRO B 1 266 ? 14.156 8.234 74.737 1.00 44.23 266 PRO B CA 1
ATOM 4321 C C . PRO B 1 266 ? 14.693 9.653 74.547 1.00 43.22 266 PRO B C 1
ATOM 4322 O O . PRO B 1 266 ? 15.708 9.844 73.878 1.00 47.23 266 PRO B O 1
ATOM 4326 N N . VAL B 1 267 ? 14.023 10.635 75.140 1.00 43.21 267 VAL B N 1
ATOM 4327 C CA . VAL B 1 267 ? 14.424 12.041 75.017 1.00 56.20 267 VAL B CA 1
ATOM 4328 C C . VAL B 1 267 ? 15.937 12.312 75.067 1.00 54.23 267 VAL B C 1
ATOM 4329 O O . VAL B 1 267 ? 16.403 13.338 74.569 1.00 51.85 267 VAL B O 1
ATOM 4333 N N . GLU B 1 268 ? 16.700 11.403 75.667 1.00 52.95 268 GLU B N 1
ATOM 4334 C CA . GLU B 1 268 ? 18.149 11.568 75.764 1.00 57.33 268 GLU B CA 1
ATOM 4335 C C . GLU B 1 268 ? 18.833 11.146 74.478 1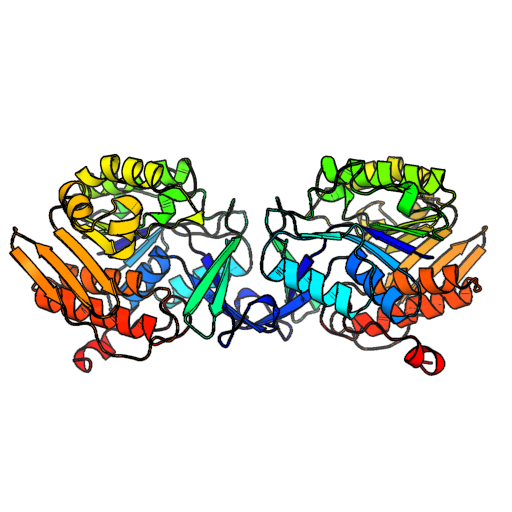.00 54.24 268 GLU B C 1
ATOM 4336 O O . GLU B 1 268 ? 19.704 11.843 73.962 1.00 57.99 268 GLU B O 1
ATOM 4342 N N . GLU B 1 269 ? 18.437 9.989 73.971 1.00 54.79 269 GLU B N 1
ATOM 4343 C CA . GLU B 1 269 ? 19.005 9.459 72.748 1.00 48.04 269 GLU B CA 1
ATOM 4344 C C . GLU B 1 269 ? 18.556 10.284 71.552 1.00 44.70 269 GLU B C 1
ATOM 4345 O O . GLU B 1 269 ? 19.191 10.255 70.499 1.00 48.77 269 GLU B O 1
ATOM 4351 N N . ARG B 1 270 ? 17.457 11.017 71.722 1.00 35.91 270 ARG B N 1
ATOM 4352 C CA . ARG B 1 270 ? 16.940 11.884 70.671 1.00 31.79 270 ARG B CA 1
ATOM 4353 C C . ARG B 1 270 ? 17.757 13.163 70.660 1.00 40.49 270 ARG B C 1
ATOM 4354 O O . ARG B 1 270 ? 17.941 13.791 69.616 1.00 44.41 270 ARG B O 1
ATOM 4362 N N . LEU B 1 271 ? 18.231 13.561 71.836 1.00 42.47 271 LEU B N 1
ATOM 4363 C CA . LEU B 1 271 ? 19.054 14.756 71.949 1.00 42.00 271 LEU B CA 1
ATOM 4364 C C . LEU B 1 271 ? 20.471 14.413 71.503 1.00 44.29 271 LEU B C 1
ATOM 4365 O O . LEU B 1 271 ? 21.056 15.132 70.704 1.00 46.70 271 LEU B O 1
ATOM 4370 N N . ARG B 1 272 ? 21.015 13.309 72.013 1.00 44.17 272 ARG B N 1
ATOM 4371 C CA . ARG B 1 272 ? 22.364 12.880 71.647 1.00 48.52 272 ARG B CA 1
ATOM 4372 C C . ARG B 1 272 ? 22.462 12.840 70.114 1.00 55.33 272 ARG B C 1
ATOM 4373 O O . ARG B 1 272 ? 23.400 13.384 69.520 1.00 63.36 272 ARG B O 1
ATOM 4381 N N . LEU B 1 273 ? 21.482 12.200 69.482 1.00 44.96 273 LEU B N 1
ATOM 4382 C CA . LEU B 1 273 ? 21.437 12.082 68.029 1.00 41.39 273 LEU B CA 1
ATOM 4383 C C . LEU B 1 273 ? 21.383 13.461 67.343 1.00 44.47 273 LEU B C 1
ATOM 4384 O O . LEU B 1 273 ? 22.102 13.707 66.373 1.00 46.83 273 LEU B O 1
ATOM 4389 N N . ALA B 1 274 ? 20.541 14.359 67.850 1.00 39.87 274 ALA B N 1
ATOM 4390 C CA . ALA B 1 274 ? 20.421 15.704 67.289 1.00 38.02 274 ALA B CA 1
ATOM 4391 C C . ALA B 1 274 ? 21.760 16.446 67.309 1.00 42.51 274 ALA B C 1
ATOM 4392 O O . ALA B 1 274 ? 22.197 16.970 66.283 1.00 52.59 274 ALA B O 1
ATOM 4394 N N . ASN B 1 275 ? 22.408 16.487 68.476 1.00 42.89 275 ASN B N 1
ATOM 4395 C CA . ASN B 1 275 ? 23.692 17.172 68.629 1.00 35.78 275 ASN B CA 1
ATOM 4396 C C . ASN B 1 275 ? 24.746 16.569 67.717 1.00 34.24 275 ASN B C 1
ATOM 4397 O O . ASN B 1 275 ? 25.675 17.245 67.287 1.00 27.69 275 ASN B O 1
ATOM 4402 N N . LEU B 1 276 ? 24.597 15.286 67.427 1.00 37.44 276 LEU B N 1
ATOM 4403 C CA . LEU B 1 276 ? 25.542 14.608 66.560 1.00 42.15 276 LEU B CA 1
ATOM 4404 C C . LEU B 1 276 ? 25.425 15.110 65.128 1.00 41.77 276 LEU B C 1
ATOM 4405 O O . LEU B 1 276 ? 26.418 15.501 64.517 1.00 43.31 276 LEU B O 1
ATOM 4410 N N . LEU B 1 277 ? 24.212 15.102 64.592 1.00 30.07 277 LEU B N 1
ATOM 4411 C CA . LEU B 1 277 ? 24.016 15.573 63.234 1.00 33.61 277 LEU B CA 1
ATOM 4412 C C . LEU B 1 277 ? 24.392 17.037 63.106 1.00 25.12 277 LEU B C 1
ATOM 4413 O O . LEU B 1 277 ? 24.879 17.464 62.059 1.00 33.39 277 LEU B O 1
ATOM 4418 N N . GLY B 1 278 ? 24.165 17.805 64.169 1.00 25.92 278 GLY B N 1
ATOM 4419 C CA . GLY B 1 278 ? 24.485 19.224 64.130 1.00 26.37 278 GLY B CA 1
ATOM 4420 C C . GLY B 1 278 ? 25.979 19.494 64.168 1.00 32.62 278 GLY B C 1
ATOM 4421 O O . GLY B 1 278 ? 26.443 20.517 63.654 1.00 32.56 278 GLY B O 1
ATOM 4422 N N . ALA B 1 279 ? 26.731 18.575 64.775 1.00 26.02 279 ALA B N 1
ATOM 4423 C CA . ALA B 1 279 ? 28.181 18.712 64.869 1.00 25.95 279 ALA B CA 1
ATOM 4424 C C . ALA B 1 279 ? 28.810 18.332 63.533 1.00 29.41 279 ALA B C 1
ATOM 4425 O O . ALA B 1 279 ? 29.853 18.855 63.154 1.00 45.21 279 ALA B O 1
ATOM 4427 N N . SER B 1 280 ? 28.165 17.420 62.817 1.00 34.70 280 SER B N 1
ATOM 4428 C CA . SER B 1 280 ? 28.658 16.981 61.516 1.00 31.62 280 SER B CA 1
ATOM 4429 C C . SER B 1 280 ? 28.528 18.114 60.505 1.00 25.67 280 SER B C 1
ATOM 4430 O O . SER B 1 280 ? 29.469 18.452 59.793 1.00 34.47 280 SER B O 1
ATOM 4433 N N . VAL B 1 281 ? 27.342 18.698 60.449 1.00 34.23 281 VAL B N 1
ATOM 4434 C CA . VAL B 1 281 ? 27.067 19.789 59.531 1.00 32.12 281 VAL B CA 1
ATOM 4435 C C . VAL B 1 281 ? 27.935 20.995 59.842 1.00 37.31 281 VAL B C 1
ATOM 4436 O O . VAL B 1 281 ? 28.419 21.676 58.933 1.00 30.61 281 VAL B O 1
ATOM 4440 N N . ALA B 1 282 ? 28.124 21.260 61.130 1.00 39.85 282 ALA B N 1
ATOM 4441 C CA . ALA B 1 282 ? 28.950 22.378 61.554 1.00 38.69 282 ALA B CA 1
ATOM 4442 C C . ALA B 1 282 ? 30.419 22.096 61.206 1.00 43.13 282 ALA B C 1
ATOM 4443 O O . ALA B 1 282 ? 31.158 22.993 60.797 1.00 43.54 282 ALA B O 1
ATOM 4445 N N . ALA B 1 283 ? 30.825 20.838 61.349 1.00 44.03 283 ALA B N 1
ATOM 4446 C CA . ALA B 1 283 ? 32.196 20.429 61.065 1.00 38.38 283 ALA B CA 1
ATOM 4447 C C . ALA B 1 283 ? 32.536 20.296 59.572 1.00 43.07 283 ALA B C 1
ATOM 4448 O O . ALA B 1 283 ? 33.643 19.872 59.230 1.00 41.21 283 ALA B O 1
ATOM 4450 N N . SER B 1 284 ? 31.603 20.649 58.686 1.00 31.69 284 SER B N 1
ATOM 4451 C CA . SER B 1 284 ? 31.853 20.551 57.245 1.00 33.56 284 SER B CA 1
ATOM 4452 C C . SER B 1 284 ? 31.453 21.791 56.446 1.00 23.49 284 SER B C 1
ATOM 4453 O O . SER B 1 284 ? 30.936 22.762 56.984 1.00 34.31 284 SER B O 1
ATOM 4456 N N . ARG B 1 285 ? 31.700 21.740 55.150 1.00 18.41 285 ARG B N 1
ATOM 4457 C CA . ARG B 1 285 ? 31.344 22.838 54.276 1.00 30.80 285 ARG B CA 1
ATOM 4458 C C . ARG B 1 285 ? 29.940 22.621 53.720 1.00 30.34 285 ARG B C 1
ATOM 4459 O O . ARG B 1 285 ? 29.354 21.542 53.870 1.00 30.00 285 ARG B O 1
ATOM 4467 N N . GLY B 1 286 ? 29.397 23.653 53.090 1.00 16.32 286 GLY B N 1
ATOM 4468 C CA . GLY B 1 286 ? 28.073 23.537 52.521 1.00 31.09 286 GLY B CA 1
ATOM 4469 C C . GLY B 1 286 ? 26.987 23.635 53.568 1.00 27.93 286 GLY B C 1
ATOM 4470 O O . GLY B 1 286 ? 27.257 23.823 54.752 1.00 24.52 286 GLY B O 1
ATOM 4471 N N . ASP B 1 287 ? 25.751 23.485 53.122 1.00 33.04 287 ASP B N 1
ATOM 4472 C CA . ASP B 1 287 ? 24.604 23.585 54.004 1.00 36.89 287 ASP B CA 1
ATOM 4473 C C . ASP B 1 287 ? 24.206 22.270 54.666 1.00 36.59 287 ASP B C 1
ATOM 4474 O O . ASP B 1 287 ? 23.653 22.273 55.766 1.00 32.92 287 ASP B O 1
ATOM 4479 N N . HIS B 1 288 ? 24.487 21.144 54.018 1.00 37.37 288 HIS B N 1
ATOM 4480 C CA . HIS B 1 288 ? 24.122 19.856 54.607 1.00 29.64 288 HIS B CA 1
ATOM 4481 C C . HIS B 1 288 ? 25.053 18.768 54.146 1.00 33.87 288 HIS B C 1
ATOM 4482 O O . HIS B 1 288 ? 24.742 17.581 54.277 1.00 36.16 288 HIS B O 1
ATOM 4489 N N . GLU B 1 289 ? 26.198 19.163 53.604 1.00 30.27 289 GLU B N 1
ATOM 4490 C CA . GLU B 1 289 ? 27.140 18.173 53.111 1.00 30.77 289 GLU B CA 1
ATOM 4491 C C . GLU B 1 289 ? 27.552 17.177 54.191 1.00 35.85 289 GLU B C 1
ATOM 4492 O O . GLU B 1 289 ? 27.649 15.984 53.923 1.00 27.50 289 GLU B O 1
ATOM 4498 N N . GLY B 1 290 ? 27.760 17.667 55.413 1.00 32.79 290 GLY B N 1
ATOM 4499 C CA . GLY B 1 290 ? 28.196 16.806 56.501 1.00 29.20 290 GLY B CA 1
ATOM 4500 C C . GLY B 1 290 ? 27.189 15.872 57.156 1.00 35.08 290 GLY B C 1
ATOM 4501 O O . GLY B 1 290 ? 27.515 15.215 58.150 1.00 32.44 290 GLY B O 1
ATOM 4502 N N . ALA B 1 291 ? 25.976 15.795 56.615 1.00 31.38 291 ALA B N 1
ATOM 4503 C CA . ALA B 1 291 ? 24.939 14.922 57.174 1.00 21.92 291 ALA B CA 1
ATOM 4504 C C . ALA B 1 291 ? 25.368 13.452 57.155 1.00 25.63 291 ALA B C 1
ATOM 4505 O O . ALA B 1 291 ? 25.701 12.904 56.109 1.00 12.48 291 ALA B O 1
ATOM 4507 N N . PRO B 1 292 ? 25.371 12.791 58.322 1.00 33.43 292 PRO B N 1
ATOM 4508 C CA . PRO B 1 292 ? 25.780 11.383 58.298 1.00 30.90 292 PRO B CA 1
ATOM 4509 C C . PRO B 1 292 ? 24.753 10.422 57.691 1.00 34.01 292 PRO B C 1
ATOM 4510 O O . PRO B 1 292 ? 23.590 10.760 57.479 1.00 26.45 292 PRO B O 1
ATOM 4514 N N . TYR B 1 293 ? 25.213 9.216 57.396 1.00 41.80 293 TYR B N 1
ATOM 4515 C CA . TYR B 1 293 ? 24.361 8.185 56.837 1.00 39.11 293 TYR B CA 1
ATOM 4516 C C . TYR B 1 293 ? 24.188 7.189 57.983 1.00 49.38 293 TYR B C 1
ATOM 4517 O O . TYR B 1 293 ? 25.075 7.066 58.834 1.00 42.38 293 TYR B O 1
ATOM 4526 N N . ARG B 1 294 ? 23.052 6.496 58.018 1.00 49.68 294 ARG B N 1
ATOM 4527 C CA . ARG B 1 294 ? 22.762 5.531 59.078 1.00 48.80 294 ARG B CA 1
ATOM 4528 C C . ARG B 1 294 ? 23.920 4.599 59.450 1.00 47.38 294 ARG B C 1
ATOM 4529 O O . ARG B 1 294 ? 24.285 4.475 60.624 1.00 50.66 294 ARG B O 1
ATOM 4537 N N . GLU B 1 295 ? 24.487 3.937 58.449 1.00 58.90 295 GLU B N 1
ATOM 4538 C CA . GLU B 1 295 ? 25.595 3.003 58.655 1.00 62.72 295 GLU B CA 1
ATOM 4539 C C . GLU B 1 295 ? 26.752 3.618 59.457 1.00 58.66 295 GLU B C 1
ATOM 4540 O O . GLU B 1 295 ? 27.648 2.909 59.916 1.00 59.60 295 GLU B O 1
ATOM 4546 N N . ASP B 1 296 ? 26.731 4.936 59.611 1.00 57.65 296 ASP B N 1
ATOM 4547 C CA . ASP B 1 296 ? 27.777 5.653 60.337 1.00 61.94 296 ASP B CA 1
ATOM 4548 C C . ASP B 1 296 ? 27.397 5.842 61.797 1.00 60.76 296 ASP B C 1
ATOM 4549 O O . ASP B 1 296 ? 28.261 5.999 62.657 1.00 64.40 296 ASP B O 1
ATOM 4554 N N . LEU B 1 297 ? 26.098 5.835 62.066 1.00 57.84 297 LEU B N 1
ATOM 4555 C CA . LEU B 1 297 ? 25.598 6.073 63.407 1.00 57.86 297 LEU B CA 1
ATOM 4556 C C . LEU B 1 297 ? 26.217 5.256 64.528 1.00 63.10 297 LEU B C 1
ATOM 4557 O O . LEU B 1 297 ? 26.731 5.817 65.497 1.00 62.68 297 LEU B O 1
ATOM 4562 N N . GLU B 1 298 ? 26.182 3.939 64.401 1.00 70.12 298 GLU B N 1
ATOM 4563 C CA . GLU B 1 298 ? 26.739 3.080 65.435 1.00 80.82 298 GLU B CA 1
ATOM 4564 C C . GLU B 1 298 ? 28.090 3.540 65.976 1.00 78.25 298 GLU B C 1
ATOM 4565 O O . GLU B 1 298 ? 28.261 3.689 67.187 1.00 81.52 298 GLU B O 1
ATOM 4571 N N . VAL B 1 299 ? 29.039 3.777 65.077 1.00 79.37 299 VAL B N 1
ATOM 4572 C CA . VAL B 1 299 ? 30.389 4.183 65.464 1.00 78.83 299 VAL B CA 1
ATOM 4573 C C . VAL B 1 299 ? 30.525 5.596 66.017 1.00 77.09 299 VAL B C 1
ATOM 4574 O O . VAL B 1 299 ? 31.631 6.035 66.313 1.00 77.81 299 VAL B O 1
ATOM 4578 N N . LEU B 1 300 ? 29.419 6.313 66.163 1.00 84.59 300 LEU B N 1
ATOM 4579 C CA . LEU B 1 300 ? 29.498 7.674 66.682 1.00 91.03 300 LEU B CA 1
ATOM 4580 C C . LEU B 1 300 ? 28.970 7.761 68.115 1.00 93.02 300 LEU B C 1
ATOM 4581 O O . LEU B 1 300 ? 27.795 7.481 68.364 1.00 87.76 300 LEU B O 1
ATOM 4586 N N . LEU B 1 301 ? 29.852 8.146 69.044 1.00 101.52 301 LEU B N 1
ATOM 4587 C CA . LEU B 1 301 ? 29.531 8.261 70.477 1.00 105.25 301 LEU B CA 1
ATOM 4588 C C . LEU B 1 301 ? 28.038 8.098 70.788 1.00 109.18 301 LEU B C 1
ATOM 4589 O O . LEU B 1 301 ? 27.673 7.077 71.414 1.00 112.31 301 LEU B O 1
ATOM 4594 N N . LYS B 1 302 ? 27.249 8.985 70.393 1.00 111.93 302 LYS B N 1
#

Organism: Thermus thermophilus (strain ATCC 27634 / DSM 579 / HB8) (NCBI:txid300852)

InterPro domains:
  IPR002139 Ribokinase/fructokinase [PR00990] (28-47)
  IPR002139 Ribokinase/fructokinase [PR00990] (182-197)
  IPR002139 Ribokinase/fructokinase [PR00990] (216-227)
  IPR002173 Carbohydrate/purine kinase, PfkB, conserved site [PS00584] (245-258)
  IPR011611 Carbohydrate kinase PfkB [PF00294] (26-290)
  IPR029056 Ribokinase-like [G3DSA:3.40.1190.20] (1-309)
  IPR029056 Ribokinase-like [SSF53613] (1-300)
  IPR052700 Carbohydrate kinase PfkB-like [PTHR43320] (26-297)

Foldseek 3Di:
DAQEEFEAAKEKEWEAPDADFPVPGPGTDIFIADLRLLLQLLLLQQVHAYAYAFEAAPDDVSVVNVVVCVVSPHHCVRYYHYHFHHKYKYWHAHPVGDTDIGTDDQPGRGLQQAAPSDPLCVLAPHQEYEYELVQLLSDVRRLRNLVNNLVSNVVRVHAYEYEDPDDVVRDALCVSVVSQLVRLVSHAEYEEEQVNQCRNQVGVVRSCVSNVHQWYKYCDDQCFIWICHDNDIRTEHADDDDQDAQAQLQSQLVSQLSSCVSVVHDNHRSSVSSRVRSVQPRNDDHNNVSSHGNVPVVPDD/DAAEEEEAAKAKEWEAPDADDPVVGDHTDIFIGDLRLLLQLLLLLQVHAYAYAFEAAPDPVSVVSVCSCVVSPHHCVLYDHDHFHGWYKYKHAHPVGDIDIGTPPQPGRGLQQAACSDDLVVLAPYAEYEYEQLQLLRDVRSLNHVQNVLVSNVVNVHAYAYEHPDDPVSDALVVSVVSQLVRLVSHQEYEEEQVNCCRSPNHVVVSPPSRPHQWYKYQDDQCQIWIQHPVDIDGAHADDAPFDDLAQLSSQLSSQLSSCVSVPHDPHNSSPSSSVRSRQCRRDDHRNPRNHGNVCPVVDD

Solvent-accessible surface area: 24181 Å² total

GO terms:
  GO:0000166 nucleotide binding (F, IDA)
  GO:0005524 ATP binding (F, IDA)
  GO:0008673 2-dehydro-3-deoxygluconokinase activity (F, IDA)
  GO:0016310 phosphorylation (P, IDA)

CATH classification: 3.40.1190.20

B-factor: mean 52.51, std 25.09, range [2.45, 188.05]

Radius of gyration: 27.79 Å; Cα contacts (8 Å, |Δi|>4): 1460; chains: 2; bounding box: 60×66×81 Å

Secondary structure (P-SEA, 3-state):
cccbbbbcccbbbbbcccccccccccbbbbbbbcaaaaaaaaaaaaccbbbbbbcccccaaaaaaaaaaaaacccccccccccbbbbbbbbbbccccccccccccccccccccccccccccccccccbbbbccccccccaaaaaaaaaaaaaaaaacbbbbbbcccccccccaaaaaaaaaaacccccbbbbcaaaaaaccccaaaaaaaacccbbbbbccccbbbbbcccbbbbbbbbbcccccccaaaaaaaaaaaaaaaacccaaaaaaaaaaaaaaaaacccccccccccccccccc/cccbbbbcbbbbbbbbccccccccccbbbbbbbcaaaaaaaaaaaaccbbbbbbcccccaaaaaaaaaaaaacccccccccccbbbbbbbbbbcccbbbbbbbccccccccccccccccccccccccbbbbccccccccaaaaaaaaaaaaaaaaacbbbbbbcccccccccaaaaaaaaaaccccccbbbbcaaaaaaacccaaaaaaaacccbbbbbcccccbbbbcccbbbbbbccccccccccaaaaaaaaaaaaaaaacccaaaaaaaaaaaaaaaaacccccccccccccccccc

Nearest PDB structures (foldseek):
  1v19-assembly1_A  TM=9.937E-01  e=7.342E-61  Thermus thermophilus HB8
  4du5-assembly2_C  TM=9.049E-01  e=1.096E-28  Polaromonas sp. JS666
  4du5-assembly1_A  TM=8.978E-01  e=3.456E-28  Polaromonas sp. JS666
  4du5-assembly1_D  TM=8.834E-01  e=6.719E-28  Polaromonas sp. JS666
  3k9e-assembly1_B  TM=9.125E-01  e=3.391E-25  Escherichia coli O6

Sequence (602 aa):
MLEVVTAGEPLVALVPQEPGHLRGKRLLEVYVGGAEVNVAVALARLGVKVGFVGRVGEDELGAMVEERLRAEGVDLTHFRRAPGFTGLYLREYLPLGQGRVFYYRKGSAGSALAPGAFDPDYLEGVRFLHLSGITPALSPEARAFSLWAMEEAKRRGVRVSLDVNYRQTLWSPEEARGFLERALPGVDLLFLSEEEAELLFGRVEEALRALSAPEVVLKRGAKGAWAFVDGRRVEGSAFAVEAVDPVGAGDAFAAGYLAGAVWGLPVEERLRLANLLGASVAASRGDHEGAPYREDLEVLLMLEVVTAGEPLVALVPQEPGHLRGKRLLEVYVGGAEVNVAVALARLGVKVGFVGRVGEDELGAMVEERLRAEGVDLTHFRRAPGFTGLYLREYLPLGQGRVFYYRKGSAGSALAPGAFDPDYLEGVRFLHLSGITPALSPEARAFSLWAMEEAKRRGVRVSLDVNYRQTLWSPEEARGFLERALPGVDLLFLSEEEAELLFGRVEEALRALSAPEVVLKRGAKGAWAFVDGRRVEGSAFAVEAVDPVGAGDAFAAGYLAGAVWGLPVEERLRLANLLGASVAASRGDHEGAPYREDLEVLL